Protein AF-A0A0J7Z7N5-F1 (afdb_monomer_lite)

Sequence (450 aa):
MAIKPRTSDELVQRWNPHEKDQFFWLDDAFGTVRHERLLTHAWARDLPHVMSAVKNGARVVLTSRNYIYNEARPLLKPYAYPLLNEQQVTVDVADLARAERQQILYNHLAAGDQSAGVLSQMKPHLEAAADAEPFRPEAARRLGLRAFTTGLSLTRGSITSFMARPRQLLIDVYDQLDVDAHAALALVYATGQDKGLPSPLALDQVQRDIIERAGAAPGTTSRAMATLTGTFLTEATALDGQAYWSFHHPTLWEGFAAWLTTQSHLLPIVLTGMTDEALLSRTDCLPDGSEQRQGTLLRIPSPLYQATAQRIFPLLRHRRDPHAVFWDEYEREQSILSYLSRNSSDGFLRACLVEDPELHALLVDFEVPVKDDLRPRVLARLHRAGLLPEDIRQEAISHMTDLAVTAPDASWIEDDDWQKEARHVLLTDEEPRACSNTYAVSSFGASNGA

InterPro domains:
  IPR049050 Novel STAND NTPase 3 [PF20720] (7-110)

Foldseek 3Di:
DEDEDAALVSVLVPQDLVDQEYEYEYEAQQHAFAGDVVRLLRLLVSVVSVVVSVVSRYHYHYDHDPRNCVVSVVSSPCVVPVVVVPDDDDDDLQPDDLVRLLVLLVVLLVPADDDPVLCVLLVVQSSLLSVQPPADSVLSNLVSYPLLCVVQDSDNVSSSCSRNPVLVSLLVSVVPDDLLLLLLLLLQLQEDVPPTQWPVHDDDPLSQQLQVQSPHHPVSNSVSQVVCDPPQWDWDQDPVRIIHIHGPGVVSQLSSLSSLQVVPRNVVSSCSSHDLCSNLQAEFQADPPDPCPRSNRHYDDLVCLLVSLLVLVCLLVVPPPVPDDPVVSVVSNVSSLCRLLPRHDLSSVVSNCVNPVCVLVVLLPDDPPPVVDSSLSNLLVCVLSVNHDPVSLVSSVVSVVVCCVPVVHPVLVDCDVVPPPSNVSSVDPDDRDDPPPDPPPDDDDDDDDD

Structure (mmCIF, N/CA/C/O backbone):
data_AF-A0A0J7Z7N5-F1
#
_entry.id   AF-A0A0J7Z7N5-F1
#
loop_
_atom_site.group_PDB
_atom_site.id
_atom_site.type_symbol
_atom_site.label_atom_id
_atom_site.label_alt_id
_atom_site.label_comp_id
_atom_site.label_asym_id
_atom_site.label_entity_id
_atom_site.label_seq_id
_atom_site.pdbx_PDB_ins_code
_atom_site.Cartn_x
_atom_site.Cartn_y
_atom_site.Cartn_z
_atom_site.occupancy
_atom_site.B_iso_or_equiv
_atom_site.auth_seq_id
_atom_site.auth_comp_id
_atom_site.auth_asym_id
_atom_site.auth_atom_id
_atom_site.pdbx_PDB_model_num
ATOM 1 N N . MET A 1 1 ? 23.454 22.787 -7.406 1.00 59.28 1 MET A N 1
ATOM 2 C CA . MET A 1 1 ? 23.532 21.319 -7.233 1.00 59.28 1 MET A CA 1
ATOM 3 C C . MET A 1 1 ? 22.169 20.841 -6.752 1.00 59.28 1 MET A C 1
ATOM 5 O O . MET A 1 1 ? 21.606 21.514 -5.897 1.00 59.28 1 MET A O 1
ATOM 9 N N . ALA A 1 2 ? 21.608 19.781 -7.338 1.00 76.88 2 ALA A N 1
ATOM 10 C CA . ALA A 1 2 ? 20.320 19.233 -6.909 1.00 76.88 2 ALA A CA 1
ATOM 11 C C . ALA A 1 2 ? 20.543 18.232 -5.769 1.00 76.88 2 ALA A C 1
ATOM 13 O O . ALA A 1 2 ? 21.324 17.295 -5.920 1.00 76.88 2 ALA A O 1
ATOM 14 N N . ILE A 1 3 ? 19.883 18.448 -4.637 1.00 84.62 3 ILE A N 1
ATOM 15 C CA . ILE A 1 3 ? 19.914 17.570 -3.470 1.00 84.62 3 ILE A CA 1
ATOM 16 C C . ILE A 1 3 ? 18.607 16.773 -3.492 1.00 84.62 3 ILE A C 1
ATOM 18 O O . ILE A 1 3 ? 17.530 17.361 -3.583 1.00 84.62 3 ILE A O 1
ATOM 22 N N . LYS A 1 4 ? 18.690 15.439 -3.423 1.00 82.81 4 LYS A N 1
ATOM 23 C CA . LYS A 1 4 ? 17.520 14.547 -3.367 1.00 82.81 4 LYS A CA 1
ATOM 24 C C . LYS A 1 4 ? 17.382 13.955 -1.954 1.00 82.81 4 LYS A C 1
ATOM 26 O O . LYS A 1 4 ? 17.901 12.860 -1.726 1.00 82.81 4 LYS A O 1
ATOM 31 N N . PRO A 1 5 ? 16.823 14.693 -0.974 1.00 80.62 5 PRO A N 1
ATOM 32 C CA . PRO A 1 5 ? 16.528 14.129 0.339 1.00 80.62 5 PRO A CA 1
ATOM 33 C C . PRO A 1 5 ? 15.319 13.190 0.252 1.00 80.62 5 PRO A C 1
ATOM 35 O O . PRO A 1 5 ? 14.462 13.348 -0.618 1.00 80.62 5 PRO A O 1
ATOM 38 N N . ARG A 1 6 ? 15.264 12.200 1.145 1.00 70.81 6 ARG A N 1
ATOM 39 C CA . ARG A 1 6 ? 14.149 11.245 1.243 1.00 70.81 6 ARG A CA 1
ATOM 40 C C . ARG A 1 6 ? 13.048 11.714 2.193 1.00 70.81 6 ARG A C 1
ATOM 42 O O . ARG A 1 6 ? 11.901 11.327 2.020 1.00 70.81 6 ARG A O 1
ATOM 49 N N . THR A 1 7 ? 13.387 12.547 3.175 1.00 77.81 7 THR A N 1
ATOM 50 C CA . THR A 1 7 ? 12.468 13.010 4.227 1.00 77.81 7 THR A CA 1
ATOM 51 C C . THR A 1 7 ? 12.597 14.516 4.464 1.00 77.81 7 THR A C 1
ATOM 53 O O . THR A 1 7 ? 13.552 15.158 4.012 1.00 77.81 7 THR A O 1
ATOM 56 N N . SER A 1 8 ? 11.634 15.092 5.191 1.00 84.31 8 SER A N 1
ATOM 57 C CA . SER A 1 8 ? 11.689 16.489 5.635 1.00 84.31 8 SER A CA 1
ATOM 58 C C . SER A 1 8 ? 12.882 16.759 6.557 1.00 84.31 8 SER A C 1
ATOM 60 O O . SER A 1 8 ? 13.548 17.781 6.408 1.00 84.31 8 SER A O 1
ATOM 62 N N . ASP A 1 9 ? 13.205 15.818 7.443 1.00 83.38 9 ASP A N 1
ATOM 63 C CA . ASP A 1 9 ? 14.349 15.901 8.354 1.00 83.38 9 ASP A CA 1
ATOM 64 C C . ASP A 1 9 ? 15.683 15.947 7.588 1.00 83.38 9 ASP A C 1
ATOM 66 O O . ASP A 1 9 ? 16.506 16.831 7.822 1.00 83.38 9 ASP A O 1
ATOM 70 N N . GLU A 1 10 ? 15.862 15.087 6.578 1.00 83.06 10 GLU A N 1
ATOM 71 C CA . GLU A 1 10 ? 17.054 15.129 5.721 1.00 83.06 10 GLU A CA 1
ATOM 72 C C . GLU A 1 10 ? 17.189 16.460 4.968 1.00 83.06 10 GLU A C 1
ATOM 74 O O . GLU A 1 10 ? 18.303 16.947 4.771 1.00 83.06 10 GLU A O 1
ATOM 79 N N . LEU A 1 11 ? 16.074 17.052 4.525 1.00 89.38 11 LEU A N 1
ATOM 80 C CA . LEU A 1 11 ? 16.086 18.374 3.899 1.00 89.38 11 LEU A CA 1
ATOM 81 C C . LEU A 1 11 ? 16.592 19.419 4.896 1.00 89.38 11 LEU A C 1
ATOM 83 O O . LEU A 1 11 ? 17.517 20.164 4.572 1.00 89.38 11 LEU A O 1
ATOM 87 N N . VAL A 1 12 ? 16.027 19.444 6.105 1.00 87.69 12 VAL A N 1
ATOM 88 C CA . VAL A 1 12 ? 16.404 20.400 7.155 1.00 87.69 12 VAL A CA 1
ATOM 89 C C . VAL A 1 12 ? 17.878 20.253 7.533 1.00 87.69 12 VAL A C 1
ATOM 91 O O . VAL A 1 12 ? 18.580 21.257 7.617 1.00 87.69 12 VAL A O 1
ATOM 94 N N . GLN A 1 13 ? 18.378 19.025 7.681 1.00 88.06 13 GLN A N 1
ATOM 95 C CA . GLN A 1 13 ? 19.785 18.764 8.001 1.00 88.06 13 GLN A CA 1
ATOM 96 C C . GLN A 1 13 ? 20.750 19.182 6.884 1.00 88.06 13 GLN A C 1
ATOM 98 O O . GLN A 1 13 ? 21.892 19.551 7.156 1.00 88.06 13 GLN A O 1
ATOM 103 N N . ARG A 1 14 ? 20.318 19.103 5.620 1.00 87.00 14 ARG A N 1
ATOM 104 C CA . ARG A 1 14 ? 21.157 19.416 4.450 1.00 87.00 14 ARG A CA 1
ATOM 105 C C . ARG A 1 14 ? 21.042 20.862 3.984 1.00 87.00 14 ARG A C 1
ATOM 107 O O . ARG A 1 14 ? 21.809 21.278 3.112 1.00 87.00 14 ARG A O 1
ATOM 114 N N . TRP A 1 15 ? 20.095 21.621 4.522 1.00 89.75 15 TRP A N 1
ATOM 115 C CA . TRP A 1 15 ? 19.956 23.028 4.193 1.00 89.75 15 TRP A CA 1
ATOM 116 C C . TRP A 1 15 ? 21.112 23.845 4.777 1.00 89.75 15 TRP A C 1
ATOM 118 O O . TRP A 1 15 ? 21.391 23.808 5.973 1.00 89.75 15 TRP A O 1
ATOM 128 N N . ASN A 1 16 ? 21.778 24.610 3.910 1.00 87.25 16 ASN A N 1
ATOM 129 C CA . ASN A 1 16 ? 22.823 25.551 4.279 1.00 87.25 16 ASN A CA 1
ATOM 130 C C . ASN A 1 16 ? 22.309 26.990 4.080 1.00 87.25 16 ASN A C 1
ATOM 132 O O . ASN A 1 16 ? 22.177 27.433 2.936 1.00 87.25 16 ASN A O 1
ATOM 136 N N . PRO A 1 17 ? 22.081 27.765 5.157 1.00 85.06 17 PRO A N 1
ATOM 137 C CA . PRO A 1 17 ? 21.607 29.150 5.069 1.00 85.06 17 PRO A CA 1
ATOM 138 C C . PRO A 1 17 ? 22.534 30.097 4.290 1.00 85.06 17 PRO A C 1
ATOM 140 O O . PRO A 1 17 ? 22.106 31.169 3.863 1.00 85.06 17 PRO A O 1
ATOM 143 N N . HIS A 1 18 ? 23.806 29.729 4.112 1.00 84.88 18 HIS A N 1
ATOM 144 C CA . HIS A 1 18 ? 24.782 30.520 3.362 1.00 84.88 18 HIS A CA 1
ATOM 145 C C . HIS A 1 18 ? 24.752 30.249 1.848 1.00 84.88 18 HIS A C 1
ATOM 147 O O . HIS A 1 18 ? 25.335 31.019 1.083 1.00 84.88 18 HIS A O 1
ATOM 153 N N . GLU A 1 19 ? 24.048 29.206 1.398 1.00 85.19 19 GLU A N 1
ATOM 154 C CA . GLU A 1 19 ? 23.873 28.867 -0.016 1.00 85.19 19 GLU A CA 1
ATOM 155 C C . GLU A 1 19 ? 22.463 29.234 -0.495 1.00 85.19 19 GLU A C 1
ATOM 157 O O . GLU A 1 19 ? 21.490 28.527 -0.245 1.00 85.19 19 GLU A O 1
ATOM 162 N N . LYS A 1 20 ? 22.350 30.340 -1.235 1.00 75.56 20 LYS A N 1
ATOM 163 C CA . LYS A 1 20 ? 21.055 30.941 -1.594 1.00 75.56 20 LYS A CA 1
ATOM 164 C C . LYS A 1 20 ? 20.291 30.254 -2.732 1.00 75.56 20 LYS A C 1
ATOM 166 O O . LYS A 1 20 ? 19.168 30.648 -2.987 1.00 75.56 20 LYS A O 1
ATOM 171 N N . ASP A 1 21 ? 20.856 29.240 -3.392 1.00 85.88 21 ASP A N 1
ATOM 172 C CA . ASP A 1 21 ? 20.271 28.627 -4.604 1.00 85.88 21 ASP A CA 1
ATOM 173 C C . ASP A 1 21 ? 20.170 27.093 -4.543 1.00 85.88 21 ASP A C 1
ATOM 175 O O . ASP A 1 21 ? 20.117 26.412 -5.580 1.00 85.88 21 ASP A O 1
ATOM 179 N N . GLN A 1 22 ? 20.152 26.528 -3.332 1.00 90.81 22 GLN A N 1
ATOM 180 C CA . GLN A 1 22 ? 19.990 25.087 -3.149 1.00 90.81 22 GLN A CA 1
ATOM 181 C C . GLN A 1 22 ? 18.654 24.617 -3.739 1.00 90.81 22 GLN A C 1
ATOM 183 O O . GLN A 1 22 ? 17.608 25.231 -3.532 1.00 90.81 22 GLN A O 1
ATOM 188 N N . PHE A 1 23 ? 18.702 23.531 -4.509 1.00 91.69 23 PHE A N 1
ATOM 189 C CA . PHE A 1 23 ? 17.523 22.916 -5.110 1.00 91.69 23 PHE A CA 1
ATOM 190 C C . PHE A 1 23 ? 17.296 21.549 -4.472 1.00 91.69 23 PHE A C 1
ATOM 192 O O . PHE A 1 23 ? 18.147 20.667 -4.597 1.00 91.69 23 PHE A O 1
ATOM 199 N N . PHE A 1 24 ? 16.158 21.387 -3.810 1.00 90.94 24 PHE A N 1
ATOM 200 C CA . PHE A 1 24 ? 15.718 20.154 -3.177 1.00 90.94 24 PHE A CA 1
ATOM 201 C C . PHE A 1 24 ? 14.594 19.532 -3.999 1.00 90.94 24 PHE A C 1
ATOM 203 O O . PHE A 1 24 ? 13.601 20.194 -4.292 1.00 90.94 24 PHE A O 1
ATOM 210 N N . TRP A 1 25 ? 14.734 18.258 -4.349 1.00 89.56 25 TRP A N 1
ATOM 211 C CA . TRP A 1 25 ? 13.681 17.484 -5.003 1.00 89.56 25 TRP A CA 1
ATOM 212 C C . TRP A 1 25 ? 13.377 16.259 -4.155 1.00 89.56 25 TRP A C 1
ATOM 214 O O . TRP A 1 25 ? 14.253 15.424 -3.945 1.00 89.56 25 TRP A O 1
ATOM 224 N N . LEU A 1 26 ? 12.137 16.156 -3.685 1.00 88.12 26 LEU A N 1
ATOM 225 C CA . LEU A 1 26 ? 11.631 14.995 -2.970 1.00 88.12 26 LEU A CA 1
ATOM 226 C C . LEU A 1 26 ? 10.614 14.249 -3.830 1.00 88.12 26 LEU A C 1
ATOM 228 O O . LEU A 1 26 ? 9.631 14.821 -4.317 1.00 88.12 26 LEU A O 1
ATOM 232 N N . ASP A 1 27 ? 10.903 12.969 -4.035 1.00 80.06 27 ASP A N 1
ATOM 233 C CA . ASP A 1 27 ? 9.963 12.019 -4.621 1.00 80.06 27 ASP A CA 1
ATOM 234 C C . ASP A 1 27 ? 8.979 11.563 -3.551 1.00 80.06 27 ASP A C 1
ATOM 236 O O . ASP A 1 27 ? 9.401 11.340 -2.418 1.00 80.06 27 ASP A O 1
ATOM 240 N N . ASP A 1 28 ? 7.705 11.410 -3.911 1.00 78.25 28 ASP A N 1
ATOM 241 C CA . ASP A 1 28 ? 6.697 10.773 -3.056 1.00 78.25 28 ASP A CA 1
ATOM 242 C C . ASP A 1 28 ? 6.652 11.316 -1.610 1.00 78.25 28 ASP A C 1
ATOM 244 O O . ASP A 1 28 ? 6.604 10.576 -0.628 1.00 78.25 28 ASP A O 1
ATOM 248 N N . ALA A 1 29 ? 6.644 12.646 -1.470 1.00 82.44 29 ALA A N 1
ATOM 249 C CA . ALA A 1 29 ? 6.908 13.343 -0.206 1.00 82.44 29 ALA A CA 1
ATOM 250 C C . ALA A 1 29 ? 5.986 12.954 0.970 1.00 82.44 29 ALA A C 1
ATOM 252 O O . ALA A 1 29 ? 6.348 13.165 2.126 1.00 82.44 29 ALA A O 1
ATOM 253 N N . PHE A 1 30 ? 4.803 12.406 0.686 1.00 77.81 30 PHE A N 1
ATOM 254 C CA . PHE A 1 30 ? 3.778 12.044 1.675 1.00 77.81 30 PHE A CA 1
ATOM 255 C C . PHE A 1 30 ? 3.451 10.542 1.684 1.00 77.81 30 PHE A C 1
ATOM 257 O O . PHE A 1 30 ? 2.434 10.131 2.249 1.00 77.81 30 PHE A O 1
ATOM 264 N N . GLY A 1 31 ? 4.302 9.747 1.037 1.00 68.38 31 GLY A N 1
ATOM 265 C CA . GLY A 1 31 ? 4.163 8.308 0.869 1.00 68.38 31 GLY A CA 1
ATOM 266 C C . GLY A 1 31 ? 4.216 7.904 -0.601 1.00 68.38 31 GLY A C 1
ATOM 267 O O . GLY A 1 31 ? 3.777 8.637 -1.491 1.00 68.38 31 GLY A O 1
ATOM 268 N N . THR A 1 32 ? 4.775 6.721 -0.848 1.00 64.62 32 THR A N 1
ATOM 269 C CA . THR A 1 32 ? 5.099 6.217 -2.200 1.00 64.62 32 THR A CA 1
ATOM 270 C C . THR A 1 32 ? 3.906 5.613 -2.918 1.00 64.62 32 THR A C 1
ATOM 272 O O . THR A 1 32 ? 3.763 5.690 -4.143 1.00 64.62 32 THR A O 1
ATOM 275 N N . VAL A 1 33 ? 3.025 4.990 -2.142 1.00 58.22 33 VAL A N 1
ATOM 276 C CA . VAL A 1 33 ? 1.880 4.267 -2.687 1.00 58.22 33 VAL A CA 1
ATOM 277 C C . VAL A 1 33 ? 0.579 4.657 -2.022 1.00 58.22 33 VAL A C 1
ATOM 279 O O . VAL A 1 33 ? -0.462 4.670 -2.670 1.00 58.22 33 VAL A O 1
ATOM 282 N N . ARG A 1 34 ? 0.628 5.053 -0.761 1.00 64.12 34 ARG A N 1
ATOM 283 C CA . ARG A 1 34 ? -0.515 5.510 0.017 1.00 64.12 34 ARG A CA 1
ATOM 284 C C . ARG A 1 34 ? -0.078 6.657 0.907 1.00 64.12 34 ARG A C 1
ATOM 286 O O . ARG A 1 34 ? 1.116 6.879 1.076 1.00 64.12 34 ARG A O 1
ATOM 293 N N . HIS A 1 35 ? -1.044 7.344 1.498 1.00 69.00 35 HIS A N 1
ATOM 294 C CA . HIS A 1 35 ? -0.749 8.344 2.510 1.00 69.00 35 HIS A CA 1
ATOM 295 C C . HIS A 1 35 ? -0.086 7.721 3.740 1.00 69.00 35 HIS A C 1
ATOM 297 O O . HIS A 1 35 ? -0.643 6.846 4.403 1.00 69.00 35 HIS A O 1
ATOM 303 N N . GLU A 1 36 ? 1.115 8.199 4.043 1.00 67.88 36 GLU A N 1
ATOM 304 C CA . GLU A 1 36 ? 1.860 7.854 5.245 1.00 67.88 36 GLU A CA 1
ATOM 305 C C . GLU A 1 36 ? 1.755 9.019 6.231 1.00 67.88 36 GLU A C 1
ATOM 307 O O . GLU A 1 36 ? 2.359 10.089 6.075 1.00 67.88 36 GLU A O 1
ATOM 312 N N . ARG A 1 37 ? 0.930 8.821 7.265 1.00 67.06 37 ARG A N 1
ATOM 313 C CA . ARG A 1 37 ? 0.651 9.861 8.263 1.00 67.06 37 ARG A CA 1
ATOM 314 C C . ARG A 1 37 ? 1.914 10.317 8.982 1.00 67.06 37 ARG A C 1
ATOM 316 O O . ARG A 1 37 ? 2.050 11.513 9.207 1.00 67.06 37 ARG A O 1
ATOM 323 N N . LEU A 1 38 ? 2.842 9.405 9.275 1.00 68.94 38 LEU A N 1
ATOM 324 C CA . LEU A 1 38 ? 4.110 9.719 9.941 1.00 68.94 38 LEU A CA 1
ATOM 325 C C . LEU A 1 38 ? 4.954 10.700 9.124 1.00 68.94 38 LEU A C 1
ATOM 327 O O . LEU A 1 38 ? 5.354 11.739 9.649 1.00 68.94 38 LEU A O 1
ATOM 331 N N . LEU A 1 39 ? 5.126 10.447 7.822 1.00 74.62 39 LEU A N 1
ATOM 332 C CA . LEU A 1 39 ? 5.804 11.384 6.922 1.00 74.62 39 LEU A CA 1
ATOM 333 C C . LEU A 1 39 ? 5.112 12.746 6.922 1.00 74.62 39 LEU A C 1
ATOM 335 O O . LEU A 1 39 ? 5.763 13.782 6.999 1.00 74.62 39 LEU A O 1
ATOM 339 N N . THR A 1 40 ? 3.782 12.757 6.896 1.00 80.81 40 THR A N 1
ATOM 340 C CA . THR A 1 40 ? 3.006 14.004 6.896 1.00 80.81 40 THR A CA 1
ATOM 341 C C . THR A 1 40 ? 3.117 14.768 8.216 1.00 80.81 40 THR A C 1
ATOM 343 O O . THR A 1 40 ? 3.199 15.994 8.207 1.00 80.81 40 THR A O 1
ATOM 346 N N . HIS A 1 41 ? 3.159 14.072 9.353 1.00 78.44 41 HIS A N 1
ATOM 347 C CA . HIS A 1 41 ? 3.383 14.682 10.662 1.00 78.44 41 HIS A CA 1
ATOM 348 C C . HIS A 1 41 ? 4.805 15.238 10.787 1.00 78.44 41 HIS A C 1
ATOM 350 O O . HIS A 1 41 ? 4.967 16.371 11.247 1.00 78.44 41 HIS A O 1
ATOM 356 N N . ALA A 1 42 ? 5.816 14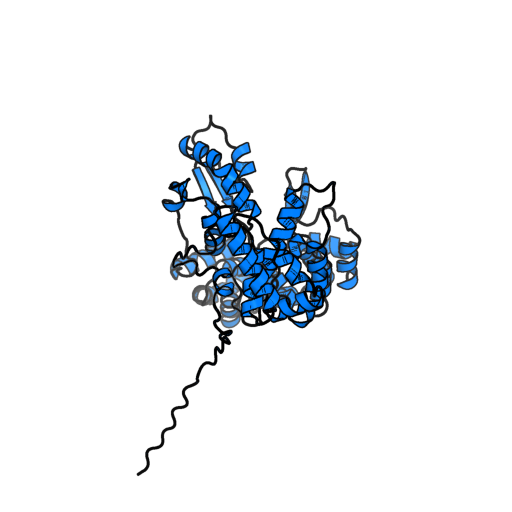.503 10.312 1.00 79.25 42 ALA A N 1
ATOM 357 C CA . ALA A 1 42 ? 7.189 14.997 10.220 1.00 79.25 42 ALA A CA 1
ATOM 358 C C . ALA A 1 42 ? 7.261 16.255 9.343 1.00 79.25 42 ALA A C 1
ATOM 360 O O . ALA A 1 42 ? 7.793 17.279 9.768 1.00 79.25 42 ALA A O 1
ATOM 361 N N . TRP A 1 43 ? 6.601 16.243 8.183 1.00 86.56 43 TRP A N 1
ATOM 362 C CA . TRP A 1 43 ? 6.455 17.426 7.342 1.00 86.56 43 TRP A CA 1
ATOM 363 C C . TRP A 1 43 ? 5.799 18.586 8.079 1.00 86.56 43 TRP A C 1
ATOM 365 O O . TRP A 1 43 ? 6.346 19.682 8.072 1.00 86.56 43 TRP A O 1
ATOM 375 N N . ALA A 1 44 ? 4.657 18.373 8.734 1.00 83.62 44 ALA A N 1
ATOM 376 C CA . ALA A 1 44 ? 3.949 19.423 9.463 1.00 83.62 44 ALA A CA 1
ATOM 377 C C . ALA A 1 44 ? 4.811 20.051 10.576 1.00 83.62 44 ALA A C 1
ATOM 379 O O . ALA A 1 44 ? 4.695 21.251 10.840 1.00 83.62 44 ALA A O 1
ATOM 380 N N . ARG A 1 45 ? 5.686 19.255 11.205 1.00 85.50 45 ARG A N 1
ATOM 381 C CA . ARG A 1 45 ? 6.673 19.702 12.199 1.00 85.50 45 ARG A CA 1
ATOM 382 C C . ARG A 1 45 ? 7.821 20.494 11.566 1.00 85.50 45 ARG A C 1
ATOM 384 O O . ARG A 1 45 ? 8.222 21.517 12.118 1.00 85.50 45 ARG A O 1
ATOM 391 N N . ASP A 1 46 ? 8.334 20.044 10.425 1.00 87.81 46 ASP A N 1
ATOM 392 C CA . ASP A 1 46 ? 9.558 20.566 9.801 1.00 87.81 46 ASP A CA 1
ATOM 393 C C . ASP A 1 46 ? 9.287 21.713 8.805 1.00 87.81 46 ASP A C 1
ATOM 395 O O . ASP A 1 46 ? 10.174 22.511 8.494 1.00 87.81 46 ASP A O 1
ATOM 399 N N . LEU A 1 47 ? 8.035 21.873 8.369 1.00 87.25 47 LEU A N 1
ATOM 400 C CA . LEU A 1 47 ? 7.545 22.921 7.470 1.00 87.25 47 LEU A CA 1
ATOM 401 C C . LEU A 1 47 ? 7.970 24.360 7.837 1.00 87.25 47 LEU A C 1
ATOM 403 O O . LEU A 1 47 ? 8.346 25.089 6.916 1.00 87.25 47 LEU A O 1
ATOM 407 N N . PRO A 1 48 ? 8.008 24.798 9.117 1.00 86.88 48 PRO A N 1
ATOM 408 C CA . PRO A 1 48 ? 8.555 26.111 9.463 1.00 86.88 48 PRO A CA 1
ATOM 409 C C . PRO A 1 48 ? 10.002 26.304 8.984 1.00 86.88 48 PRO A C 1
ATOM 411 O O . PRO A 1 48 ? 10.353 27.368 8.467 1.00 86.88 48 PRO A O 1
ATOM 414 N N . HIS A 1 49 ? 10.839 25.271 9.122 1.00 87.25 49 HIS A N 1
ATOM 415 C CA . HIS A 1 49 ? 12.245 25.303 8.718 1.00 87.25 49 HIS A CA 1
ATOM 416 C C . HIS A 1 49 ? 12.374 25.297 7.196 1.00 87.25 49 HIS A C 1
ATOM 418 O O . HIS A 1 49 ? 13.114 26.106 6.639 1.00 87.25 49 HIS A O 1
ATOM 424 N N . VAL A 1 50 ? 11.588 24.461 6.515 1.00 88.56 50 VAL A N 1
ATOM 425 C CA . VAL A 1 50 ? 11.547 24.412 5.045 1.00 88.56 50 VAL A CA 1
ATOM 426 C C . VAL A 1 50 ? 11.120 25.765 4.469 1.00 88.56 50 VAL A C 1
ATOM 428 O O . VAL A 1 50 ? 11.739 26.266 3.534 1.00 88.56 50 VAL A O 1
ATOM 431 N N . MET A 1 51 ? 10.122 26.420 5.064 1.00 87.94 51 MET A N 1
ATOM 432 C CA . MET A 1 51 ? 9.696 27.754 4.634 1.00 87.94 51 MET A CA 1
ATOM 433 C C . MET A 1 51 ? 10.756 28.828 4.892 1.00 87.94 51 MET A C 1
ATOM 435 O O . MET A 1 51 ? 10.876 29.769 4.106 1.00 87.94 51 MET A O 1
ATOM 439 N N . SER A 1 52 ? 11.555 28.694 5.954 1.00 88.75 52 SER A N 1
ATOM 440 C CA . SER A 1 52 ? 12.729 29.547 6.170 1.00 88.75 52 SER A CA 1
ATOM 441 C C . SER A 1 52 ? 13.780 29.341 5.075 1.00 88.75 52 SER A C 1
ATOM 443 O O . SER A 1 52 ? 14.314 30.317 4.546 1.00 88.75 52 SER A O 1
ATOM 445 N N . ALA A 1 53 ? 14.024 28.093 4.668 1.00 88.69 53 ALA A N 1
ATOM 446 C CA . ALA A 1 53 ? 14.928 27.777 3.565 1.00 88.69 53 ALA A CA 1
ATOM 447 C C . ALA A 1 53 ? 14.462 28.411 2.249 1.00 88.69 53 ALA A C 1
ATOM 449 O O . ALA A 1 53 ? 15.246 29.082 1.576 1.00 88.69 53 ALA A O 1
ATOM 450 N N . VAL A 1 54 ? 13.172 28.282 1.925 1.00 88.62 54 VAL A N 1
ATOM 451 C CA . VAL A 1 54 ? 12.575 28.878 0.720 1.00 88.62 54 VAL A CA 1
ATOM 452 C C . VAL A 1 54 ? 12.672 30.405 0.741 1.00 88.62 54 VAL A C 1
ATOM 454 O O . VAL A 1 54 ? 13.091 31.011 -0.243 1.00 88.62 54 VAL A O 1
ATOM 457 N N . LYS A 1 55 ? 12.381 31.047 1.882 1.00 87.38 55 LYS A N 1
ATOM 458 C CA . LYS A 1 55 ? 12.556 32.503 2.047 1.00 87.38 55 LYS A CA 1
ATOM 459 C C . LYS A 1 55 ? 14.006 32.959 1.848 1.00 87.38 55 LYS A C 1
ATOM 461 O O . LYS A 1 55 ? 14.224 34.090 1.422 1.00 87.38 55 LYS A O 1
ATOM 466 N N . ASN A 1 56 ? 14.981 32.096 2.132 1.00 87.25 56 ASN A N 1
ATOM 467 C CA . ASN A 1 56 ? 16.408 32.357 1.926 1.00 87.25 56 ASN A CA 1
ATOM 468 C C . ASN A 1 56 ? 16.917 31.978 0.519 1.00 87.25 56 ASN A C 1
ATOM 470 O O . ASN A 1 56 ? 18.121 32.045 0.275 1.00 87.25 56 ASN A O 1
ATOM 474 N N . GLY A 1 57 ? 16.015 31.636 -0.408 1.00 87.00 57 GLY A N 1
ATOM 475 C CA . GLY A 1 57 ? 16.312 31.397 -1.825 1.00 87.00 57 GLY A CA 1
ATOM 476 C C . GLY A 1 57 ? 16.366 29.921 -2.236 1.00 87.00 57 GLY A C 1
ATOM 477 O O . GLY A 1 57 ? 16.487 29.618 -3.425 1.00 87.00 57 GLY A O 1
ATOM 478 N N . ALA A 1 58 ? 16.206 28.981 -1.296 1.00 90.62 58 ALA A N 1
ATOM 479 C CA . ALA A 1 58 ? 16.117 27.570 -1.653 1.00 90.62 58 ALA A CA 1
ATOM 480 C C . ALA A 1 58 ? 14.864 27.288 -2.501 1.00 90.62 58 ALA A C 1
ATOM 482 O O . ALA A 1 58 ? 13.794 27.862 -2.305 1.00 90.62 58 ALA A O 1
ATOM 483 N N . ARG A 1 59 ? 14.985 26.346 -3.431 1.00 90.38 59 ARG A N 1
ATOM 484 C CA . ARG A 1 59 ? 13.878 25.848 -4.252 1.00 90.38 59 ARG A CA 1
ATOM 485 C C . ARG A 1 59 ? 13.570 24.428 -3.822 1.00 90.38 59 ARG A C 1
ATOM 487 O O . ARG A 1 59 ? 14.476 23.602 -3.786 1.00 90.38 59 ARG A O 1
ATOM 494 N N . VAL A 1 60 ? 12.311 24.145 -3.514 1.00 88.81 60 VAL A N 1
ATOM 495 C CA . VAL A 1 60 ? 11.872 22.823 -3.062 1.00 88.81 60 VAL A CA 1
ATOM 496 C C . VAL A 1 60 ? 10.775 22.334 -3.996 1.00 88.81 60 VAL A C 1
ATOM 498 O O . VAL A 1 60 ? 9.770 23.014 -4.178 1.00 88.81 60 VAL A O 1
ATOM 501 N N . VAL A 1 61 ? 10.974 21.161 -4.589 1.00 89.06 61 VAL A N 1
ATOM 502 C CA . VAL A 1 61 ? 9.971 20.457 -5.388 1.00 89.06 61 VAL A CA 1
ATOM 503 C C . VAL A 1 61 ? 9.571 19.202 -4.635 1.00 89.06 61 VAL A C 1
ATOM 505 O O . VAL A 1 61 ? 10.404 18.331 -4.379 1.00 89.06 61 VAL A O 1
ATOM 508 N N . LEU A 1 62 ? 8.289 19.120 -4.292 1.00 87.62 62 LEU A N 1
ATOM 509 C CA . LEU A 1 62 ? 7.669 17.927 -3.735 1.00 87.62 62 LEU A CA 1
ATOM 510 C C . LEU A 1 62 ? 6.819 17.300 -4.824 1.00 87.62 62 LEU A C 1
ATOM 512 O O . LEU A 1 62 ? 5.974 17.969 -5.417 1.00 87.62 62 LEU A O 1
ATOM 516 N N . THR A 1 63 ? 7.029 16.020 -5.072 1.00 82.88 63 THR A N 1
ATOM 517 C CA . THR A 1 63 ? 6.124 15.242 -5.913 1.00 82.88 63 THR A CA 1
ATOM 518 C C . THR A 1 63 ? 5.322 14.303 -5.025 1.00 82.88 63 THR A C 1
ATOM 520 O O . THR A 1 63 ? 5.800 13.827 -3.996 1.00 82.88 63 THR A O 1
ATOM 523 N N . SER A 1 64 ? 4.058 14.105 -5.373 1.00 77.25 64 SER A N 1
ATOM 524 C CA . SER A 1 64 ? 3.170 13.173 -4.693 1.00 77.25 64 SER A CA 1
ATOM 525 C C . SER A 1 64 ? 2.024 12.835 -5.632 1.00 77.25 64 SER A C 1
ATOM 527 O O . SER A 1 64 ? 1.629 13.647 -6.473 1.00 77.25 64 SER A O 1
ATOM 529 N N . ARG A 1 65 ? 1.473 11.633 -5.493 1.00 74.38 65 ARG A N 1
ATOM 530 C CA . ARG A 1 65 ? 0.254 11.263 -6.207 1.00 74.38 65 ARG A CA 1
ATOM 531 C C . ARG A 1 65 ? -0.916 12.093 -5.665 1.00 74.38 65 ARG A C 1
ATOM 533 O O . ARG A 1 65 ? -1.008 12.324 -4.462 1.00 74.38 65 ARG A O 1
ATOM 540 N N . ASN A 1 66 ? -1.837 12.500 -6.542 1.00 69.94 66 ASN A N 1
ATOM 541 C CA . ASN A 1 66 ? -2.904 13.449 -6.193 1.00 69.94 66 ASN A CA 1
ATOM 542 C C . ASN A 1 66 ? -3.734 13.010 -4.967 1.00 69.94 66 ASN A C 1
ATOM 544 O O . ASN A 1 66 ? -3.979 13.801 -4.065 1.00 69.94 66 ASN A O 1
ATOM 548 N N . TYR A 1 67 ? -4.114 11.732 -4.885 1.00 64.50 67 TYR A N 1
ATOM 549 C CA . TYR A 1 67 ? -4.870 11.196 -3.746 1.00 64.50 67 TYR A CA 1
ATOM 550 C C . TYR A 1 67 ? -4.075 11.213 -2.428 1.00 64.50 67 TYR A C 1
ATOM 552 O O . TYR A 1 67 ? -4.619 11.611 -1.403 1.00 64.50 67 TYR A O 1
ATOM 560 N N . ILE A 1 68 ? -2.784 10.861 -2.462 1.00 71.56 68 ILE A N 1
ATOM 561 C CA . ILE A 1 68 ? -1.887 10.889 -1.293 1.00 71.56 68 ILE A CA 1
ATOM 562 C C . ILE A 1 68 ? -1.769 12.324 -0.783 1.00 71.56 68 ILE A C 1
ATOM 564 O O . ILE A 1 68 ? -1.913 12.576 0.412 1.00 71.56 68 ILE A O 1
ATOM 568 N N . TYR A 1 69 ? -1.560 13.275 -1.696 1.00 78.88 69 TYR A N 1
ATOM 569 C CA . TYR A 1 69 ? -1.502 14.686 -1.345 1.00 78.88 69 TYR A CA 1
ATOM 570 C C . TYR A 1 69 ? -2.827 15.191 -0.763 1.00 78.88 69 TYR A C 1
ATOM 572 O O . TYR A 1 69 ? -2.808 15.897 0.241 1.00 78.88 69 TYR A O 1
ATOM 580 N N . ASN A 1 70 ? -3.973 14.805 -1.330 1.00 72.12 70 ASN A N 1
ATOM 581 C CA . ASN A 1 70 ? -5.286 15.211 -0.821 1.00 72.12 70 ASN A CA 1
ATOM 582 C C . ASN A 1 70 ? -5.553 14.694 0.601 1.00 72.12 70 ASN A C 1
ATOM 584 O O . ASN A 1 70 ? -6.136 15.418 1.406 1.00 72.12 70 ASN A O 1
ATOM 588 N N . GLU A 1 71 ? -5.089 13.486 0.934 1.00 66.88 71 GLU A N 1
ATOM 589 C CA . GLU A 1 71 ? -5.150 12.949 2.301 1.00 66.88 71 GLU A CA 1
ATOM 590 C C . GLU A 1 71 ? -4.160 13.638 3.256 1.00 66.88 71 GLU A C 1
ATOM 592 O O . GLU A 1 71 ? -4.486 13.882 4.420 1.00 66.88 71 GLU A O 1
ATOM 597 N N . ALA A 1 72 ? -2.968 14.000 2.773 1.00 78.62 72 ALA A N 1
ATOM 598 C CA . ALA A 1 72 ? -1.937 14.667 3.566 1.00 78.62 72 ALA A CA 1
ATOM 599 C C . ALA A 1 72 ? -2.248 16.144 3.848 1.00 78.62 72 ALA A C 1
ATOM 601 O O . ALA A 1 72 ? -2.020 16.636 4.953 1.00 78.62 72 ALA A O 1
ATOM 602 N N . ARG A 1 73 ? -2.786 16.859 2.856 1.00 80.06 73 ARG A N 1
ATOM 603 C CA . ARG A 1 73 ? -3.025 18.308 2.864 1.00 80.06 73 ARG A CA 1
ATOM 604 C C . ARG A 1 73 ? -3.702 18.843 4.133 1.00 80.06 73 ARG A C 1
ATOM 606 O O . ARG A 1 73 ? -3.175 19.820 4.667 1.00 80.06 73 ARG A O 1
ATOM 613 N N . PRO A 1 74 ? -4.805 18.269 4.658 1.00 71.75 74 PRO A N 1
ATOM 614 C CA . PRO A 1 74 ? -5.432 18.793 5.876 1.00 71.75 74 PRO A CA 1
ATOM 615 C C . PRO A 1 74 ? -4.511 18.720 7.104 1.00 71.75 74 PRO A C 1
ATOM 617 O O . PRO A 1 74 ? -4.595 19.569 7.988 1.00 71.75 74 PRO A O 1
ATOM 620 N N . LEU A 1 75 ? -3.585 17.758 7.143 1.00 77.94 75 LEU A N 1
ATOM 621 C CA . LEU A 1 75 ? -2.651 17.570 8.257 1.00 77.94 75 LEU A CA 1
ATOM 622 C C . LEU A 1 75 ? -1.427 18.499 8.179 1.00 77.94 75 LEU A C 1
ATOM 624 O O . LEU A 1 75 ? -0.780 18.743 9.195 1.00 77.94 75 LEU A O 1
ATOM 628 N N . LEU A 1 76 ? -1.123 19.059 7.001 1.00 78.88 76 LEU A N 1
ATOM 629 C CA . LEU A 1 76 ? 0.023 19.954 6.775 1.00 78.88 76 LEU A CA 1
ATOM 630 C C . LEU A 1 76 ? -0.201 21.392 7.271 1.00 78.88 76 LEU A C 1
ATOM 632 O O . LEU A 1 76 ? 0.661 22.247 7.074 1.00 78.88 76 LEU A O 1
ATOM 636 N N . LYS A 1 77 ? -1.343 21.672 7.918 1.00 75.88 77 LYS A N 1
ATOM 637 C CA . LYS A 1 77 ? -1.720 23.004 8.428 1.00 75.88 77 LYS A CA 1
ATOM 638 C C . LYS A 1 77 ? -1.576 24.099 7.352 1.00 75.88 77 LYS A C 1
ATOM 640 O O . LYS A 1 77 ? -0.860 25.077 7.563 1.00 75.88 77 LYS A O 1
ATOM 645 N N . PRO A 1 78 ? -2.251 23.979 6.193 1.00 67.19 78 PRO A N 1
ATOM 646 C CA . PRO A 1 78 ? -2.061 24.880 5.049 1.00 67.19 78 PRO A CA 1
ATOM 647 C C . PRO A 1 78 ? -2.359 26.354 5.374 1.00 67.19 78 PRO A C 1
ATOM 649 O O . PRO A 1 78 ? -1.791 27.247 4.753 1.00 67.19 78 PRO A O 1
ATOM 652 N N . TYR A 1 79 ? -3.185 26.620 6.391 1.00 68.06 79 TYR A N 1
ATOM 653 C CA . TYR A 1 79 ? -3.440 27.965 6.919 1.00 68.06 79 TYR A CA 1
ATOM 654 C C . TYR A 1 79 ? -2.177 28.661 7.457 1.00 68.06 79 TYR A C 1
ATOM 656 O O . TYR A 1 79 ? -2.069 29.881 7.390 1.00 68.06 79 TYR A O 1
ATOM 664 N N . ALA A 1 80 ? -1.206 27.901 7.971 1.00 66.06 80 ALA A N 1
ATOM 665 C CA . ALA A 1 80 ? 0.068 28.427 8.455 1.00 66.06 80 ALA A CA 1
ATOM 666 C C . ALA A 1 80 ? 1.083 28.649 7.317 1.00 66.06 80 ALA A C 1
ATOM 668 O O . ALA A 1 80 ? 2.089 29.332 7.514 1.00 66.06 80 ALA A O 1
ATOM 669 N N . TYR A 1 81 ? 0.816 28.099 6.125 1.00 76.12 81 TYR A N 1
ATOM 670 C CA . TYR A 1 81 ? 1.768 28.011 5.018 1.00 76.12 81 TYR A CA 1
ATOM 671 C C . TYR A 1 81 ? 1.107 28.266 3.649 1.00 76.12 81 TYR A C 1
ATOM 673 O O . TYR A 1 81 ? 0.990 27.343 2.839 1.00 76.12 81 TYR A O 1
ATOM 681 N N . PRO A 1 82 ? 0.722 29.521 3.342 1.00 71.69 82 PRO A N 1
ATOM 682 C CA . PRO A 1 82 ? -0.038 29.860 2.131 1.00 71.69 82 PRO A CA 1
ATOM 683 C C . PRO A 1 82 ? 0.617 29.427 0.810 1.00 71.69 82 PRO A C 1
ATOM 685 O O . PRO A 1 82 ? -0.085 29.038 -0.121 1.00 71.69 82 PRO A O 1
ATOM 688 N N . LEU A 1 83 ? 1.956 29.400 0.749 1.00 73.38 83 LEU A N 1
ATOM 689 C CA . LEU A 1 83 ? 2.722 28.975 -0.434 1.00 73.38 83 LEU A CA 1
ATOM 690 C C . LEU A 1 83 ? 2.397 27.545 -0.896 1.00 73.38 83 LEU A C 1
ATOM 692 O O . LEU A 1 83 ? 2.535 27.250 -2.081 1.00 73.38 83 LEU A O 1
ATOM 696 N N . LEU A 1 84 ? 1.932 26.670 0.006 1.00 73.94 84 LEU A N 1
ATOM 697 C CA . LEU A 1 84 ? 1.496 25.319 -0.362 1.00 73.94 84 LEU A CA 1
ATOM 698 C C . LEU A 1 84 ? 0.250 25.326 -1.259 1.00 73.94 84 LEU A C 1
ATOM 700 O O . LEU A 1 84 ? 0.075 24.403 -2.046 1.00 73.94 84 LEU A O 1
ATOM 704 N N . ASN A 1 85 ? -0.610 26.343 -1.144 1.00 68.31 85 ASN A N 1
ATOM 705 C CA . ASN A 1 85 ? -1.831 26.455 -1.945 1.00 68.31 85 ASN A CA 1
ATOM 706 C C . ASN A 1 85 ? -1.590 27.148 -3.294 1.00 68.31 85 ASN A C 1
ATOM 708 O O . ASN A 1 85 ? -2.296 26.867 -4.255 1.00 68.31 85 ASN A O 1
ATOM 712 N N . GLU A 1 86 ? -0.626 28.066 -3.368 1.00 61.66 86 GLU A N 1
ATOM 713 C CA . GLU A 1 86 ? -0.431 28.934 -4.538 1.00 61.66 86 GLU A CA 1
ATOM 714 C C . GLU A 1 86 ? 0.441 28.308 -5.638 1.00 61.66 86 GLU A C 1
ATOM 716 O O . GLU A 1 86 ? 0.351 28.718 -6.793 1.00 61.66 86 GLU A O 1
ATOM 721 N N . GLN A 1 87 ? 1.291 27.329 -5.304 1.00 66.94 87 GLN A N 1
ATOM 722 C CA . GLN A 1 87 ? 2.315 26.795 -6.218 1.00 66.94 87 GLN A CA 1
ATOM 723 C C . GLN A 1 87 ? 2.120 25.315 -6.590 1.00 66.94 87 GLN A C 1
ATOM 725 O O . GLN A 1 87 ? 3.063 24.643 -7.008 1.00 66.94 87 GLN A O 1
ATOM 730 N N . GLN A 1 88 ? 0.899 24.792 -6.456 1.00 70.00 88 GLN A N 1
ATOM 731 C CA . GLN A 1 88 ? 0.581 23.423 -6.856 1.00 70.00 88 GLN A CA 1
ATOM 732 C C . GLN A 1 88 ? 0.481 23.303 -8.385 1.00 70.00 88 GLN A C 1
ATOM 734 O O . GLN A 1 88 ? -0.329 23.975 -9.021 1.00 70.00 88 GLN A O 1
ATOM 739 N N . VAL A 1 89 ? 1.255 22.384 -8.967 1.00 73.38 89 VAL A N 1
ATOM 740 C CA . VAL A 1 89 ? 1.108 21.952 -10.364 1.00 73.38 89 VAL A CA 1
ATOM 741 C C . VAL A 1 89 ? 0.616 20.510 -10.368 1.00 73.38 89 VAL A C 1
ATOM 743 O O . VAL A 1 89 ? 1.339 19.605 -9.953 1.00 73.38 89 VAL A O 1
ATOM 746 N N . THR A 1 90 ? -0.611 20.290 -10.836 1.00 65.50 90 THR A N 1
ATOM 747 C CA . THR A 1 90 ? -1.174 18.944 -11.003 1.00 65.50 90 THR A CA 1
ATOM 748 C C . THR A 1 90 ? -0.964 18.495 -12.443 1.00 65.50 90 THR A C 1
ATOM 750 O O . THR A 1 90 ? -1.492 19.110 -13.365 1.00 65.50 90 THR A O 1
ATOM 753 N N . VAL A 1 91 ? -0.193 17.425 -12.635 1.00 67.81 91 VAL A N 1
ATOM 754 C CA . VAL A 1 91 ? -0.044 16.770 -13.940 1.00 67.81 91 VAL A CA 1
ATOM 755 C C . VAL A 1 91 ? -1.079 15.654 -14.025 1.00 67.81 91 VAL A C 1
ATOM 757 O O . VAL A 1 91 ? -0.963 14.656 -13.311 1.00 67.81 91 VAL A O 1
ATOM 760 N N . ASP A 1 92 ? -2.092 15.824 -14.875 1.00 65.50 92 ASP A N 1
ATOM 761 C CA . ASP A 1 92 ? -3.076 14.775 -15.134 1.00 65.50 92 ASP A CA 1
ATOM 762 C C . ASP A 1 92 ? -2.582 13.847 -16.249 1.00 65.50 92 ASP A C 1
ATOM 764 O O . ASP A 1 92 ? -2.515 14.206 -17.421 1.00 65.50 92 ASP A O 1
ATOM 768 N N . VAL A 1 93 ? -2.211 12.627 -15.868 1.00 65.44 93 VAL A N 1
ATOM 769 C CA . VAL A 1 93 ? -1.717 11.603 -16.796 1.00 65.44 93 VAL A CA 1
ATOM 770 C C . VAL A 1 93 ? -2.851 11.034 -17.665 1.00 65.44 93 VAL A C 1
ATOM 772 O O . VAL A 1 93 ? -2.574 10.404 -18.685 1.00 65.44 93 VAL A O 1
ATOM 775 N N . ALA A 1 94 ? -4.117 11.239 -17.286 1.00 64.81 94 ALA A N 1
ATOM 776 C CA . ALA A 1 94 ? -5.269 10.812 -18.076 1.00 64.81 94 ALA A CA 1
ATOM 777 C C . ALA A 1 94 ? -5.580 11.766 -19.244 1.00 64.81 94 ALA A C 1
ATOM 779 O O . ALA A 1 94 ? -6.203 11.337 -20.212 1.00 64.81 94 ALA A O 1
ATOM 780 N N . ASP A 1 95 ? -5.103 13.015 -19.201 1.00 76.69 95 ASP A N 1
ATOM 781 C CA . ASP A 1 95 ? -5.338 14.036 -20.235 1.00 76.69 95 ASP A CA 1
ATOM 782 C C . ASP A 1 95 ? -4.103 14.253 -21.131 1.00 76.69 95 ASP A C 1
ATOM 784 O O . ASP A 1 95 ? -3.679 15.371 -21.411 1.00 76.69 95 ASP A O 1
ATOM 788 N N . LEU A 1 96 ? -3.469 13.154 -21.559 1.00 84.56 96 LEU A N 1
ATOM 789 C CA . LEU A 1 96 ? -2.311 13.211 -22.455 1.00 84.56 96 LEU A CA 1
ATOM 790 C C . LEU A 1 96 ? -2.744 13.274 -23.923 1.00 84.56 96 LEU A C 1
ATOM 792 O O . LEU A 1 96 ? -3.379 12.352 -24.462 1.00 84.56 96 LEU A O 1
ATOM 796 N N . ALA A 1 97 ? -2.284 14.306 -24.630 1.00 89.62 97 ALA A N 1
ATOM 797 C CA . ALA A 1 97 ? -2.471 14.412 -26.066 1.00 89.62 97 ALA A CA 1
ATOM 798 C C . ALA A 1 97 ? -1.800 13.232 -26.788 1.00 89.62 97 ALA A C 1
ATOM 800 O O . ALA A 1 97 ? -0.790 12.673 -26.352 1.00 89.62 97 ALA A O 1
ATOM 801 N N . ARG A 1 98 ? -2.330 12.850 -27.956 1.00 91.50 98 ARG A N 1
ATOM 802 C CA . ARG A 1 98 ? -1.787 11.733 -28.756 1.00 91.50 98 ARG A CA 1
ATOM 803 C C . ARG A 1 98 ? -0.278 11.873 -29.013 1.00 91.50 98 ARG A C 1
ATOM 805 O O . ARG A 1 98 ? 0.452 10.894 -28.890 1.00 91.50 98 ARG A O 1
ATOM 812 N N . ALA A 1 99 ? 0.184 13.081 -29.339 1.00 91.69 99 ALA A N 1
ATOM 813 C CA . ALA A 1 99 ? 1.600 13.353 -29.593 1.00 91.69 99 ALA A CA 1
ATOM 814 C C . ALA A 1 99 ? 2.473 13.130 -28.343 1.00 91.69 99 ALA A C 1
ATOM 816 O O . ALA A 1 99 ? 3.561 12.566 -28.442 1.00 91.69 99 ALA A O 1
ATOM 817 N N . GLU A 1 100 ? 1.979 13.502 -27.159 1.00 90.50 100 GLU A N 1
ATOM 818 C CA . GLU A 1 100 ? 2.677 13.283 -25.888 1.00 90.50 100 GLU A CA 1
ATOM 819 C C . GLU A 1 100 ? 2.768 11.791 -25.569 1.00 90.50 100 GLU A C 1
ATOM 821 O O . GLU A 1 100 ? 3.846 11.294 -25.245 1.00 90.50 100 GLU A O 1
ATOM 826 N N . ARG A 1 101 ? 1.675 11.041 -25.759 1.00 93.25 101 ARG A N 1
ATOM 827 C CA . ARG A 1 101 ? 1.658 9.577 -25.589 1.00 93.25 101 ARG A CA 1
ATOM 828 C C . ARG A 1 101 ? 2.667 8.879 -26.499 1.00 93.25 101 ARG A C 1
ATOM 830 O O . ARG A 1 101 ? 3.410 8.006 -26.047 1.00 93.25 101 ARG A O 1
ATOM 837 N N . GLN A 1 102 ? 2.740 9.289 -27.765 1.00 94.31 102 GLN A N 1
ATOM 838 C CA . GLN A 1 102 ? 3.727 8.778 -28.721 1.00 94.31 102 GLN A CA 1
ATOM 839 C C . GLN A 1 102 ? 5.162 9.087 -28.281 1.00 94.31 102 GLN A C 1
ATOM 841 O O . GLN A 1 102 ? 6.018 8.200 -28.321 1.00 94.31 102 GLN A O 1
ATOM 846 N N . GLN A 1 103 ? 5.423 10.314 -27.824 1.00 92.62 103 GLN A N 1
ATOM 847 C CA . GLN A 1 103 ? 6.748 10.719 -27.359 1.00 92.62 103 GLN A CA 1
ATOM 848 C C . GLN A 1 103 ? 7.171 9.956 -26.098 1.00 92.62 103 GLN A C 1
ATOM 850 O O . GLN A 1 103 ? 8.306 9.489 -26.013 1.00 92.62 103 GLN A O 1
ATOM 855 N N . ILE A 1 104 ? 6.256 9.779 -25.141 1.00 91.19 104 ILE A N 1
ATOM 856 C CA . ILE A 1 104 ? 6.469 8.983 -23.926 1.00 91.19 104 ILE A CA 1
ATOM 857 C C . ILE A 1 104 ? 6.818 7.539 -24.296 1.00 91.19 104 ILE A C 1
ATOM 859 O O . ILE A 1 104 ? 7.814 7.001 -23.811 1.00 91.19 104 ILE A O 1
ATOM 863 N N . LEU A 1 105 ? 6.036 6.925 -25.190 1.00 93.81 105 LEU A N 1
ATOM 864 C CA . LEU A 1 105 ? 6.268 5.556 -25.647 1.00 93.81 105 LEU A CA 1
ATOM 865 C C . LEU A 1 105 ? 7.633 5.400 -26.323 1.00 93.81 105 LEU A C 1
ATOM 867 O O . LEU A 1 105 ? 8.380 4.480 -25.996 1.00 93.81 105 LEU A O 1
ATOM 871 N N . TYR A 1 106 ? 7.982 6.324 -27.217 1.00 93.81 106 TYR A N 1
ATOM 872 C CA . TYR A 1 106 ? 9.284 6.339 -27.877 1.00 93.81 106 TYR A CA 1
ATOM 873 C C . TYR A 1 106 ? 10.437 6.451 -26.872 1.00 93.81 106 TYR A C 1
ATOM 875 O O . TYR A 1 106 ? 11.360 5.638 -26.911 1.00 93.81 106 TYR A O 1
ATOM 883 N N . ASN A 1 107 ? 10.371 7.418 -25.951 1.00 92.38 107 ASN A N 1
ATOM 884 C CA . ASN A 1 107 ? 11.425 7.663 -24.965 1.00 92.38 107 ASN A CA 1
ATOM 885 C C . ASN A 1 107 ? 11.678 6.429 -24.096 1.00 92.38 107 ASN A C 1
ATOM 887 O O . ASN A 1 107 ? 12.824 6.053 -23.859 1.00 92.38 107 ASN A O 1
ATOM 891 N N . HIS A 1 108 ? 10.608 5.778 -23.647 1.00 92.50 108 HIS A N 1
ATOM 892 C CA . HIS A 1 108 ? 10.702 4.591 -22.812 1.00 92.50 108 HIS A CA 1
ATOM 893 C C . HIS A 1 108 ? 11.239 3.363 -23.550 1.00 92.50 108 HIS A C 1
ATOM 895 O O . HIS A 1 108 ? 12.062 2.642 -22.993 1.00 92.50 108 HIS A O 1
ATOM 901 N N . LEU A 1 109 ? 10.831 3.142 -24.802 1.00 92.31 109 LEU A N 1
ATOM 902 C CA . LEU A 1 109 ? 11.389 2.069 -25.629 1.00 92.31 109 LEU A CA 1
ATOM 903 C C . LEU A 1 109 ? 12.872 2.301 -25.936 1.00 92.31 109 LEU A C 1
ATOM 905 O O . LEU A 1 109 ? 13.649 1.351 -25.939 1.00 92.31 109 LEU A O 1
ATOM 909 N N . ALA A 1 110 ? 13.265 3.555 -26.176 1.00 89.56 110 ALA A N 1
ATOM 910 C CA . ALA A 1 110 ? 14.647 3.925 -26.462 1.00 89.56 110 ALA A CA 1
ATOM 911 C C . ALA A 1 110 ? 15.564 3.813 -25.233 1.00 89.56 110 ALA A C 1
ATOM 913 O O . ALA A 1 110 ? 16.721 3.429 -25.372 1.00 89.56 110 ALA A O 1
ATOM 914 N N . ALA A 1 111 ? 15.056 4.142 -24.042 1.00 86.50 111 ALA A N 1
ATOM 915 C CA . ALA A 1 111 ? 15.789 4.030 -22.780 1.00 86.50 111 ALA A CA 1
ATOM 916 C C . ALA A 1 111 ? 15.788 2.607 -22.185 1.00 86.50 111 ALA A C 1
ATOM 918 O O . ALA A 1 111 ? 16.475 2.357 -21.196 1.00 86.50 111 ALA A O 1
ATOM 919 N N . GLY A 1 112 ? 14.980 1.704 -22.742 1.00 86.31 112 GLY A N 1
ATOM 920 C CA . GLY A 1 112 ? 14.831 0.328 -22.289 1.00 86.31 112 GLY A CA 1
ATOM 921 C C . GLY A 1 112 ? 15.986 -0.598 -22.688 1.00 86.31 112 GLY A C 1
ATOM 922 O O . GLY A 1 112 ? 16.982 -0.175 -23.271 1.00 86.31 112 GLY A O 1
ATOM 923 N N . ASP A 1 113 ? 15.846 -1.891 -22.394 1.00 86.25 113 ASP A N 1
ATOM 924 C CA . ASP A 1 113 ? 16.870 -2.914 -22.657 1.00 86.25 113 ASP A CA 1
ATOM 925 C C . ASP A 1 113 ? 16.520 -3.841 -23.841 1.00 86.25 113 ASP A C 1
ATOM 927 O O . ASP A 1 113 ? 17.267 -4.778 -24.140 1.00 86.25 113 ASP A O 1
ATOM 931 N N . GLN A 1 114 ? 15.413 -3.597 -24.557 1.00 90.50 114 GLN A N 1
ATOM 932 C CA . GLN A 1 114 ? 14.993 -4.402 -25.712 1.00 90.50 114 GLN A CA 1
ATOM 933 C C . GLN A 1 114 ? 16.071 -4.517 -26.792 1.00 90.50 114 GLN A C 1
ATOM 935 O O . GLN A 1 114 ? 16.828 -3.591 -27.074 1.00 90.50 114 GLN A O 1
ATOM 940 N N . SER A 1 115 ? 16.123 -5.674 -27.456 1.00 91.94 115 SER A N 1
ATOM 941 C CA . SER A 1 115 ? 17.009 -5.828 -28.613 1.00 91.94 115 SER A CA 1
ATOM 942 C C . SER A 1 115 ? 16.493 -5.028 -29.816 1.00 91.94 115 SER A C 1
ATOM 944 O O . SER A 1 115 ? 15.285 -4.891 -30.021 1.00 91.94 115 SER A O 1
ATOM 946 N N . ALA A 1 116 ? 17.403 -4.567 -30.678 1.00 91.88 116 ALA A N 1
ATOM 947 C CA . ALA A 1 116 ? 17.038 -3.836 -31.895 1.00 91.88 116 ALA A CA 1
ATOM 948 C C . ALA A 1 116 ? 16.091 -4.633 -32.820 1.00 91.88 116 ALA A C 1
ATOM 950 O O . ALA A 1 116 ? 15.220 -4.052 -33.473 1.00 91.88 116 ALA A O 1
ATOM 951 N N . GLY A 1 117 ? 16.225 -5.966 -32.852 1.00 93.00 117 GLY A N 1
ATOM 952 C CA . GLY A 1 117 ? 15.334 -6.848 -33.610 1.00 93.00 117 GLY A CA 1
ATOM 953 C C . GLY A 1 117 ? 13.899 -6.833 -33.077 1.00 93.00 117 GLY A C 1
ATOM 954 O O . GLY A 1 117 ? 12.959 -6.700 -33.858 1.00 93.00 117 GLY A O 1
ATOM 955 N N . VAL A 1 118 ? 13.733 -6.884 -31.753 1.00 91.56 118 VAL A N 1
ATOM 956 C CA . VAL A 1 118 ? 12.418 -6.798 -31.095 1.00 91.56 118 VAL A CA 1
ATOM 957 C C . VAL A 1 118 ? 11.787 -5.424 -31.316 1.00 91.56 118 VAL A C 1
ATOM 959 O O . VAL A 1 118 ? 10.635 -5.345 -31.738 1.00 91.56 118 VAL A O 1
ATOM 962 N N . LEU A 1 119 ? 12.550 -4.340 -31.137 1.00 93.75 119 LEU A N 1
ATOM 963 C CA . LEU A 1 119 ? 12.060 -2.977 -31.388 1.00 93.75 119 LEU A CA 1
ATOM 964 C C . LEU A 1 119 ? 11.588 -2.791 -32.837 1.00 93.75 119 LEU A C 1
ATOM 966 O O . LEU A 1 119 ? 10.556 -2.165 -33.084 1.00 93.75 119 LEU A O 1
ATOM 970 N N . SER A 1 120 ? 12.302 -3.382 -33.799 1.00 93.31 120 SER A N 1
ATOM 971 C CA . SER A 1 120 ? 11.918 -3.346 -35.216 1.00 93.31 120 SER A CA 1
ATOM 972 C C . SER A 1 120 ? 10.591 -4.065 -35.478 1.00 93.31 120 SER A C 1
ATOM 974 O O . SER A 1 120 ? 9.791 -3.582 -36.277 1.00 93.31 120 SER A O 1
ATOM 976 N N . GLN A 1 121 ? 10.329 -5.176 -34.783 1.00 94.12 121 GLN A N 1
ATOM 977 C CA . GLN A 1 121 ? 9.064 -5.915 -34.874 1.00 94.12 121 GLN A CA 1
ATOM 978 C C . GLN A 1 121 ? 7.910 -5.211 -34.144 1.00 94.12 121 GLN A C 1
ATOM 980 O O . GLN A 1 121 ? 6.772 -5.289 -34.591 1.00 94.12 121 GLN A O 1
ATOM 985 N N . MET A 1 122 ? 8.186 -4.487 -33.054 1.00 94.44 122 MET A N 1
ATOM 986 C CA . MET A 1 122 ? 7.177 -3.695 -32.338 1.00 94.44 122 MET A CA 1
ATOM 987 C C . MET A 1 122 ? 6.753 -2.440 -33.111 1.00 94.44 122 MET A C 1
ATOM 989 O O . MET A 1 122 ? 5.592 -2.038 -33.031 1.00 94.44 122 MET A O 1
ATOM 993 N N . LYS A 1 123 ? 7.673 -1.822 -33.867 1.00 94.31 123 LYS A N 1
ATOM 994 C CA . LYS A 1 123 ? 7.486 -0.527 -34.549 1.00 94.31 123 LYS A CA 1
ATOM 995 C C . LYS A 1 123 ? 6.157 -0.379 -35.316 1.00 94.31 123 LYS A C 1
ATOM 997 O O . LYS A 1 123 ? 5.506 0.647 -35.118 1.00 94.31 123 LYS A O 1
ATOM 1002 N N . PRO A 1 124 ? 5.692 -1.356 -36.123 1.00 95.88 124 PRO A N 1
ATOM 1003 C CA . PRO A 1 124 ? 4.424 -1.254 -36.858 1.00 95.88 124 PRO A CA 1
ATOM 1004 C C . PRO A 1 124 ? 3.177 -1.176 -35.964 1.00 95.88 124 PRO A C 1
ATOM 1006 O O . PRO A 1 124 ? 2.081 -0.899 -36.445 1.00 95.88 124 PRO A O 1
ATOM 1009 N N . HIS A 1 125 ? 3.315 -1.467 -34.672 1.00 94.75 125 HIS A N 1
ATOM 1010 C CA . HIS A 1 125 ? 2.212 -1.556 -33.720 1.00 94.75 125 HIS A CA 1
ATOM 1011 C C . HIS A 1 125 ? 2.189 -0.394 -32.715 1.00 94.75 125 HIS A C 1
ATOM 1013 O O . HIS A 1 125 ? 1.197 -0.236 -32.006 1.00 94.75 125 HIS A O 1
ATOM 1019 N N . LEU A 1 126 ? 3.230 0.448 -32.676 1.00 93.62 126 LEU A N 1
ATOM 1020 C CA . LEU A 1 126 ? 3.393 1.488 -31.652 1.00 93.62 126 LEU A CA 1
ATOM 1021 C C . LEU A 1 126 ? 2.369 2.624 -31.744 1.00 93.62 126 LEU A C 1
ATOM 1023 O O . LEU A 1 126 ? 1.996 3.179 -30.716 1.00 93.62 126 LEU A O 1
ATOM 1027 N N . GLU A 1 127 ? 1.858 2.948 -32.934 1.00 93.75 127 GLU A N 1
ATOM 1028 C CA . GLU A 1 127 ? 0.772 3.932 -33.050 1.00 93.75 127 GLU A CA 1
ATOM 1029 C C . GLU A 1 127 ? -0.497 3.447 -32.344 1.00 93.75 127 GLU A C 1
ATOM 1031 O O . GLU A 1 127 ? -1.090 4.178 -31.558 1.00 93.75 127 GLU A O 1
ATOM 1036 N N . ALA A 1 128 ? -0.864 2.180 -32.553 1.00 92.38 128 ALA A N 1
ATOM 1037 C CA . ALA A 1 128 ? -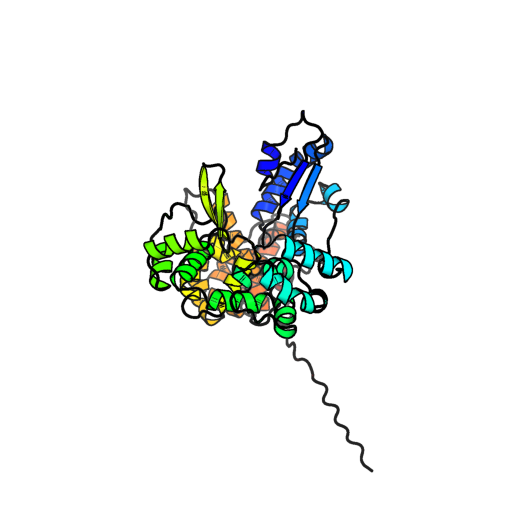2.010 1.570 -31.882 1.00 92.38 128 ALA A CA 1
ATOM 1038 C C . ALA A 1 128 ? -1.763 1.345 -30.379 1.00 92.38 128 ALA A C 1
ATOM 1040 O O . ALA A 1 128 ? -2.710 1.238 -29.608 1.00 92.38 128 ALA A O 1
ATOM 1041 N N . ALA A 1 129 ? -0.499 1.245 -29.967 1.00 92.12 129 ALA A N 1
ATOM 1042 C CA . ALA A 1 129 ? -0.096 1.163 -28.569 1.00 92.12 129 ALA A CA 1
ATOM 1043 C C . ALA A 1 129 ? -0.241 2.522 -27.859 1.00 92.12 129 ALA A C 1
ATOM 1045 O O . ALA A 1 129 ? -0.717 2.574 -26.729 1.00 92.12 129 ALA A O 1
ATOM 1046 N N . ALA A 1 130 ? 0.122 3.621 -28.531 1.00 93.44 130 ALA A N 1
ATOM 1047 C CA . ALA A 1 130 ? -0.067 4.982 -28.025 1.00 93.44 130 ALA A CA 1
ATOM 1048 C C . ALA A 1 130 ? -1.553 5.372 -27.929 1.00 93.44 130 ALA A C 1
ATOM 1050 O O . ALA A 1 130 ? -1.941 6.111 -27.026 1.00 93.44 130 ALA A O 1
ATOM 1051 N N . ASP A 1 131 ? -2.380 4.830 -28.824 1.00 91.81 131 ASP A N 1
ATOM 1052 C CA . ASP A 1 131 ? -3.833 5.029 -28.842 1.00 91.81 131 ASP A CA 1
ATOM 1053 C C . ASP A 1 131 ? -4.599 4.137 -27.854 1.00 91.81 131 ASP A C 1
ATOM 1055 O O . ASP A 1 131 ? -5.817 4.269 -27.737 1.00 91.81 131 ASP A O 1
ATOM 1059 N N . ALA A 1 132 ? -3.923 3.212 -27.167 1.00 88.00 132 ALA A N 1
ATOM 1060 C CA . ALA A 1 132 ? -4.570 2.325 -26.211 1.00 88.00 132 ALA A CA 1
ATOM 1061 C C . ALA A 1 132 ? -5.184 3.129 -25.056 1.00 88.00 132 ALA A C 1
ATOM 1063 O O . ALA A 1 132 ? -4.533 4.014 -24.505 1.00 88.00 132 ALA A O 1
ATOM 1064 N N . GLU A 1 133 ? -6.414 2.782 -24.677 1.00 81.69 133 GLU A N 1
ATOM 1065 C CA . GLU A 1 133 ? -7.141 3.420 -23.581 1.00 81.69 133 GLU A CA 1
ATOM 1066 C C . GLU A 1 133 ? -7.398 2.394 -22.457 1.00 81.69 133 GLU A C 1
ATOM 1068 O O . GLU A 1 133 ? -7.965 1.329 -22.734 1.00 81.69 133 GLU A O 1
ATOM 1073 N N . PRO A 1 134 ? -6.991 2.671 -21.203 1.00 79.19 134 PRO A N 1
ATOM 1074 C CA . PRO A 1 134 ? -6.221 3.841 -20.776 1.00 79.19 134 PRO A CA 1
ATOM 1075 C C . PRO A 1 134 ? -4.740 3.765 -21.162 1.00 79.19 134 PRO A C 1
ATOM 1077 O O . PRO A 1 134 ? -4.099 2.728 -20.981 1.00 79.19 134 PRO A O 1
ATOM 1080 N N . PHE A 1 135 ? -4.168 4.884 -21.621 1.00 84.12 135 PHE A N 1
ATOM 1081 C CA . PHE A 1 135 ? -2.722 4.987 -21.832 1.00 84.12 135 PHE A CA 1
ATOM 1082 C C . PHE A 1 135 ? -2.026 5.260 -20.500 1.00 84.12 135 PHE A C 1
ATOM 1084 O O . PHE A 1 135 ? -2.334 6.225 -19.805 1.00 84.12 135 PHE A O 1
ATOM 1091 N N . ARG A 1 136 ? -1.044 4.427 -20.141 1.00 78.94 136 ARG A N 1
ATOM 1092 C CA . ARG A 1 136 ? -0.243 4.616 -18.925 1.00 78.94 136 ARG A CA 1
ATOM 1093 C C . ARG A 1 136 ? 1.244 4.702 -19.284 1.00 78.94 136 ARG A C 1
ATOM 1095 O O . ARG A 1 136 ? 1.765 3.725 -19.825 1.00 78.94 136 ARG A O 1
ATOM 1102 N N . PRO A 1 137 ? 1.960 5.790 -18.932 1.00 82.81 137 PRO A N 1
ATOM 1103 C CA . PRO A 1 137 ? 3.405 5.912 -19.160 1.00 82.81 137 PRO A CA 1
ATOM 1104 C C . PRO A 1 137 ? 4.215 4.728 -18.616 1.00 82.81 137 PRO A C 1
ATOM 1106 O O . PRO A 1 137 ? 5.165 4.268 -19.239 1.00 82.81 137 PRO A O 1
ATOM 1109 N N . GLU A 1 138 ? 3.784 4.152 -17.497 1.00 76.25 138 GLU A N 1
ATOM 1110 C CA . GLU A 1 138 ? 4.413 2.954 -16.943 1.00 76.25 138 GLU A CA 1
ATOM 1111 C C . GLU A 1 138 ? 4.271 1.718 -17.853 1.00 76.25 138 GLU A C 1
ATOM 1113 O O . GLU A 1 138 ? 5.192 0.908 -17.944 1.00 76.25 138 GLU A O 1
ATOM 1118 N N . ALA A 1 139 ? 3.143 1.556 -18.553 1.00 81.06 139 ALA A N 1
ATOM 1119 C CA . ALA A 1 139 ? 2.998 0.479 -19.531 1.00 81.06 139 ALA A CA 1
ATOM 1120 C C . ALA A 1 139 ? 3.985 0.680 -20.693 1.00 81.06 139 ALA A C 1
ATOM 1122 O O . ALA A 1 139 ? 4.666 -0.262 -21.090 1.00 81.06 139 ALA A O 1
ATOM 1123 N N . ALA A 1 140 ? 4.157 1.922 -21.156 1.00 88.75 140 ALA A N 1
ATOM 1124 C CA . ALA A 1 140 ? 5.181 2.264 -22.141 1.00 88.75 140 ALA A CA 1
ATOM 1125 C C . ALA A 1 140 ? 6.601 1.924 -21.651 1.00 88.75 140 ALA A C 1
ATOM 1127 O O . ALA A 1 140 ? 7.370 1.299 -22.383 1.00 88.75 140 ALA A O 1
ATOM 1128 N N . ARG A 1 141 ? 6.933 2.268 -20.399 1.00 85.25 141 ARG A N 1
ATOM 1129 C CA . ARG A 1 141 ? 8.201 1.886 -19.757 1.00 85.25 141 ARG A CA 1
ATOM 1130 C C . ARG A 1 141 ? 8.425 0.381 -19.774 1.00 85.25 141 ARG A C 1
ATOM 1132 O O . ARG A 1 141 ? 9.483 -0.070 -20.199 1.00 85.25 141 ARG A O 1
ATOM 1139 N N . ARG A 1 142 ? 7.436 -0.395 -19.335 1.00 82.50 142 ARG A N 1
ATOM 1140 C CA . ARG A 1 142 ? 7.537 -1.860 -19.253 1.00 82.50 142 ARG A CA 1
ATOM 1141 C C . ARG A 1 142 ? 7.651 -2.519 -20.613 1.00 82.50 142 ARG A C 1
ATOM 1143 O O . ARG A 1 142 ? 8.382 -3.492 -20.738 1.00 82.50 142 ARG A O 1
ATOM 1150 N N . LEU A 1 143 ? 6.986 -1.988 -21.635 1.00 87.69 143 LEU A N 1
ATOM 1151 C CA . LEU A 1 143 ? 7.142 -2.493 -22.997 1.00 87.69 143 LEU A CA 1
ATOM 1152 C C . LEU A 1 143 ? 8.606 -2.381 -23.471 1.00 87.69 143 LEU A C 1
ATOM 1154 O O . LEU A 1 143 ? 9.095 -3.242 -24.201 1.00 87.69 143 LEU A O 1
ATOM 1158 N N . GLY A 1 144 ? 9.331 -1.364 -22.991 1.00 87.56 144 GLY A N 1
ATOM 1159 C CA . GLY A 1 144 ? 10.769 -1.182 -23.211 1.00 87.56 144 GLY A CA 1
ATOM 1160 C C . GLY A 1 144 ? 11.680 -2.134 -22.436 1.00 87.56 144 GLY A C 1
ATOM 1161 O O . GLY A 1 144 ? 12.886 -2.103 -22.657 1.00 87.56 144 GLY A O 1
ATOM 1162 N N . LEU A 1 145 ? 11.148 -2.990 -21.565 1.00 82.38 145 LEU A N 1
ATOM 1163 C CA . LEU A 1 145 ? 11.940 -3.855 -20.694 1.00 82.38 145 LEU A CA 1
ATOM 1164 C C . LEU A 1 145 ? 11.710 -5.345 -21.017 1.00 82.38 145 LEU A C 1
ATOM 1166 O O . LEU A 1 145 ? 10.580 -5.839 -20.983 1.00 82.38 145 LEU A O 1
ATOM 1170 N N . ARG A 1 146 ? 12.787 -6.096 -21.283 1.00 82.56 146 ARG A N 1
ATOM 1171 C CA . ARG A 1 146 ? 12.759 -7.526 -21.643 1.00 82.56 146 ARG A CA 1
ATOM 1172 C C . ARG A 1 146 ? 12.035 -8.358 -20.597 1.00 82.56 146 ARG A C 1
ATOM 1174 O O . ARG A 1 146 ? 11.193 -9.168 -20.964 1.00 82.56 146 ARG A O 1
ATOM 1181 N N . ALA A 1 147 ? 12.283 -8.084 -19.316 1.00 69.94 147 ALA A N 1
ATOM 1182 C CA . ALA A 1 147 ? 11.665 -8.785 -18.189 1.00 69.94 147 ALA A CA 1
ATOM 1183 C C . ALA A 1 147 ? 10.122 -8.822 -18.244 1.00 69.94 147 ALA A C 1
ATOM 1185 O O . ALA A 1 147 ? 9.526 -9.776 -17.757 1.00 69.94 147 ALA A O 1
ATOM 1186 N N . PHE A 1 148 ? 9.477 -7.830 -18.870 1.00 72.25 148 PHE A N 1
ATOM 1187 C CA . PHE A 1 148 ? 8.011 -7.739 -18.975 1.00 72.25 148 PHE A CA 1
ATOM 1188 C C . PHE A 1 148 ? 7.461 -8.183 -20.325 1.00 72.25 148 PHE A C 1
ATOM 1190 O O . PHE A 1 148 ? 6.253 -8.188 -20.528 1.00 72.25 148 PHE A O 1
ATOM 1197 N N . THR A 1 149 ? 8.330 -8.524 -21.270 1.00 77.38 149 THR A N 1
ATOM 1198 C CA . THR A 1 149 ? 7.938 -8.907 -22.635 1.00 77.38 149 THR A CA 1
ATOM 1199 C C . THR A 1 149 ? 8.329 -10.341 -22.972 1.00 77.38 149 THR A C 1
ATOM 1201 O O . THR A 1 149 ? 8.099 -10.797 -24.091 1.00 77.38 149 THR A O 1
ATOM 1204 N N . THR A 1 150 ? 8.876 -11.079 -22.005 1.00 68.94 150 THR A N 1
ATOM 1205 C CA . THR A 1 150 ? 9.098 -12.520 -22.109 1.00 68.94 150 THR A CA 1
ATOM 1206 C C . THR A 1 150 ? 7.774 -13.218 -22.430 1.00 68.94 150 THR A C 1
ATOM 1208 O O . THR A 1 150 ? 6.792 -13.064 -21.710 1.00 68.94 150 THR A O 1
ATOM 1211 N N . GLY A 1 151 ? 7.717 -13.930 -23.559 1.00 68.38 151 GLY A N 1
ATOM 1212 C CA . GLY A 1 151 ? 6.498 -14.607 -24.024 1.00 68.38 151 GLY A CA 1
ATOM 1213 C C . GLY A 1 151 ? 5.450 -13.698 -24.682 1.00 68.38 151 GLY A C 1
ATOM 1214 O O . GLY A 1 151 ? 4.433 -14.196 -25.168 1.00 68.38 151 GLY A O 1
ATOM 1215 N N . LEU A 1 152 ? 5.687 -12.383 -24.768 1.00 81.56 152 LEU A N 1
ATOM 1216 C CA . LEU A 1 152 ? 4.776 -11.467 -25.449 1.00 81.56 152 LEU A CA 1
ATOM 1217 C C . LEU A 1 152 ? 4.814 -11.708 -26.962 1.00 81.56 152 LEU A C 1
ATOM 1219 O O . LEU A 1 152 ? 5.830 -11.501 -27.626 1.00 81.56 152 LEU A O 1
ATOM 1223 N N . SER A 1 153 ? 3.668 -12.079 -27.530 1.00 86.31 153 SER A N 1
ATOM 1224 C CA . SER A 1 153 ? 3.510 -12.127 -28.984 1.00 86.31 153 SER A CA 1
ATOM 1225 C C . SER A 1 153 ? 3.613 -10.715 -29.565 1.00 86.31 153 SER A C 1
ATOM 1227 O O . SER A 1 153 ? 2.855 -9.825 -29.185 1.00 86.31 153 SER A O 1
ATOM 1229 N N . LEU A 1 154 ? 4.526 -10.493 -30.512 1.00 90.75 154 LEU A N 1
ATOM 1230 C CA . LEU A 1 154 ? 4.766 -9.177 -31.120 1.00 90.75 154 LEU A CA 1
ATOM 1231 C C . LEU A 1 154 ? 3.754 -8.892 -32.237 1.00 90.75 154 LEU A C 1
ATOM 1233 O O . LEU A 1 154 ? 4.099 -8.768 -33.407 1.00 90.75 154 LEU A O 1
ATOM 1237 N N . THR A 1 155 ? 2.477 -8.833 -31.860 1.00 91.62 155 THR A N 1
ATOM 1238 C CA . THR A 1 155 ? 1.353 -8.522 -32.751 1.00 91.62 155 THR A CA 1
ATOM 1239 C C . THR A 1 155 ? 0.632 -7.261 -32.286 1.00 91.62 155 THR A C 1
ATOM 1241 O O . THR A 1 155 ? 0.703 -6.885 -31.113 1.00 91.62 155 THR A O 1
ATOM 1244 N N . ARG A 1 156 ? -0.136 -6.630 -33.186 1.00 89.94 156 ARG A N 1
ATOM 1245 C CA . ARG A 1 156 ? -0.953 -5.449 -32.857 1.00 89.94 156 ARG A CA 1
ATOM 1246 C C . ARG A 1 156 ? -1.862 -5.690 -31.648 1.00 89.94 156 ARG A C 1
ATOM 1248 O O . ARG A 1 156 ? -1.882 -4.873 -30.738 1.00 89.94 156 ARG A O 1
ATOM 1255 N N . GLY A 1 157 ? -2.589 -6.810 -31.635 1.00 87.06 157 GLY A N 1
ATOM 1256 C CA . GLY A 1 157 ? -3.545 -7.126 -30.571 1.00 87.06 157 GLY A CA 1
ATOM 1257 C C . GLY A 1 157 ? -2.870 -7.303 -29.212 1.00 87.06 157 GLY A C 1
ATOM 1258 O O . GLY A 1 157 ? -3.309 -6.718 -28.226 1.00 87.06 157 GLY A O 1
ATOM 1259 N N . SER A 1 158 ? -1.764 -8.046 -29.170 1.00 85.00 158 SER A N 1
ATOM 1260 C CA . SER A 1 158 ? -1.011 -8.289 -27.938 1.00 85.00 158 SER A CA 1
ATOM 1261 C C . SER A 1 158 ? -0.361 -7.017 -27.389 1.00 85.00 158 SER A C 1
ATOM 1263 O O . SER A 1 158 ? -0.458 -6.769 -26.193 1.00 85.00 158 SER A O 1
ATOM 1265 N N . ILE A 1 159 ? 0.237 -6.174 -28.239 1.00 89.75 159 ILE A N 1
ATOM 1266 C CA . ILE A 1 159 ? 0.872 -4.917 -27.809 1.00 89.75 159 ILE A CA 1
ATOM 1267 C C . ILE A 1 159 ? -0.180 -3.893 -27.353 1.00 89.75 159 ILE A C 1
ATOM 1269 O O . ILE A 1 159 ? -0.011 -3.262 -26.314 1.00 89.75 159 ILE A O 1
ATOM 1273 N N . THR A 1 160 ? -1.301 -3.744 -28.064 1.00 89.38 160 THR A N 1
ATOM 1274 C CA . THR A 1 160 ? -2.387 -2.861 -27.605 1.00 89.38 160 THR A CA 1
ATOM 1275 C C . THR A 1 160 ? -3.001 -3.373 -26.298 1.00 89.38 160 THR A C 1
ATOM 1277 O O . THR A 1 160 ? -3.251 -2.585 -25.389 1.00 89.38 160 THR A O 1
ATOM 1280 N N . SER A 1 161 ? -3.183 -4.691 -26.151 1.00 82.94 161 SER A N 1
ATOM 1281 C CA . SER A 1 161 ? -3.661 -5.284 -24.896 1.00 82.94 161 SER A CA 1
ATOM 1282 C C . SER A 1 161 ? -2.660 -5.111 -23.752 1.00 82.94 161 SER A C 1
ATOM 1284 O O . SER A 1 161 ? -3.084 -4.868 -22.627 1.00 82.94 161 SER A O 1
ATOM 1286 N N . PHE A 1 162 ? -1.353 -5.194 -24.018 1.00 83.06 162 PHE A N 1
ATOM 1287 C CA . PHE A 1 162 ? -0.298 -4.903 -23.040 1.00 83.06 162 PHE A CA 1
ATOM 1288 C C . PHE A 1 162 ? -0.457 -3.485 -22.489 1.00 83.06 162 PHE A C 1
ATOM 1290 O O . PHE A 1 162 ? -0.430 -3.275 -21.277 1.00 83.06 162 PHE A O 1
ATOM 1297 N N . MET A 1 163 ? -0.664 -2.517 -23.385 1.00 85.00 163 MET A N 1
ATOM 1298 C CA . MET A 1 163 ? -0.835 -1.115 -23.009 1.00 85.00 163 MET A CA 1
ATOM 1299 C C . MET A 1 163 ? -2.128 -0.876 -22.226 1.00 85.00 163 MET A C 1
ATOM 1301 O O . MET A 1 163 ? -2.104 -0.166 -21.225 1.00 85.00 163 MET A O 1
ATOM 1305 N N . ALA A 1 164 ? -3.233 -1.504 -22.640 1.00 78.50 164 ALA A N 1
ATOM 1306 C CA . ALA A 1 164 ? -4.546 -1.321 -22.020 1.00 78.50 164 ALA A CA 1
ATOM 1307 C C . ALA A 1 164 ? -4.736 -2.117 -20.712 1.00 78.50 164 ALA A C 1
ATOM 1309 O O . ALA A 1 164 ? -5.532 -1.729 -19.857 1.00 78.50 164 ALA A O 1
ATOM 1310 N N . ARG A 1 165 ? -4.031 -3.246 -20.534 1.00 72.31 165 ARG A N 1
ATOM 1311 C CA . ARG A 1 165 ? -4.179 -4.167 -19.386 1.00 72.31 165 ARG A CA 1
ATOM 1312 C C . ARG A 1 165 ? -2.839 -4.483 -18.700 1.00 72.31 165 ARG A C 1
ATOM 1314 O O . ARG A 1 165 ? -2.515 -5.655 -18.496 1.00 72.31 165 ARG A O 1
ATOM 1321 N N . PRO A 1 166 ? -2.072 -3.471 -18.257 1.00 65.56 166 PRO A N 1
ATOM 1322 C CA . PRO A 1 166 ? -0.717 -3.665 -17.730 1.00 65.56 166 PRO A CA 1
ATOM 1323 C C . PRO A 1 166 ? -0.663 -4.495 -16.440 1.00 65.56 166 PRO A C 1
ATOM 1325 O O . PRO A 1 166 ? 0.389 -5.029 -16.099 1.00 65.56 166 PRO A O 1
ATOM 1328 N N . ARG A 1 167 ? -1.778 -4.602 -15.704 1.00 68.81 167 ARG A N 1
ATOM 1329 C CA . ARG A 1 167 ? -1.881 -5.420 -14.488 1.00 68.81 167 ARG A CA 1
ATOM 1330 C C . ARG A 1 167 ? -1.985 -6.914 -14.796 1.00 68.81 167 ARG A C 1
ATOM 1332 O O . ARG A 1 167 ? -1.310 -7.691 -14.139 1.00 68.81 167 ARG A O 1
ATOM 1339 N N . GLN A 1 168 ? -2.793 -7.305 -15.786 1.00 68.25 168 GLN A N 1
ATOM 1340 C CA . GLN A 1 168 ? -2.957 -8.721 -16.139 1.00 68.25 168 GLN A CA 1
ATOM 1341 C C . GLN A 1 168 ? -1.641 -9.304 -16.642 1.00 68.25 168 GLN A C 1
ATOM 1343 O O . GLN A 1 168 ? -1.232 -10.368 -16.212 1.00 68.25 168 GLN A O 1
ATOM 1348 N N . LEU A 1 169 ? -0.923 -8.550 -17.467 1.00 67.75 169 LEU A N 1
ATOM 1349 C CA . LEU A 1 169 ? 0.373 -8.995 -17.947 1.00 67.75 169 LEU A CA 1
ATOM 1350 C C . LEU A 1 169 ? 1.398 -9.164 -16.813 1.00 67.75 169 LEU A C 1
ATOM 1352 O O . LEU A 1 169 ? 2.174 -10.108 -16.829 1.00 67.75 169 LEU A O 1
ATOM 1356 N N . LEU A 1 170 ? 1.420 -8.266 -15.823 1.00 73.69 170 LEU A N 1
ATOM 1357 C CA . LEU A 1 170 ? 2.285 -8.468 -14.658 1.00 73.69 170 LEU A CA 1
ATOM 1358 C C . LEU A 1 170 ? 1.956 -9.767 -13.927 1.00 73.69 170 LEU A C 1
ATOM 1360 O O . LEU A 1 170 ? 2.877 -10.463 -13.525 1.00 73.69 170 LEU A O 1
ATOM 1364 N N . ILE A 1 171 ? 0.668 -10.077 -13.757 1.00 78.62 171 ILE A N 1
ATOM 1365 C CA . ILE A 1 171 ? 0.222 -11.345 -13.168 1.00 78.62 171 ILE A CA 1
ATOM 1366 C C . ILE A 1 171 ? 0.770 -12.510 -14.001 1.00 78.62 171 ILE A C 1
ATOM 1368 O O . ILE A 1 171 ? 1.383 -13.402 -13.429 1.00 78.62 171 ILE A O 1
ATOM 1372 N N . ASP A 1 172 ? 0.663 -12.447 -15.331 1.00 74.25 172 ASP A N 1
ATOM 1373 C CA . ASP A 1 172 ? 1.189 -13.481 -16.233 1.00 74.25 172 ASP A CA 1
ATOM 1374 C C . ASP A 1 172 ? 2.725 -13.617 -16.146 1.00 74.25 172 ASP A C 1
ATOM 1376 O O . ASP A 1 172 ? 3.265 -14.711 -16.307 1.00 74.25 172 ASP A O 1
ATOM 1380 N N . VAL A 1 173 ? 3.445 -12.514 -15.906 1.00 77.06 173 VAL A N 1
ATOM 1381 C CA . VAL A 1 173 ? 4.899 -12.514 -15.678 1.00 77.06 173 VAL A CA 1
ATOM 1382 C C . VAL A 1 173 ? 5.231 -13.157 -14.334 1.00 77.06 173 VAL A C 1
ATOM 1384 O O . VAL A 1 173 ? 6.146 -13.974 -14.274 1.00 77.06 173 VAL A O 1
ATOM 1387 N N . TYR A 1 174 ? 4.493 -12.829 -13.269 1.00 85.44 174 TYR A N 1
ATOM 1388 C CA . TYR A 1 174 ? 4.675 -13.462 -11.964 1.00 85.44 174 TYR A CA 1
ATOM 1389 C C . TYR A 1 174 ? 4.368 -14.959 -12.019 1.00 85.44 174 TYR A C 1
ATOM 1391 O O . TYR A 1 174 ? 5.158 -15.729 -11.491 1.00 85.44 174 TYR A O 1
ATOM 1399 N N . ASP A 1 175 ? 3.323 -15.391 -12.726 1.00 82.75 175 ASP A N 1
ATOM 1400 C CA . ASP A 1 175 ? 2.995 -16.814 -12.916 1.00 82.75 175 ASP A CA 1
ATOM 1401 C C . ASP A 1 175 ? 4.117 -17.617 -13.599 1.00 82.75 175 ASP A C 1
ATOM 1403 O O . ASP A 1 175 ? 4.215 -18.826 -13.406 1.00 82.75 175 ASP A O 1
ATOM 1407 N N . GLN A 1 176 ? 4.974 -16.962 -14.389 1.00 78.50 176 GLN A N 1
ATOM 1408 C CA . GLN A 1 176 ? 6.103 -17.602 -15.075 1.00 78.50 176 GLN A CA 1
ATOM 1409 C C . GLN A 1 176 ? 7.382 -17.679 -14.231 1.00 78.50 176 GLN A C 1
ATOM 1411 O O . GLN A 1 176 ? 8.333 -18.347 -14.644 1.00 78.50 176 GLN A O 1
ATOM 1416 N N . LEU A 1 177 ? 7.445 -16.986 -13.090 1.00 83.75 177 LEU A N 1
ATOM 1417 C CA . LEU A 1 177 ? 8.601 -17.057 -12.198 1.00 83.75 177 LEU A CA 1
ATOM 1418 C C . LEU A 1 177 ? 8.645 -18.406 -11.470 1.00 83.75 177 LEU A C 1
ATOM 1420 O O . LEU A 1 177 ? 7.618 -19.036 -11.224 1.00 83.75 177 LEU A O 1
ATOM 1424 N N . ASP A 1 178 ? 9.853 -18.849 -11.125 1.00 83.38 178 ASP A N 1
ATOM 1425 C CA . ASP A 1 178 ? 10.037 -20.058 -10.328 1.00 83.38 178 ASP A CA 1
ATOM 1426 C C . ASP A 1 178 ? 9.712 -19.829 -8.839 1.00 83.38 178 ASP A C 1
ATOM 1428 O O . ASP A 1 178 ? 9.561 -18.701 -8.359 1.00 83.38 178 ASP A O 1
ATOM 1432 N N . VAL A 1 179 ? 9.618 -20.933 -8.095 1.00 90.75 179 VAL A N 1
ATOM 1433 C CA . VAL A 1 179 ? 9.276 -20.927 -6.665 1.00 90.75 179 VAL A CA 1
ATOM 1434 C C . VAL A 1 179 ? 10.285 -20.144 -5.816 1.00 90.75 179 VAL A C 1
ATOM 1436 O O . VAL A 1 179 ? 9.906 -19.516 -4.827 1.00 90.75 179 VAL A O 1
ATOM 1439 N N . ASP A 1 180 ? 11.560 -20.129 -6.212 1.00 89.56 180 ASP A N 1
ATOM 1440 C CA . ASP A 1 180 ? 12.615 -19.412 -5.495 1.00 89.56 180 ASP A CA 1
ATOM 1441 C C . ASP A 1 180 ? 12.458 -17.893 -5.674 1.00 89.56 180 ASP A C 1
ATOM 1443 O O . ASP A 1 180 ? 12.620 -17.123 -4.722 1.00 89.56 180 ASP A O 1
ATOM 1447 N N . ALA A 1 181 ? 12.088 -17.451 -6.878 1.00 87.38 181 ALA A N 1
ATOM 1448 C CA . ALA A 1 181 ? 11.757 -16.068 -7.185 1.00 87.38 181 ALA A CA 1
ATOM 1449 C C . ALA A 1 181 ? 10.453 -15.628 -6.503 1.00 87.38 181 ALA A C 1
ATOM 1451 O O . ALA A 1 181 ? 10.396 -14.517 -5.969 1.00 87.38 181 ALA A O 1
ATOM 1452 N N . HIS A 1 182 ? 9.429 -16.487 -6.445 1.00 93.00 182 HIS A N 1
ATOM 1453 C CA . HIS A 1 182 ? 8.216 -16.211 -5.665 1.00 93.00 182 HIS A CA 1
ATOM 1454 C C . HIS A 1 182 ? 8.523 -16.033 -4.184 1.00 93.00 182 HIS A C 1
ATOM 1456 O O . HIS A 1 182 ? 8.084 -15.044 -3.601 1.00 93.00 182 HIS A O 1
ATOM 1462 N N . ALA A 1 183 ? 9.308 -16.933 -3.588 1.00 93.31 183 ALA A N 1
ATOM 1463 C CA . ALA A 1 183 ? 9.713 -16.838 -2.188 1.00 93.31 183 ALA A CA 1
ATOM 1464 C C . ALA A 1 183 ? 10.526 -15.563 -1.913 1.00 93.31 183 ALA A C 1
ATOM 1466 O O . ALA A 1 183 ? 10.283 -14.876 -0.921 1.00 93.31 183 ALA A O 1
ATOM 1467 N N . ALA A 1 184 ? 11.439 -15.195 -2.818 1.00 91.81 184 ALA A N 1
ATOM 1468 C CA . ALA A 1 184 ? 12.220 -13.966 -2.715 1.00 91.81 184 ALA A CA 1
ATOM 1469 C C . ALA A 1 184 ? 11.328 -12.715 -2.725 1.00 91.81 184 ALA A C 1
ATOM 1471 O O . ALA A 1 184 ? 11.451 -11.855 -1.853 1.00 91.81 184 ALA A O 1
ATOM 1472 N N . LEU A 1 185 ? 10.404 -12.616 -3.685 1.00 91.38 185 LEU A N 1
ATOM 1473 C CA . LEU A 1 185 ? 9.484 -11.482 -3.787 1.00 91.38 185 LEU A CA 1
ATOM 1474 C C . LEU A 1 185 ? 8.497 -11.436 -2.614 1.00 91.38 185 LEU A C 1
ATOM 1476 O O . LEU A 1 185 ? 8.249 -10.357 -2.079 1.00 91.38 185 LEU A O 1
ATOM 1480 N N . ALA A 1 186 ? 7.987 -12.591 -2.178 1.00 91.44 186 ALA A N 1
ATOM 1481 C CA . ALA A 1 186 ? 7.120 -12.733 -1.011 1.00 91.44 186 ALA A CA 1
ATOM 1482 C C . ALA A 1 186 ? 7.805 -12.232 0.264 1.00 91.44 186 ALA A C 1
ATOM 1484 O O . ALA A 1 186 ? 7.203 -11.489 1.039 1.00 91.44 186 ALA A O 1
ATOM 1485 N N . LEU A 1 187 ? 9.079 -12.581 0.445 1.00 90.88 187 LEU A N 1
ATOM 1486 C CA . LEU A 1 187 ? 9.868 -12.146 1.586 1.00 90.88 187 LEU A CA 1
ATOM 1487 C C . LEU A 1 187 ? 10.059 -10.622 1.599 1.00 90.88 187 LEU A C 1
ATOM 1489 O O . LEU A 1 187 ? 9.756 -9.989 2.606 1.00 90.88 187 LEU A O 1
ATOM 1493 N N . VAL A 1 188 ? 10.468 -10.016 0.473 1.00 88.69 188 VAL A N 1
ATOM 1494 C CA . VAL A 1 188 ? 10.587 -8.543 0.358 1.00 88.69 188 VAL A CA 1
ATOM 1495 C C . VAL A 1 188 ? 9.239 -7.858 0.576 1.00 88.69 188 VAL A C 1
ATOM 1497 O O . VAL A 1 188 ? 9.166 -6.784 1.175 1.00 88.69 188 VAL A O 1
ATOM 1500 N N . TYR A 1 189 ? 8.158 -8.463 0.081 1.00 87.56 189 TYR A N 1
ATOM 1501 C CA . TYR A 1 189 ? 6.811 -7.930 0.238 1.00 87.56 189 TYR A CA 1
ATOM 1502 C C . TYR A 1 189 ? 6.382 -7.899 1.713 1.00 87.56 189 TYR A C 1
ATOM 1504 O O . TYR A 1 189 ? 5.808 -6.901 2.168 1.00 87.56 189 TYR A O 1
ATOM 1512 N N . ALA A 1 190 ? 6.687 -8.968 2.453 1.00 86.00 190 ALA A N 1
ATOM 1513 C CA . ALA A 1 190 ? 6.289 -9.155 3.842 1.00 86.00 190 ALA A CA 1
ATOM 1514 C C . ALA A 1 190 ? 6.981 -8.184 4.818 1.00 86.00 190 ALA A C 1
ATOM 1516 O O . ALA A 1 190 ? 6.354 -7.712 5.766 1.00 86.00 190 ALA A O 1
ATOM 1517 N N . THR A 1 191 ? 8.245 -7.825 4.585 1.00 76.12 191 THR A N 1
ATOM 1518 C CA . THR A 1 191 ? 9.088 -7.171 5.604 1.00 76.12 191 THR A CA 1
ATOM 1519 C C . THR A 1 191 ? 8.914 -5.660 5.808 1.00 76.12 191 THR A C 1
ATOM 1521 O O . THR A 1 191 ? 9.589 -5.107 6.668 1.00 76.12 191 THR A O 1
ATOM 1524 N N . GLY A 1 192 ? 8.008 -4.964 5.110 1.00 59.69 192 GLY A N 1
ATOM 1525 C CA . GLY A 1 192 ? 7.846 -3.507 5.324 1.00 59.69 192 GLY A CA 1
ATOM 1526 C C . GLY A 1 192 ? 8.965 -2.670 4.672 1.00 59.69 192 GLY A C 1
ATOM 1527 O O . GLY A 1 192 ? 9.994 -3.216 4.290 1.00 59.69 192 GLY A O 1
ATOM 1528 N N . GLN A 1 193 ? 8.761 -1.367 4.427 1.00 54.97 193 GLN A N 1
ATOM 1529 C CA . GLN A 1 193 ? 9.658 -0.540 3.589 1.00 54.97 193 GLN A CA 1
ATOM 1530 C C . GLN A 1 193 ? 10.559 0.419 4.352 1.00 54.97 193 GLN A C 1
ATOM 1532 O O . GLN A 1 193 ? 11.347 1.089 3.691 1.00 54.97 193 GLN A O 1
ATOM 1537 N N . ASP A 1 194 ? 10.555 0.447 5.681 1.00 52.53 194 ASP A N 1
ATOM 1538 C CA . ASP A 1 194 ? 11.364 1.467 6.357 1.00 52.53 194 ASP A CA 1
ATOM 1539 C C . ASP A 1 194 ? 12.860 1.318 6.092 1.00 52.53 194 ASP A C 1
ATOM 1541 O O . ASP A 1 194 ? 13.584 2.313 6.047 1.00 52.53 194 ASP A O 1
ATOM 1545 N N . LYS A 1 195 ? 13.310 0.099 5.767 1.00 54.75 195 LYS A N 1
ATOM 1546 C CA . LYS A 1 195 ? 14.617 -0.099 5.133 1.00 54.75 195 LYS A CA 1
ATOM 1547 C C . LYS A 1 195 ? 14.616 -1.065 3.946 1.00 54.75 195 LYS A C 1
ATOM 1549 O O . LYS A 1 195 ? 15.491 -0.942 3.104 1.00 54.75 195 LYS A O 1
ATOM 1554 N N . GLY A 1 196 ? 13.618 -1.942 3.800 1.00 69.06 196 GLY A N 1
ATOM 1555 C CA . GLY A 1 196 ? 13.667 -3.084 2.877 1.00 69.06 196 GLY A CA 1
ATOM 1556 C C . GLY A 1 196 ? 14.252 -4.320 3.566 1.00 69.06 196 GLY A C 1
ATOM 1557 O O . GLY A 1 196 ? 14.509 -4.302 4.768 1.00 69.06 196 GLY A O 1
ATOM 1558 N N . LEU A 1 197 ? 14.457 -5.412 2.831 1.00 83.19 197 LEU A N 1
ATOM 1559 C CA . LEU A 1 197 ? 15.047 -6.621 3.408 1.00 83.19 197 LEU A CA 1
ATOM 1560 C C . LEU A 1 197 ? 16.578 -6.484 3.484 1.00 83.19 197 LEU A C 1
ATOM 1562 O O . LEU A 1 197 ? 17.182 -6.210 2.447 1.00 83.19 197 LEU A O 1
ATOM 1566 N N . PRO A 1 198 ? 17.225 -6.690 4.646 1.00 84.38 198 PRO A N 1
ATOM 1567 C CA . PRO A 1 198 ? 18.672 -6.541 4.777 1.00 84.38 198 PRO A CA 1
ATOM 1568 C C . PRO A 1 198 ? 19.468 -7.425 3.805 1.00 84.38 198 PRO A C 1
ATOM 1570 O O . PRO A 1 198 ? 19.166 -8.607 3.629 1.00 84.38 198 PRO A O 1
ATOM 1573 N N . SER A 1 199 ? 20.517 -6.842 3.224 1.00 82.31 199 SER A N 1
ATOM 1574 C CA . SER A 1 199 ? 21.545 -7.506 2.420 1.00 82.31 199 SER A CA 1
ATOM 1575 C C . SER A 1 199 ? 22.913 -7.372 3.117 1.00 82.31 199 SER A C 1
ATOM 1577 O O . SER A 1 199 ? 23.336 -6.249 3.404 1.00 82.31 199 SER A O 1
ATOM 1579 N N . PRO A 1 200 ? 23.630 -8.469 3.425 1.00 80.75 200 PRO A N 1
ATOM 1580 C CA . PRO A 1 200 ? 23.298 -9.857 3.112 1.00 80.75 200 PRO A CA 1
ATOM 1581 C C . PRO A 1 200 ? 22.094 -10.375 3.908 1.00 80.75 200 PRO A C 1
ATOM 1583 O O . PRO A 1 200 ? 21.783 -9.886 4.992 1.00 80.75 200 PRO A O 1
ATOM 1586 N N . LEU A 1 201 ? 21.441 -11.397 3.351 1.00 82.19 201 LEU A N 1
ATOM 1587 C CA . LEU A 1 201 ? 20.201 -11.959 3.873 1.00 82.19 201 LEU A CA 1
ATOM 1588 C C . LEU A 1 201 ? 20.378 -12.504 5.302 1.00 82.19 201 LEU A C 1
ATOM 1590 O O . LEU A 1 201 ? 21.019 -13.537 5.506 1.00 82.19 201 LEU A O 1
ATOM 1594 N N . ALA A 1 202 ? 19.763 -11.836 6.276 1.00 81.88 202 ALA A N 1
ATOM 1595 C CA . ALA A 1 202 ? 19.709 -12.265 7.670 1.00 81.88 202 ALA A CA 1
ATOM 1596 C C . ALA A 1 202 ? 18.273 -12.675 8.023 1.00 81.88 202 ALA A C 1
ATOM 1598 O O . ALA A 1 202 ? 17.427 -11.817 8.250 1.00 81.88 202 ALA A O 1
ATOM 1599 N N . LEU A 1 203 ? 18.007 -13.987 8.033 1.00 85.25 203 LEU A N 1
ATOM 1600 C CA . LEU A 1 203 ? 16.659 -14.523 8.237 1.00 85.25 203 LEU A CA 1
ATOM 1601 C C . LEU A 1 203 ? 16.342 -14.761 9.713 1.00 85.25 203 LEU A C 1
ATOM 1603 O O . LEU A 1 203 ? 17.051 -15.529 10.376 1.00 85.25 203 LEU A O 1
ATOM 1607 N N . ASP A 1 204 ? 15.229 -14.206 10.184 1.00 86.81 204 ASP A N 1
ATOM 1608 C CA . ASP A 1 204 ? 14.572 -14.640 11.419 1.00 86.81 204 ASP A CA 1
ATOM 1609 C C . ASP A 1 204 ? 13.729 -15.921 11.206 1.00 86.81 204 ASP A C 1
ATOM 1611 O O . ASP A 1 204 ? 13.702 -16.509 10.121 1.00 86.81 204 ASP A O 1
ATOM 1615 N N . GLN A 1 205 ? 13.071 -16.406 12.264 1.00 86.19 205 GLN A N 1
ATOM 1616 C CA . GLN A 1 205 ? 12.272 -17.633 12.193 1.00 86.19 205 GLN A CA 1
ATOM 1617 C C . GLN A 1 205 ? 11.017 -17.483 11.319 1.00 86.19 205 GLN A C 1
ATOM 1619 O O . GLN A 1 205 ? 10.648 -18.430 10.630 1.00 86.19 205 GLN A O 1
ATOM 1624 N N . VAL A 1 206 ? 10.384 -16.309 11.324 1.00 85.00 206 VAL A N 1
ATOM 1625 C CA . VAL A 1 206 ? 9.181 -16.016 10.533 1.00 85.00 206 VAL A CA 1
ATOM 1626 C C . VAL A 1 206 ? 9.542 -15.954 9.051 1.00 85.00 206 VAL A C 1
ATOM 1628 O O . VAL A 1 206 ? 8.883 -16.554 8.211 1.00 85.00 206 VAL A O 1
ATOM 1631 N N . GLN A 1 207 ? 10.646 -15.295 8.724 1.00 89.12 207 GLN A N 1
ATOM 1632 C CA . GLN A 1 207 ? 11.161 -15.170 7.368 1.00 89.12 207 GLN A CA 1
ATOM 1633 C C . GLN A 1 207 ? 11.593 -16.523 6.786 1.00 89.12 207 GLN A C 1
ATOM 1635 O O . GLN A 1 207 ? 11.370 -16.780 5.602 1.00 89.12 207 GLN A O 1
ATOM 1640 N N . ARG A 1 208 ? 12.166 -17.418 7.607 1.00 90.56 208 ARG A N 1
ATOM 1641 C CA . ARG A 1 208 ? 12.423 -18.811 7.193 1.00 90.56 208 ARG A CA 1
ATOM 1642 C C . ARG A 1 208 ? 11.130 -19.574 6.931 1.00 90.56 208 ARG A C 1
ATOM 1644 O O . ARG A 1 208 ? 11.052 -20.247 5.910 1.00 90.56 208 ARG A O 1
ATOM 1651 N N . ASP A 1 209 ? 10.124 -19.421 7.793 1.00 88.88 209 ASP A N 1
ATOM 1652 C CA . ASP A 1 209 ? 8.812 -20.057 7.614 1.00 88.88 209 ASP A CA 1
ATOM 1653 C C . ASP A 1 209 ? 8.156 -19.636 6.289 1.00 88.88 209 ASP A C 1
ATOM 1655 O O . ASP A 1 209 ? 7.639 -20.487 5.566 1.00 88.88 209 ASP A O 1
ATOM 1659 N N . ILE A 1 210 ? 8.255 -18.351 5.912 1.00 89.25 210 ILE A N 1
ATOM 1660 C CA . ILE A 1 210 ? 7.774 -17.861 4.609 1.00 89.25 210 ILE A CA 1
ATOM 1661 C C . ILE A 1 210 ? 8.445 -18.623 3.463 1.00 89.25 210 ILE A C 1
ATOM 1663 O O . ILE A 1 210 ? 7.755 -19.112 2.570 1.00 89.25 210 ILE A O 1
ATOM 1667 N N . ILE A 1 211 ? 9.777 -18.728 3.484 1.00 92.56 211 ILE A N 1
ATOM 1668 C CA . ILE A 1 211 ? 10.554 -19.386 2.425 1.00 92.56 211 ILE A CA 1
ATOM 1669 C C . ILE A 1 211 ? 10.199 -20.874 2.329 1.00 92.56 211 ILE A C 1
ATOM 1671 O O . ILE A 1 211 ? 9.888 -21.370 1.245 1.00 92.56 211 ILE A O 1
ATOM 1675 N N . GLU A 1 212 ? 10.221 -21.577 3.461 1.00 92.56 212 GLU A N 1
ATOM 1676 C CA . GLU A 1 212 ? 9.994 -23.021 3.515 1.00 92.56 212 GLU A CA 1
ATOM 1677 C C . GLU A 1 212 ? 8.567 -23.373 3.091 1.00 92.56 212 GLU A C 1
ATOM 1679 O O . GLU A 1 212 ? 8.360 -24.273 2.275 1.00 92.56 212 GLU A O 1
ATOM 1684 N N . ARG A 1 213 ? 7.568 -22.624 3.573 1.00 90.81 213 ARG A N 1
ATOM 1685 C CA . ARG A 1 213 ? 6.165 -22.863 3.212 1.00 90.81 213 ARG A CA 1
ATOM 1686 C C . ARG A 1 213 ? 5.837 -22.404 1.798 1.00 90.81 213 ARG A C 1
ATOM 1688 O O . ARG A 1 213 ? 4.933 -22.979 1.194 1.00 90.81 213 ARG A O 1
ATOM 1695 N N . ALA A 1 214 ? 6.561 -21.428 1.247 1.00 90.06 214 ALA A N 1
ATOM 1696 C CA . ALA A 1 214 ? 6.493 -21.104 -0.177 1.00 90.06 214 ALA A CA 1
ATOM 1697 C C . ALA A 1 214 ? 7.062 -22.229 -1.062 1.00 90.06 214 ALA A C 1
ATOM 1699 O O . ALA A 1 214 ? 6.766 -22.257 -2.252 1.00 90.06 214 ALA A O 1
ATOM 1700 N N . GLY A 1 215 ? 7.815 -23.180 -0.492 1.00 91.38 215 GLY A N 1
ATOM 1701 C CA . GLY A 1 215 ? 8.399 -24.321 -1.201 1.00 91.38 215 GLY A CA 1
ATOM 1702 C C . GLY A 1 215 ? 9.841 -24.101 -1.666 1.00 91.38 215 GLY A C 1
ATOM 1703 O O . GLY A 1 215 ? 10.331 -24.868 -2.493 1.00 91.38 215 GLY A O 1
ATOM 1704 N N . ALA A 1 216 ? 10.518 -23.074 -1.148 1.00 94.12 216 ALA A N 1
ATOM 1705 C CA . ALA A 1 216 ? 11.895 -22.728 -1.486 1.00 94.12 216 ALA A CA 1
ATOM 1706 C C . ALA A 1 216 ? 12.855 -23.002 -0.313 1.00 94.12 216 ALA A C 1
ATOM 1708 O O . ALA A 1 216 ? 12.449 -23.368 0.791 1.00 94.12 216 ALA A O 1
ATOM 1709 N N . ALA A 1 217 ? 14.157 -22.816 -0.545 1.00 93.50 217 ALA A N 1
ATOM 1710 C CA . ALA A 1 217 ? 15.184 -22.897 0.490 1.00 93.50 217 ALA A CA 1
ATOM 1711 C C . ALA A 1 217 ? 15.888 -21.540 0.673 1.00 93.50 217 ALA A C 1
ATOM 1713 O O . ALA A 1 217 ? 16.037 -20.785 -0.293 1.00 93.50 217 ALA A O 1
ATOM 1714 N N . PRO A 1 218 ? 16.414 -21.217 1.871 1.00 91.62 218 PRO A N 1
ATOM 1715 C CA . PRO A 1 218 ? 17.122 -19.955 2.104 1.00 91.62 218 PRO A CA 1
ATOM 1716 C C . PRO A 1 218 ? 18.247 -19.669 1.099 1.00 91.62 218 PRO A C 1
ATOM 1718 O O . PRO A 1 218 ? 18.371 -18.563 0.574 1.00 91.62 218 PRO A O 1
ATOM 1721 N N . GLY A 1 219 ? 19.050 -20.690 0.783 1.00 88.94 219 GLY A N 1
ATOM 1722 C CA . GLY A 1 219 ? 20.180 -20.550 -0.134 1.00 88.94 219 GLY A CA 1
ATOM 1723 C C . GLY A 1 219 ? 19.774 -20.336 -1.595 1.00 88.94 219 GLY A C 1
ATOM 1724 O O . GLY A 1 219 ? 20.483 -19.642 -2.320 1.00 88.94 219 GLY A O 1
ATOM 1725 N N . THR A 1 220 ? 18.661 -20.923 -2.047 1.00 89.75 220 THR A N 1
ATOM 1726 C CA . THR A 1 220 ? 18.138 -20.723 -3.410 1.00 89.75 220 THR A CA 1
ATOM 1727 C C . THR A 1 220 ? 17.435 -19.372 -3.522 1.00 89.75 220 THR A C 1
ATOM 1729 O O . THR A 1 220 ? 17.726 -18.617 -4.448 1.00 89.75 220 THR A O 1
ATOM 1732 N N . THR A 1 221 ? 16.652 -19.003 -2.506 1.00 92.56 221 THR A N 1
ATOM 1733 C CA . THR A 1 221 ? 15.997 -17.691 -2.376 1.00 92.56 221 THR A CA 1
ATOM 1734 C C . THR A 1 221 ? 17.011 -16.548 -2.431 1.00 92.56 221 THR A C 1
ATOM 1736 O O . THR A 1 221 ? 16.831 -15.594 -3.182 1.00 92.56 221 THR A O 1
ATOM 1739 N N . SER A 1 222 ? 18.135 -16.655 -1.711 1.00 89.69 222 SER A N 1
ATOM 1740 C CA . SER A 1 222 ? 19.183 -15.625 -1.742 1.00 89.69 222 SER A CA 1
ATOM 1741 C C . SER A 1 222 ? 19.791 -15.437 -3.143 1.00 89.69 222 SER A C 1
ATOM 1743 O O . SER A 1 222 ? 20.043 -14.307 -3.562 1.00 89.69 222 SER A O 1
ATOM 1745 N N . ARG A 1 223 ? 19.972 -16.520 -3.916 1.00 87.25 223 ARG A N 1
ATOM 1746 C CA . ARG A 1 223 ? 20.435 -16.421 -5.314 1.00 87.25 223 ARG A CA 1
ATOM 1747 C C . ARG A 1 223 ? 19.370 -15.829 -6.236 1.00 87.25 223 ARG A C 1
ATOM 1749 O O . ARG A 1 223 ? 19.705 -15.051 -7.132 1.00 87.25 223 ARG A O 1
ATOM 1756 N N . ALA A 1 224 ? 18.102 -16.173 -6.014 1.00 86.62 224 ALA A N 1
ATOM 1757 C CA . ALA A 1 224 ? 16.986 -15.592 -6.750 1.00 86.62 224 ALA A CA 1
ATOM 1758 C C . ALA A 1 224 ? 16.902 -14.075 -6.515 1.00 86.62 224 ALA A C 1
ATOM 1760 O O . ALA A 1 224 ? 16.758 -13.327 -7.477 1.00 86.62 224 ALA A O 1
ATOM 1761 N N . MET A 1 225 ? 17.122 -13.592 -5.286 1.00 88.06 225 MET A N 1
ATOM 1762 C CA . MET A 1 225 ? 17.197 -12.151 -4.990 1.00 88.06 225 MET A CA 1
ATOM 1763 C C . MET A 1 225 ? 18.260 -11.428 -5.813 1.00 88.06 225 MET A C 1
ATOM 1765 O O . MET A 1 225 ? 17.969 -10.403 -6.431 1.00 88.06 225 MET A O 1
ATOM 1769 N N . ALA A 1 226 ? 19.473 -11.984 -5.878 1.00 85.00 226 ALA A N 1
ATOM 1770 C CA . ALA A 1 226 ? 20.545 -11.421 -6.696 1.00 85.00 226 ALA A CA 1
ATOM 1771 C C . ALA A 1 226 ? 20.169 -11.383 -8.189 1.00 85.00 226 ALA A C 1
ATOM 1773 O O . ALA A 1 226 ? 20.465 -10.409 -8.873 1.00 85.00 226 ALA A O 1
ATOM 1774 N N . THR A 1 227 ? 19.463 -12.405 -8.681 1.00 81.12 227 THR A N 1
ATOM 1775 C CA . THR A 1 227 ? 19.006 -12.493 -10.081 1.00 81.12 227 THR A CA 1
ATOM 1776 C C . THR A 1 227 ? 17.885 -11.496 -10.397 1.00 81.12 227 THR A C 1
ATOM 1778 O O . THR A 1 227 ? 17.846 -10.917 -11.480 1.00 81.12 227 THR A O 1
ATOM 1781 N N . LEU A 1 228 ? 16.979 -11.270 -9.444 1.00 83.81 228 LEU A N 1
ATOM 1782 C CA . LEU A 1 228 ? 15.874 -10.314 -9.556 1.00 83.81 228 LEU A CA 1
ATOM 1783 C C . LEU A 1 228 ? 16.331 -8.856 -9.390 1.00 83.81 228 LEU A C 1
ATOM 1785 O O . LEU A 1 228 ? 15.585 -7.933 -9.732 1.00 83.81 228 LEU A O 1
ATOM 1789 N N . THR A 1 229 ? 17.535 -8.628 -8.861 1.00 84.25 229 THR A N 1
ATOM 1790 C CA . THR A 1 229 ? 18.087 -7.285 -8.661 1.00 84.25 229 THR A CA 1
ATOM 1791 C C . THR A 1 229 ? 18.405 -6.629 -10.007 1.00 84.25 229 THR A C 1
ATOM 1793 O O . THR A 1 229 ? 19.024 -7.224 -10.883 1.00 84.25 229 THR A O 1
ATOM 1796 N N . GLY A 1 230 ? 17.947 -5.391 -10.189 1.00 69.62 230 GLY A N 1
ATOM 1797 C CA . GLY A 1 230 ? 18.019 -4.647 -11.449 1.00 69.62 230 GLY A CA 1
ATOM 1798 C C . GLY A 1 230 ? 16.815 -4.857 -12.375 1.00 69.62 230 GLY A C 1
ATOM 1799 O O . GLY A 1 230 ? 16.686 -4.136 -13.361 1.00 69.62 230 GLY A O 1
ATOM 1800 N N . THR A 1 231 ? 15.915 -5.798 -12.060 1.00 72.81 231 THR A N 1
ATOM 1801 C CA . THR A 1 231 ? 14.671 -6.026 -12.818 1.00 72.81 231 THR A CA 1
ATOM 1802 C C . THR A 1 231 ? 13.435 -5.833 -11.940 1.00 72.81 231 THR A C 1
ATOM 1804 O O . THR A 1 231 ? 12.709 -4.852 -12.103 1.00 72.81 231 THR A O 1
ATOM 1807 N N . PHE A 1 232 ? 13.207 -6.737 -10.984 1.00 77.50 232 PHE A N 1
ATOM 1808 C CA . PHE A 1 232 ? 12.082 -6.678 -10.046 1.00 77.50 232 PHE A CA 1
ATOM 1809 C C . PHE A 1 232 ? 12.454 -6.004 -8.732 1.00 77.50 232 PHE A C 1
ATOM 1811 O O . PHE A 1 232 ? 11.638 -5.296 -8.138 1.00 77.50 232 PHE A O 1
ATOM 1818 N N . LEU A 1 233 ? 13.689 -6.228 -8.289 1.00 85.00 233 LEU A N 1
ATOM 1819 C CA . LEU A 1 233 ? 14.233 -5.707 -7.048 1.00 85.00 233 LEU A CA 1
ATOM 1820 C C . LEU A 1 233 ? 15.311 -4.663 -7.334 1.00 85.00 233 LEU A C 1
ATOM 1822 O O . LEU A 1 233 ? 15.954 -4.666 -8.382 1.00 85.00 233 LEU A O 1
ATOM 1826 N N . THR A 1 234 ? 15.518 -3.766 -6.386 1.00 83.75 234 THR A N 1
ATOM 1827 C CA . THR A 1 234 ? 16.668 -2.872 -6.327 1.00 83.75 234 THR A CA 1
ATOM 1828 C C . THR A 1 234 ? 17.330 -3.024 -4.972 1.00 83.75 234 THR A C 1
ATOM 1830 O O . THR A 1 234 ? 16.655 -3.235 -3.964 1.00 83.75 234 THR A O 1
ATOM 1833 N N . GLU A 1 235 ? 18.648 -2.895 -4.952 1.00 86.50 235 GLU A N 1
ATOM 1834 C CA . GLU A 1 235 ? 19.424 -2.807 -3.724 1.00 86.50 235 GLU A CA 1
ATOM 1835 C C . GLU A 1 235 ? 19.810 -1.345 -3.492 1.00 86.50 235 GLU A C 1
ATOM 1837 O O . GLU A 1 235 ? 20.255 -0.659 -4.414 1.00 86.50 235 GLU A O 1
ATOM 1842 N N . ALA A 1 236 ? 19.597 -0.847 -2.278 1.00 78.44 236 ALA A N 1
ATOM 1843 C CA . ALA A 1 236 ? 19.993 0.498 -1.889 1.00 78.44 236 ALA A CA 1
ATOM 1844 C C . ALA A 1 236 ? 20.714 0.466 -0.542 1.00 78.44 236 ALA A C 1
ATOM 1846 O O . ALA A 1 236 ? 20.265 -0.180 0.403 1.00 78.44 236 ALA A O 1
ATOM 1847 N N . THR A 1 237 ? 21.821 1.199 -0.447 1.00 78.50 237 THR A N 1
ATOM 1848 C CA . THR A 1 237 ? 22.553 1.390 0.808 1.00 78.50 237 THR A CA 1
ATOM 1849 C C . THR A 1 237 ? 21.915 2.527 1.598 1.00 78.50 237 THR A C 1
ATOM 1851 O O . THR A 1 237 ? 21.736 3.631 1.075 1.00 78.50 237 THR A O 1
ATOM 1854 N N . ALA A 1 238 ? 21.532 2.254 2.842 1.00 70.38 238 ALA A N 1
ATOM 1855 C CA . ALA A 1 238 ? 21.048 3.266 3.767 1.00 70.38 238 ALA A CA 1
ATOM 1856 C C . ALA A 1 238 ? 22.215 4.066 4.373 1.00 70.38 238 ALA A C 1
ATOM 1858 O O . ALA A 1 238 ? 23.391 3.749 4.188 1.00 70.38 238 ALA A O 1
ATOM 1859 N N . LEU A 1 239 ? 21.884 5.134 5.102 1.00 64.62 239 LEU A N 1
ATOM 1860 C CA . LEU A 1 239 ? 22.866 6.037 5.714 1.00 64.62 239 LEU A CA 1
ATOM 1861 C C . LEU A 1 239 ? 23.749 5.350 6.769 1.00 64.62 239 LEU A C 1
ATOM 1863 O O . LEU A 1 239 ? 24.865 5.797 7.011 1.00 64.62 239 LEU A O 1
ATOM 1867 N N . ASP A 1 240 ? 23.265 4.259 7.366 1.00 73.75 240 ASP A N 1
ATOM 1868 C CA . ASP A 1 240 ? 24.003 3.419 8.318 1.00 73.75 240 ASP A CA 1
ATOM 1869 C C . ASP A 1 240 ? 25.027 2.483 7.637 1.00 73.75 240 ASP A C 1
ATOM 1871 O O . ASP A 1 240 ? 25.726 1.735 8.315 1.00 73.75 240 ASP A O 1
ATOM 1875 N N . GLY A 1 241 ? 25.142 2.531 6.303 1.00 75.62 241 GLY A N 1
ATOM 1876 C CA . GLY A 1 241 ? 26.023 1.672 5.511 1.00 75.62 241 GLY A CA 1
ATOM 1877 C C . GLY A 1 241 ? 25.450 0.280 5.234 1.00 75.62 241 GLY A C 1
ATOM 1878 O O . GLY A 1 241 ? 26.057 -0.479 4.477 1.00 75.62 241 GLY A O 1
ATOM 1879 N N . GLN A 1 242 ? 24.281 -0.054 5.789 1.00 82.25 242 GLN A N 1
ATOM 1880 C CA . GLN A 1 242 ? 23.602 -1.322 5.552 1.00 82.25 242 GLN A CA 1
ATOM 1881 C C . GLN A 1 242 ? 22.865 -1.278 4.207 1.00 82.25 242 GLN A C 1
ATOM 1883 O O . GLN A 1 242 ? 22.187 -0.302 3.878 1.00 82.25 242 GLN A O 1
ATOM 1888 N N . ALA A 1 243 ? 23.003 -2.337 3.410 1.00 84.88 243 ALA A N 1
ATOM 1889 C CA . ALA A 1 243 ? 22.279 -2.491 2.155 1.00 84.88 243 ALA A CA 1
ATOM 1890 C C . ALA A 1 243 ? 20.941 -3.198 2.378 1.00 84.88 243 ALA A C 1
ATOM 1892 O O . ALA A 1 243 ? 20.815 -4.045 3.269 1.00 84.88 243 ALA A O 1
ATOM 1893 N N . TYR A 1 244 ? 19.954 -2.853 1.553 1.00 86.19 244 TYR A N 1
ATOM 1894 C CA . TYR A 1 244 ? 18.622 -3.431 1.619 1.00 86.19 244 TYR A CA 1
ATOM 1895 C C . TYR A 1 244 ? 18.011 -3.641 0.235 1.00 86.19 244 TYR A C 1
ATOM 1897 O O . TYR A 1 244 ? 18.144 -2.792 -0.652 1.00 86.19 244 TYR A O 1
ATOM 1905 N N . TRP A 1 245 ? 17.279 -4.742 0.078 1.00 88.06 245 TRP A N 1
ATOM 1906 C CA . TRP A 1 245 ? 16.453 -5.024 -1.088 1.00 88.06 245 TRP A CA 1
ATOM 1907 C C . TRP A 1 245 ? 15.046 -4.457 -0.940 1.00 88.06 245 TRP A C 1
ATOM 1909 O O . TRP A 1 245 ? 14.378 -4.615 0.082 1.00 88.06 245 TRP A O 1
ATOM 1919 N N . SER A 1 246 ? 14.559 -3.853 -2.014 1.00 85.31 246 SER A N 1
ATOM 1920 C CA . SER A 1 246 ? 13.181 -3.391 -2.153 1.00 85.31 246 SER A CA 1
ATOM 1921 C C . SER A 1 246 ? 12.700 -3.612 -3.582 1.00 85.31 246 SER A C 1
ATOM 1923 O O . SER A 1 246 ? 13.498 -3.902 -4.473 1.00 85.31 246 SER A O 1
ATOM 1925 N N . PHE A 1 247 ? 11.397 -3.496 -3.826 1.00 83.12 247 PHE A N 1
ATOM 1926 C CA . PHE A 1 247 ? 10.892 -3.526 -5.195 1.00 83.12 247 PHE A CA 1
ATOM 1927 C C . PHE A 1 247 ? 11.456 -2.346 -5.986 1.00 83.12 247 PHE A C 1
ATOM 1929 O O . PHE A 1 247 ? 11.419 -1.206 -5.532 1.00 83.12 247 PHE A O 1
ATOM 1936 N N . HIS A 1 248 ? 11.937 -2.622 -7.196 1.00 79.31 248 HIS A N 1
ATOM 1937 C CA . HIS A 1 248 ? 12.568 -1.627 -8.063 1.00 79.31 248 HIS A CA 1
ATOM 1938 C C . HIS A 1 248 ? 11.612 -0.482 -8.438 1.00 79.31 248 HIS A C 1
ATOM 1940 O O . HIS A 1 248 ? 12.038 0.627 -8.759 1.00 79.31 248 HIS A O 1
ATOM 1946 N N . HIS A 1 249 ? 10.303 -0.744 -8.429 1.00 73.00 249 HIS A N 1
ATOM 1947 C CA . HIS A 1 249 ? 9.293 0.267 -8.697 1.00 73.00 249 HIS A CA 1
ATOM 1948 C C . HIS A 1 249 ? 7.972 -0.045 -7.977 1.00 73.00 249 HIS A C 1
ATOM 1950 O O . HIS A 1 249 ? 7.587 -1.220 -7.934 1.00 73.00 249 HIS A O 1
ATOM 1956 N N . PRO A 1 250 ? 7.221 0.968 -7.493 1.00 72.56 250 PRO A N 1
ATOM 1957 C CA . PRO A 1 250 ? 5.934 0.765 -6.822 1.00 72.56 250 PRO A CA 1
ATOM 1958 C C . PRO A 1 250 ? 4.940 -0.094 -7.603 1.00 72.56 250 PRO A C 1
ATOM 1960 O O . PRO A 1 250 ? 4.192 -0.880 -7.038 1.00 72.56 250 PRO A O 1
ATOM 1963 N N . THR A 1 251 ? 4.964 0.000 -8.927 1.00 71.31 251 THR A N 1
ATOM 1964 C CA . THR A 1 251 ? 4.012 -0.692 -9.802 1.00 71.31 251 THR A CA 1
ATOM 1965 C C . THR A 1 251 ? 4.288 -2.199 -9.898 1.00 71.31 251 THR A C 1
ATOM 1967 O O . THR A 1 251 ? 3.393 -2.964 -10.259 1.00 71.31 251 THR A O 1
ATOM 1970 N N . LEU A 1 252 ? 5.522 -2.638 -9.615 1.00 77.38 252 LEU A N 1
ATOM 1971 C CA . LEU A 1 252 ? 5.878 -4.055 -9.485 1.00 77.38 252 LEU A CA 1
ATOM 1972 C C . LEU A 1 252 ? 5.368 -4.603 -8.174 1.00 77.38 252 LEU A C 1
ATOM 1974 O O . LEU A 1 252 ? 4.782 -5.671 -8.116 1.00 77.38 252 LEU A O 1
ATOM 1978 N N . TRP A 1 253 ? 5.543 -3.823 -7.124 1.00 79.31 253 TRP A N 1
ATOM 1979 C CA . TRP A 1 253 ? 5.029 -4.170 -5.822 1.00 79.31 253 TRP A CA 1
ATOM 1980 C C . TRP A 1 253 ? 3.489 -4.275 -5.820 1.00 79.31 253 TRP A C 1
ATOM 1982 O O . TRP A 1 253 ? 2.943 -5.284 -5.381 1.00 79.31 253 TRP A O 1
ATOM 1992 N N . GLU A 1 254 ? 2.792 -3.311 -6.436 1.00 76.00 254 GLU A N 1
ATOM 1993 C CA . GLU A 1 254 ? 1.342 -3.355 -6.704 1.00 76.00 254 GLU A CA 1
ATOM 1994 C C . GLU A 1 254 ? 0.945 -4.574 -7.563 1.00 76.00 254 GLU A C 1
ATOM 1996 O O . GLU A 1 254 ? -0.069 -5.232 -7.320 1.00 76.00 254 GLU A O 1
ATOM 2001 N N . GLY A 1 255 ? 1.754 -4.887 -8.578 1.00 78.56 255 GLY A N 1
ATOM 2002 C CA . GLY A 1 255 ? 1.581 -6.057 -9.434 1.00 78.56 255 GLY A CA 1
ATOM 2003 C C . GLY A 1 255 ? 1.680 -7.375 -8.681 1.00 78.56 255 GLY A C 1
ATOM 2004 O O . GLY A 1 255 ? 0.846 -8.258 -8.864 1.00 78.56 255 GLY A O 1
ATOM 2005 N N . PHE A 1 256 ? 2.687 -7.485 -7.821 1.00 86.62 256 PHE A N 1
ATOM 2006 C CA . PHE A 1 256 ? 2.917 -8.659 -7.000 1.00 86.62 256 PHE A CA 1
ATOM 2007 C C . PHE A 1 256 ? 1.785 -8.843 -5.999 1.00 86.62 256 PHE A C 1
ATOM 2009 O O . PHE A 1 256 ? 1.293 -9.951 -5.848 1.00 86.62 256 PHE A O 1
ATOM 2016 N N . ALA A 1 257 ? 1.306 -7.766 -5.374 1.00 85.12 257 ALA A N 1
ATOM 2017 C CA . ALA A 1 257 ? 0.156 -7.835 -4.482 1.00 85.12 257 ALA A CA 1
ATOM 2018 C C . ALA A 1 257 ? -1.105 -8.333 -5.208 1.00 85.12 257 ALA A C 1
ATOM 2020 O O . ALA A 1 257 ? -1.816 -9.201 -4.710 1.00 85.12 257 ALA A O 1
ATOM 2021 N N . ALA A 1 258 ? -1.350 -7.839 -6.426 1.00 80.56 258 ALA A N 1
ATOM 2022 C CA . ALA A 1 258 ? -2.442 -8.311 -7.268 1.00 80.56 258 ALA A CA 1
ATOM 2023 C C . ALA A 1 258 ? -2.329 -9.801 -7.607 1.00 80.56 258 ALA A C 1
ATOM 2025 O O . ALA A 1 258 ? -3.304 -10.533 -7.467 1.00 80.56 258 ALA A O 1
ATOM 2026 N N . TRP A 1 259 ? -1.148 -10.240 -8.033 1.00 87.56 259 TRP A N 1
ATOM 2027 C CA . TRP A 1 259 ? -0.868 -11.648 -8.283 1.00 87.56 259 TRP A CA 1
ATOM 2028 C C . TRP A 1 259 ? -1.030 -12.487 -7.012 1.00 87.56 259 TRP A C 1
ATOM 2030 O O . TRP A 1 259 ? -1.687 -13.514 -7.039 1.00 87.56 259 TRP A O 1
ATOM 2040 N N . LEU A 1 260 ? -0.548 -12.016 -5.864 1.00 90.25 260 LEU A N 1
ATOM 2041 C CA . LEU A 1 260 ? -0.636 -12.737 -4.598 1.00 90.25 260 LEU A CA 1
ATOM 2042 C C . LEU A 1 260 ? -2.090 -13.044 -4.209 1.00 90.25 260 LEU A C 1
ATOM 2044 O O . LEU A 1 260 ? -2.355 -14.115 -3.677 1.00 90.25 260 LEU A O 1
ATOM 2048 N N . THR A 1 261 ? -3.051 -12.170 -4.538 1.00 86.75 261 THR A N 1
ATOM 2049 C CA . THR A 1 261 ? -4.481 -12.459 -4.297 1.00 86.75 261 THR A CA 1
ATOM 2050 C C . THR A 1 261 ? -5.021 -13.658 -5.080 1.00 86.75 261 THR A C 1
ATOM 2052 O O . THR A 1 261 ? -6.020 -14.243 -4.667 1.00 86.75 261 THR A O 1
ATOM 2055 N N . THR A 1 262 ? -4.367 -14.059 -6.176 1.00 85.62 262 THR A N 1
ATOM 2056 C CA . THR A 1 262 ? -4.730 -15.262 -6.941 1.00 85.62 262 THR A CA 1
ATOM 2057 C C . THR A 1 262 ? -4.078 -16.531 -6.382 1.00 85.62 262 THR A C 1
ATOM 2059 O O . THR A 1 262 ? -4.481 -17.636 -6.743 1.00 85.62 262 THR A O 1
ATOM 2062 N N . GLN A 1 263 ? -3.118 -16.400 -5.459 1.00 90.94 263 GLN A N 1
ATOM 2063 C CA . GLN A 1 263 ? -2.333 -17.509 -4.919 1.00 90.94 263 GLN A CA 1
ATOM 2064 C C . GLN A 1 263 ? -2.888 -17.992 -3.575 1.00 90.94 263 GLN A C 1
ATOM 2066 O O . GLN A 1 263 ? -2.485 -17.526 -2.507 1.00 90.94 263 GLN A O 1
ATOM 2071 N N . SER A 1 264 ? -3.782 -18.984 -3.607 1.00 87.44 264 SER A N 1
ATOM 2072 C CA . SER A 1 264 ? -4.458 -19.506 -2.407 1.00 87.44 264 SER A CA 1
ATOM 2073 C C . SER A 1 264 ? -3.513 -20.082 -1.345 1.00 87.44 264 SER A C 1
ATOM 2075 O O . SER A 1 264 ? -3.832 -20.040 -0.160 1.00 87.44 264 SER A O 1
ATOM 2077 N N . HIS A 1 265 ? -2.364 -20.627 -1.757 1.00 88.88 265 HIS A N 1
ATOM 2078 C CA . HIS A 1 265 ? -1.358 -21.194 -0.849 1.00 88.88 265 HIS A CA 1
ATOM 2079 C C . HIS A 1 265 ? -0.394 -20.134 -0.304 1.00 88.88 265 HIS A C 1
ATOM 2081 O O . HIS A 1 265 ? -0.116 -20.108 0.892 1.00 88.88 265 HIS A O 1
ATOM 2087 N N . LEU A 1 266 ? 0.092 -19.235 -1.165 1.00 90.75 266 LEU A N 1
ATOM 2088 C CA . LEU A 1 266 ? 1.136 -18.271 -0.808 1.00 90.75 266 LEU A CA 1
ATOM 2089 C C . LEU A 1 266 ? 0.598 -17.074 -0.015 1.00 90.75 266 LEU A C 1
ATOM 2091 O O . LEU A 1 266 ? 1.269 -16.594 0.898 1.00 90.75 266 LEU A O 1
ATOM 2095 N N . LEU A 1 267 ? -0.613 -16.602 -0.322 1.00 92.06 267 LEU A N 1
ATOM 2096 C CA . LEU A 1 267 ? -1.192 -15.435 0.339 1.00 92.06 267 LEU A CA 1
ATOM 2097 C C . LEU A 1 267 ? -1.293 -15.589 1.867 1.00 92.06 267 LEU A C 1
ATOM 2099 O O . LEU A 1 267 ? -0.800 -14.701 2.562 1.00 92.06 267 LEU A O 1
ATOM 2103 N N . PRO A 1 268 ? -1.855 -16.683 2.425 1.00 90.19 268 PRO A N 1
ATOM 2104 C CA . PRO A 1 268 ? -1.899 -16.864 3.875 1.00 90.19 268 PRO A CA 1
ATOM 2105 C C . PRO A 1 268 ? -0.509 -16.859 4.518 1.00 90.19 268 PRO A C 1
ATOM 2107 O O . PRO A 1 268 ? -0.343 -16.296 5.594 1.00 90.19 268 PRO A O 1
ATOM 2110 N N . ILE A 1 269 ? 0.495 -17.443 3.852 1.00 90.12 269 ILE A N 1
ATOM 2111 C CA . ILE A 1 269 ? 1.882 -17.495 4.341 1.00 90.12 269 ILE A CA 1
ATOM 2112 C C . ILE A 1 269 ? 2.457 -16.081 4.447 1.00 90.12 269 ILE A C 1
ATOM 2114 O O . ILE A 1 269 ? 2.978 -15.698 5.494 1.00 90.12 269 ILE A O 1
ATOM 2118 N N . VAL A 1 270 ? 2.314 -15.286 3.383 1.00 90.06 270 VAL A N 1
ATOM 2119 C CA . VAL A 1 270 ? 2.779 -13.894 3.362 1.00 90.06 270 VAL A CA 1
ATOM 2120 C C . VAL A 1 270 ? 2.043 -13.062 4.406 1.00 90.06 270 VAL A C 1
ATOM 2122 O O . VAL A 1 270 ? 2.684 -12.317 5.138 1.00 90.06 270 VAL A O 1
ATOM 2125 N N . LEU A 1 271 ? 0.722 -13.219 4.537 1.00 89.38 271 LEU A N 1
ATOM 2126 C CA . LEU A 1 271 ? -0.061 -12.503 5.546 1.00 89.38 271 LEU A CA 1
ATOM 2127 C C . LEU A 1 271 ? 0.360 -12.856 6.972 1.00 89.38 271 LEU A C 1
ATOM 2129 O O . LEU A 1 271 ? 0.399 -11.965 7.812 1.00 89.38 271 LEU A O 1
ATOM 2133 N N . THR A 1 272 ? 0.701 -14.112 7.270 1.00 85.06 272 THR A N 1
ATOM 2134 C CA . THR A 1 272 ? 1.261 -14.478 8.581 1.00 85.06 272 THR A CA 1
ATOM 2135 C C . THR A 1 272 ? 2.638 -13.851 8.793 1.00 85.06 272 THR A C 1
ATOM 2137 O O . THR A 1 272 ? 2.934 -13.394 9.891 1.00 85.06 272 THR A O 1
ATOM 2140 N N . GLY A 1 273 ? 3.460 -13.805 7.745 1.00 84.25 273 GLY A N 1
ATOM 2141 C CA . GLY A 1 273 ? 4.843 -13.346 7.817 1.00 84.25 273 GLY A CA 1
ATOM 2142 C C . GLY A 1 273 ? 5.067 -11.837 7.688 1.00 84.25 273 GLY A C 1
ATOM 2143 O O . GLY A 1 273 ? 6.189 -11.373 7.878 1.00 84.25 273 GLY A O 1
ATOM 2144 N N . MET A 1 274 ? 4.036 -11.060 7.345 1.00 87.25 274 MET A N 1
ATOM 2145 C CA . MET A 1 274 ? 4.131 -9.598 7.267 1.00 87.25 274 MET A CA 1
ATOM 2146 C C . MET A 1 274 ? 4.516 -8.998 8.625 1.00 87.25 274 MET A C 1
ATOM 2148 O O . MET A 1 274 ? 4.157 -9.562 9.645 1.00 87.25 274 MET A O 1
ATOM 2152 N N . THR A 1 275 ? 5.159 -7.833 8.690 1.00 81.81 275 THR A N 1
ATOM 2153 C CA . THR A 1 275 ? 5.234 -7.068 9.957 1.00 81.81 275 THR A CA 1
ATOM 2154 C C . THR A 1 275 ? 3.871 -6.453 10.301 1.00 81.81 275 THR A C 1
ATOM 2156 O O . THR A 1 275 ? 2.995 -6.384 9.438 1.00 81.81 275 THR A O 1
ATOM 2159 N N . ASP A 1 276 ? 3.643 -6.041 11.549 1.00 82.75 276 ASP A N 1
ATOM 2160 C CA . ASP A 1 276 ? 2.354 -5.447 11.956 1.00 82.75 276 ASP A CA 1
ATOM 2161 C C . ASP A 1 276 ? 2.084 -4.145 11.209 1.00 82.75 276 ASP A C 1
ATOM 2163 O O . ASP A 1 276 ? 0.997 -3.919 10.678 1.00 82.75 276 ASP A O 1
ATOM 2167 N N . GLU A 1 277 ? 3.128 -3.333 11.080 1.00 77.06 277 GLU A N 1
ATOM 2168 C CA . GLU A 1 277 ? 3.113 -2.146 10.250 1.00 77.06 277 GLU A CA 1
ATOM 2169 C C . GLU A 1 277 ? 2.792 -2.506 8.797 1.00 77.06 277 GLU A C 1
ATOM 2171 O O . GLU A 1 277 ? 1.867 -1.933 8.237 1.00 77.06 277 GLU A O 1
ATOM 2176 N N . ALA A 1 278 ? 3.472 -3.488 8.185 1.00 79.81 278 ALA A N 1
ATOM 2177 C CA . ALA A 1 278 ? 3.194 -3.929 6.817 1.00 79.81 278 ALA A CA 1
ATOM 2178 C C . ALA A 1 278 ? 1.745 -4.413 6.650 1.00 79.81 278 ALA A C 1
ATOM 2180 O O . ALA A 1 278 ? 1.106 -4.084 5.652 1.00 79.81 278 ALA A O 1
ATOM 2181 N N . LEU A 1 279 ? 1.207 -5.155 7.619 1.00 87.00 279 LEU A N 1
ATOM 2182 C CA . LEU A 1 279 ? -0.168 -5.647 7.598 1.00 87.00 279 LEU A CA 1
ATOM 2183 C C . LEU A 1 279 ? -1.166 -4.484 7.605 1.00 87.00 279 LEU A C 1
ATOM 2185 O O . LEU A 1 279 ? -1.981 -4.363 6.691 1.00 87.00 279 LEU A O 1
ATOM 2189 N N . LEU A 1 280 ? -1.067 -3.593 8.591 1.00 83.94 280 LEU A N 1
ATOM 2190 C CA . LEU A 1 280 ? -1.954 -2.433 8.732 1.00 83.94 280 LEU A CA 1
ATOM 2191 C C . LEU A 1 280 ? -1.753 -1.417 7.607 1.00 83.94 280 LEU A C 1
ATOM 2193 O O . LEU A 1 280 ? -2.658 -0.650 7.265 1.00 83.94 280 LEU A O 1
ATOM 2197 N N . SER A 1 281 ? -0.555 -1.397 7.022 1.00 76.25 281 SER A N 1
ATOM 2198 C CA . SER A 1 281 ? -0.216 -0.432 5.998 1.00 76.25 281 SER A CA 1
ATOM 2199 C C . SER A 1 281 ? -0.598 -0.873 4.583 1.00 76.25 281 SER A C 1
ATOM 2201 O O . SER A 1 281 ? -1.057 -0.092 3.752 1.00 76.25 281 SER A O 1
ATOM 2203 N N . ARG A 1 282 ? -0.431 -2.145 4.262 1.00 78.81 282 ARG A N 1
ATOM 2204 C CA . ARG A 1 282 ? -0.448 -2.586 2.859 1.00 78.81 282 ARG A CA 1
ATOM 2205 C C . ARG A 1 282 ? -1.680 -3.383 2.511 1.00 78.81 282 ARG A C 1
ATOM 2207 O O . ARG A 1 282 ? -1.817 -3.801 1.365 1.00 78.81 282 ARG A O 1
ATOM 2214 N N . THR A 1 283 ? -2.556 -3.610 3.478 1.00 86.88 283 THR A N 1
ATOM 2215 C CA . THR A 1 283 ? -3.731 -4.438 3.271 1.00 86.88 283 THR A CA 1
ATOM 2216 C C . THR A 1 283 ? -5.017 -3.660 3.466 1.00 86.88 283 THR A C 1
ATOM 2218 O O . THR A 1 283 ? -5.049 -2.598 4.089 1.00 86.88 283 THR A O 1
ATOM 2221 N N . ASP A 1 284 ? -6.087 -4.203 2.914 1.00 88.06 284 ASP A N 1
ATOM 2222 C CA . ASP A 1 284 ? -7.450 -3.833 3.247 1.00 88.06 284 ASP A CA 1
ATOM 2223 C C . ASP A 1 284 ? -8.311 -5.091 3.302 1.00 88.06 284 ASP A C 1
ATOM 2225 O O . ASP A 1 284 ? -8.023 -6.098 2.656 1.00 88.06 284 ASP A O 1
ATOM 2229 N N . CYS A 1 285 ? -9.400 -5.005 4.048 1.00 89.88 285 CYS A N 1
ATOM 2230 C CA . CYS A 1 285 ? -10.443 -6.015 4.099 1.00 89.88 285 CYS A CA 1
ATOM 2231 C C . CYS A 1 285 ? -11.762 -5.433 3.570 1.00 89.88 285 CYS A C 1
ATOM 2233 O O . CYS A 1 285 ? -12.806 -5.611 4.203 1.00 89.88 285 CYS A O 1
ATOM 2235 N N . LEU A 1 286 ? -11.726 -4.660 2.474 1.00 86.38 286 LEU A N 1
ATOM 2236 C CA . LEU A 1 286 ? -12.922 -4.075 1.853 1.00 86.38 286 LEU A CA 1
ATOM 2237 C C . LEU A 1 286 ? -13.670 -5.107 0.987 1.00 86.38 286 LEU A C 1
ATOM 2239 O O . LEU A 1 286 ? -13.070 -6.080 0.536 1.00 86.38 286 LEU A O 1
ATOM 2243 N N . PRO A 1 287 ? -14.977 -4.907 0.719 1.00 80.25 287 PRO A N 1
ATOM 2244 C CA . PRO A 1 287 ? -15.753 -5.840 -0.097 1.00 80.25 287 PRO A CA 1
ATOM 2245 C C . PRO A 1 287 ? -15.178 -6.037 -1.506 1.00 80.25 287 PRO A C 1
ATOM 2247 O O . PRO A 1 287 ? -14.642 -5.099 -2.112 1.00 80.25 287 PRO A O 1
ATOM 2250 N N . ASP A 1 288 ? -15.377 -7.232 -2.061 1.00 68.88 288 ASP A N 1
ATOM 2251 C CA . ASP A 1 288 ? -15.056 -7.530 -3.457 1.00 68.88 288 ASP A CA 1
ATOM 2252 C C . ASP A 1 288 ? -15.787 -6.565 -4.399 1.00 68.88 288 ASP A C 1
ATOM 2254 O O . ASP A 1 288 ? -16.943 -6.205 -4.184 1.00 68.88 288 ASP A O 1
ATOM 2258 N N . GLY A 1 289 ? -15.091 -6.092 -5.433 1.00 62.38 289 GLY A N 1
ATOM 2259 C CA . GLY A 1 289 ? -15.643 -5.109 -6.370 1.00 62.38 289 GLY A CA 1
ATOM 2260 C C . GLY A 1 289 ? -15.682 -3.664 -5.861 1.00 62.38 289 GLY A C 1
ATOM 2261 O O . GLY A 1 289 ? -15.970 -2.773 -6.657 1.00 62.38 289 GLY A O 1
ATOM 2262 N N . SER A 1 290 ? -15.327 -3.392 -4.595 1.00 66.19 290 SER A N 1
ATOM 2263 C CA . SER A 1 290 ? -15.043 -2.013 -4.169 1.00 66.19 290 SER A CA 1
ATOM 2264 C C . SER A 1 290 ? -13.944 -1.455 -5.057 1.00 66.19 290 SER A C 1
ATOM 2266 O O . SER A 1 290 ? -12.925 -2.142 -5.230 1.00 66.19 290 SER A O 1
ATOM 2268 N N . GLU A 1 291 ? -14.132 -0.238 -5.580 1.00 56.81 291 GLU A N 1
ATOM 2269 C CA . GLU A 1 291 ? -13.085 0.445 -6.335 1.00 56.81 291 GLU A CA 1
ATOM 2270 C C . GLU A 1 291 ? -11.782 0.320 -5.558 1.00 56.81 291 GLU A C 1
ATOM 2272 O O . GLU A 1 291 ? -11.712 0.598 -4.355 1.00 56.81 291 GLU A O 1
ATOM 2277 N N . GLN A 1 292 ? -10.771 -0.226 -6.226 1.00 52.91 292 GLN A N 1
ATOM 2278 C CA . GLN A 1 292 ? -9.457 -0.332 -5.635 1.00 52.91 292 GLN A CA 1
ATOM 2279 C C . GLN A 1 292 ? -8.991 1.107 -5.451 1.00 52.91 292 GLN A C 1
ATOM 2281 O O . GLN A 1 292 ? -8.651 1.777 -6.429 1.00 52.91 292 GLN A O 1
ATOM 2286 N N . ARG A 1 293 ? -9.079 1.616 -4.213 1.00 51.09 293 ARG A N 1
ATOM 2287 C CA . ARG A 1 293 ? -8.606 2.963 -3.911 1.00 51.09 293 ARG A CA 1
ATOM 2288 C C . ARG A 1 293 ? -7.154 3.015 -4.362 1.00 51.09 293 ARG A C 1
ATOM 2290 O O . ARG A 1 293 ? -6.411 2.041 -4.208 1.00 51.09 293 ARG A O 1
ATOM 2297 N N . GLN A 1 294 ? -6.758 4.116 -4.990 1.00 47.91 294 GLN A N 1
ATOM 2298 C CA . GLN A 1 294 ? -5.359 4.279 -5.354 1.00 47.91 294 GLN A CA 1
ATOM 2299 C C . GLN A 1 294 ? -4.537 4.160 -4.059 1.00 47.91 294 GLN A C 1
ATOM 2301 O O . GLN A 1 294 ? -4.861 4.795 -3.061 1.00 47.91 294 GLN A O 1
ATOM 2306 N N . GLY A 1 295 ? -3.556 3.257 -4.037 1.00 53.06 295 GLY A N 1
ATOM 2307 C CA . GLY A 1 295 ? -2.818 2.924 -2.816 1.00 53.06 295 GLY A CA 1
ATOM 2308 C C . GLY A 1 295 ? -3.372 1.783 -1.959 1.00 53.06 295 GLY A C 1
ATOM 2309 O O . GLY A 1 295 ? -2.823 1.514 -0.897 1.00 53.06 295 GLY A O 1
ATOM 2310 N N . THR A 1 296 ? -4.414 1.079 -2.400 1.00 55.69 296 THR A N 1
ATOM 2311 C CA . THR A 1 296 ? -4.860 -0.182 -1.795 1.00 55.69 296 THR A CA 1
ATOM 2312 C C . THR A 1 296 ? -4.150 -1.361 -2.453 1.00 55.69 296 THR A C 1
ATOM 2314 O O . THR A 1 296 ? -4.307 -1.600 -3.655 1.00 55.69 296 THR A O 1
ATOM 2317 N N . LEU A 1 297 ? -3.340 -2.074 -1.667 1.00 68.19 297 LEU A N 1
ATOM 2318 C CA . LEU A 1 297 ? -2.212 -2.820 -2.227 1.00 68.19 297 LEU A CA 1
ATOM 2319 C C . LEU A 1 297 ? -2.498 -4.306 -2.254 1.00 68.19 297 LEU A C 1
ATOM 2321 O O . LEU A 1 297 ? -2.538 -4.887 -3.337 1.00 68.19 297 LEU A O 1
ATOM 2325 N N . LEU A 1 298 ? -2.848 -4.877 -1.108 1.00 84.12 298 LEU A N 1
ATOM 2326 C CA . LEU A 1 298 ? -3.290 -6.257 -1.002 1.00 84.12 298 LEU A CA 1
ATOM 2327 C C . LEU A 1 298 ? -4.674 -6.336 -0.359 1.00 84.12 298 LEU A C 1
ATOM 2329 O O . LEU A 1 298 ? -4.803 -6.232 0.860 1.00 84.12 298 LEU A O 1
ATOM 2333 N N . ARG A 1 299 ? -5.700 -6.581 -1.178 1.00 86.56 299 ARG A N 1
ATOM 2334 C CA . ARG A 1 299 ? -7.032 -6.895 -0.662 1.00 86.56 299 ARG A CA 1
ATOM 2335 C C . ARG A 1 299 ? -7.044 -8.307 -0.110 1.00 86.56 299 ARG A C 1
ATOM 2337 O O . ARG A 1 299 ? -6.808 -9.268 -0.842 1.00 86.56 299 ARG A O 1
ATOM 2344 N N . ILE A 1 300 ? -7.325 -8.420 1.177 1.00 90.25 300 ILE A N 1
ATOM 2345 C CA . ILE A 1 300 ? -7.461 -9.699 1.854 1.00 90.25 300 ILE A CA 1
ATOM 2346 C C . ILE A 1 300 ? -8.825 -10.279 1.464 1.00 90.25 300 ILE A C 1
ATOM 2348 O O . ILE A 1 300 ? -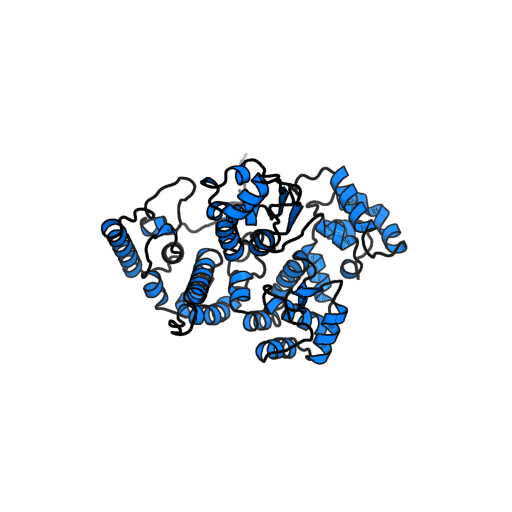9.839 -9.601 1.613 1.00 90.25 300 ILE A O 1
ATOM 2352 N N . PRO A 1 301 ? -8.887 -11.512 0.940 1.00 89.38 301 PRO A N 1
ATOM 2353 C CA . PRO A 1 301 ? -10.151 -12.146 0.606 1.00 89.38 301 PRO A CA 1
ATOM 2354 C C . PRO A 1 301 ? -10.896 -12.554 1.883 1.00 89.38 301 PRO A C 1
ATOM 2356 O O . PRO A 1 301 ? -10.284 -12.926 2.888 1.00 89.38 301 PRO A O 1
ATOM 2359 N N . SER A 1 302 ? -12.229 -12.550 1.827 1.00 91.19 302 SER A N 1
ATOM 2360 C CA . SER A 1 302 ? -13.090 -12.806 2.993 1.00 91.19 302 SER A CA 1
ATOM 2361 C C . SER A 1 302 ? -12.802 -14.095 3.787 1.00 91.19 302 SER A C 1
ATOM 2363 O O . SER A 1 302 ? -12.917 -14.041 5.014 1.00 91.19 302 SER A O 1
ATOM 2365 N N . PRO A 1 303 ? -12.347 -15.225 3.194 1.00 91.38 303 PRO A N 1
ATOM 2366 C CA . PRO A 1 303 ? -11.979 -16.415 3.969 1.00 91.38 303 PRO A CA 1
ATOM 2367 C C . PRO A 1 303 ? -10.799 -16.201 4.928 1.00 91.38 303 PRO A C 1
ATOM 2369 O O . PRO A 1 303 ? -10.622 -16.984 5.857 1.00 91.38 303 PRO A O 1
ATOM 2372 N N . LEU A 1 304 ? -9.988 -15.158 4.720 1.00 91.94 304 LEU A N 1
ATOM 2373 C CA . LEU A 1 304 ? -8.824 -14.838 5.550 1.00 91.94 304 LEU A CA 1
ATOM 2374 C C . LEU A 1 304 ? -9.103 -13.734 6.579 1.00 91.94 304 LEU A C 1
ATOM 2376 O O . LEU A 1 304 ? -8.206 -13.379 7.346 1.00 91.94 304 LEU A O 1
ATOM 2380 N N . TYR A 1 305 ? -10.334 -13.215 6.649 1.00 93.06 305 TYR A N 1
ATOM 2381 C CA . TYR A 1 305 ? -10.709 -12.175 7.612 1.00 93.06 305 TYR A CA 1
ATOM 2382 C C . TYR A 1 305 ? -10.507 -12.616 9.058 1.00 93.06 305 TYR A C 1
ATOM 2384 O O . TYR A 1 305 ? -9.924 -11.860 9.828 1.00 93.06 305 TYR A O 1
ATOM 2392 N N . GLN A 1 306 ? -10.900 -13.842 9.414 1.00 91.44 306 GLN A N 1
ATOM 2393 C CA . GLN A 1 306 ? -10.733 -14.341 10.782 1.00 91.44 306 GLN A CA 1
ATOM 2394 C C . GLN A 1 306 ? -9.255 -14.406 11.184 1.00 91.44 306 GLN A C 1
ATOM 2396 O O . GLN A 1 306 ? -8.863 -13.848 12.201 1.00 91.44 306 GLN A O 1
ATOM 2401 N N . ALA A 1 307 ? -8.414 -15.018 10.344 1.00 90.00 307 ALA A N 1
ATOM 2402 C CA . ALA A 1 307 ? -6.978 -15.126 10.598 1.00 90.00 307 ALA A CA 1
ATOM 2403 C C . ALA A 1 307 ? -6.295 -13.748 10.665 1.00 90.00 307 ALA A C 1
ATOM 2405 O O . ALA A 1 307 ? -5.366 -13.537 11.441 1.00 90.00 307 ALA A O 1
ATOM 2406 N N . THR A 1 308 ? -6.776 -12.788 9.874 1.00 91.06 308 THR A N 1
ATOM 2407 C CA . THR A 1 308 ? -6.277 -11.408 9.899 1.00 91.06 308 THR A CA 1
ATOM 2408 C C . THR A 1 308 ? -6.704 -10.688 11.180 1.00 91.06 308 THR A C 1
ATOM 2410 O O . THR A 1 308 ? -5.885 -10.020 11.807 1.00 91.06 308 THR A O 1
ATOM 2413 N N . ALA A 1 309 ? -7.956 -10.857 11.616 1.00 91.06 309 ALA A N 1
ATOM 2414 C CA . ALA A 1 309 ? -8.449 -10.308 12.876 1.00 91.06 309 ALA A CA 1
ATOM 2415 C C . ALA A 1 309 ? -7.663 -10.870 14.075 1.00 91.06 309 ALA A C 1
ATOM 2417 O O . ALA A 1 309 ? -7.166 -10.091 14.887 1.00 91.06 309 ALA A O 1
ATOM 2418 N N . GLN A 1 310 ? -7.422 -12.186 14.116 1.00 89.75 310 GLN A N 1
ATOM 2419 C CA . GLN A 1 310 ? -6.588 -12.851 15.135 1.00 89.75 310 GLN A CA 1
ATOM 2420 C C . GLN A 1 310 ? -5.196 -12.244 15.266 1.00 89.75 310 GLN A C 1
ATOM 2422 O O . GLN A 1 310 ? -4.596 -12.276 16.337 1.00 89.75 310 GLN A O 1
ATOM 2427 N N . ARG A 1 311 ? -4.676 -11.691 14.171 1.00 86.81 311 ARG A N 1
ATOM 2428 C CA . ARG A 1 311 ? -3.369 -11.057 14.147 1.00 86.81 311 ARG A CA 1
ATOM 2429 C C . ARG A 1 311 ? -3.402 -9.594 14.593 1.00 86.81 311 ARG A C 1
ATOM 2431 O O . ARG A 1 311 ? -2.473 -9.146 15.253 1.00 86.81 311 ARG A O 1
ATOM 2438 N N . ILE A 1 312 ? -4.456 -8.855 14.249 1.00 85.50 312 ILE A N 1
ATOM 2439 C CA . ILE A 1 312 ? -4.568 -7.419 14.546 1.00 85.50 312 ILE A CA 1
ATOM 2440 C C . ILE A 1 312 ? -5.024 -7.162 15.991 1.00 85.50 312 ILE A C 1
ATOM 2442 O O . ILE A 1 312 ? -4.498 -6.261 16.638 1.00 85.50 312 ILE A O 1
ATOM 2446 N N . PHE A 1 313 ? -5.973 -7.932 16.533 1.00 79.06 313 PHE A N 1
ATOM 2447 C CA . PHE A 1 313 ? -6.572 -7.626 17.845 1.00 79.06 313 PHE A CA 1
ATOM 2448 C C . PHE A 1 313 ? -5.642 -7.739 19.053 1.00 79.06 313 PHE A C 1
ATOM 2450 O O . PHE A 1 313 ? -5.707 -6.858 19.917 1.00 79.06 313 PHE A O 1
ATOM 2457 N N . PRO A 1 314 ? -4.731 -8.726 19.134 1.00 77.56 314 PRO A N 1
ATOM 2458 C CA . PRO A 1 314 ? -3.756 -8.766 20.219 1.00 77.56 314 PRO A CA 1
ATOM 2459 C C . PRO A 1 314 ? -2.906 -7.492 20.305 1.00 77.56 314 PRO A C 1
ATOM 2461 O O . PRO A 1 314 ? -2.500 -7.107 21.398 1.00 77.56 314 PRO A O 1
ATOM 2464 N N . LEU A 1 315 ? -2.681 -6.803 19.178 1.00 73.62 315 LEU A N 1
ATOM 2465 C CA . LEU A 1 315 ? -1.913 -5.556 19.122 1.00 73.62 315 LEU A CA 1
ATOM 2466 C C . LEU A 1 315 ? -2.649 -4.379 19.764 1.00 73.62 315 LEU A C 1
ATOM 2468 O O . LEU A 1 315 ? -2.002 -3.493 20.313 1.00 73.62 315 LEU A O 1
ATOM 2472 N N . LEU A 1 316 ? -3.982 -4.383 19.701 1.00 73.94 316 LEU A N 1
ATOM 2473 C CA . LEU A 1 316 ? -4.834 -3.358 20.300 1.00 73.94 316 LEU A CA 1
ATOM 2474 C C . LEU A 1 316 ? -4.940 -3.536 21.822 1.00 73.94 316 LEU A C 1
ATOM 2476 O O . LEU A 1 316 ? -5.018 -2.565 22.565 1.00 73.94 316 LEU A O 1
ATOM 2480 N N . ARG A 1 317 ? -4.922 -4.790 22.291 1.00 68.19 317 ARG A N 1
ATOM 2481 C CA . ARG A 1 317 ? -5.005 -5.148 23.718 1.00 68.19 317 ARG A CA 1
ATOM 2482 C C . ARG A 1 317 ? -3.656 -5.187 24.426 1.00 68.19 317 ARG A C 1
ATOM 2484 O O . ARG A 1 317 ? -3.641 -5.331 25.652 1.00 68.19 317 ARG A O 1
ATOM 2491 N N . HIS A 1 318 ? -2.542 -5.125 23.695 1.00 61.34 318 HIS A N 1
ATOM 2492 C CA . HIS A 1 318 ? -1.221 -5.219 24.299 1.00 61.34 318 HIS A CA 1
ATOM 2493 C C . HIS A 1 318 ? -1.056 -4.078 25.311 1.00 61.34 318 HIS A C 1
ATOM 2495 O O . HIS A 1 318 ? -0.983 -2.908 24.949 1.00 61.34 318 HIS A O 1
ATOM 2501 N N . ARG A 1 319 ? -1.081 -4.442 26.601 1.00 50.53 319 ARG A N 1
ATOM 2502 C CA . ARG A 1 319 ? -0.961 -3.513 27.729 1.00 50.53 319 ARG A CA 1
ATOM 2503 C C . ARG A 1 319 ? 0.315 -2.699 27.585 1.00 50.53 319 ARG A C 1
ATOM 2505 O O . ARG A 1 319 ? 1.344 -3.305 27.287 1.00 50.53 319 ARG A O 1
ATOM 2512 N N . ARG A 1 320 ? 0.205 -1.405 27.931 1.00 52.53 320 ARG A N 1
ATOM 2513 C CA . ARG A 1 320 ? 1.297 -0.472 28.254 1.00 52.53 320 ARG A CA 1
ATOM 2514 C C . ARG A 1 320 ? 2.528 -1.245 28.711 1.00 52.53 320 ARG A C 1
ATOM 2516 O O . ARG A 1 320 ? 2.560 -1.718 29.852 1.00 52.53 320 ARG A O 1
ATOM 2523 N N . ASP A 1 321 ? 3.499 -1.409 27.826 1.00 54.22 321 ASP A N 1
ATOM 2524 C CA . ASP A 1 321 ? 4.828 -1.820 28.226 1.00 54.22 321 ASP A CA 1
ATOM 2525 C C . ASP A 1 321 ? 5.417 -0.630 28.999 1.00 54.22 321 ASP A C 1
ATOM 2527 O O . ASP A 1 321 ? 5.562 0.458 28.440 1.00 54.22 321 ASP A O 1
ATOM 2531 N N . PRO A 1 322 ? 5.756 -0.785 30.293 1.00 52.03 322 PRO A N 1
ATOM 2532 C CA . PRO A 1 322 ? 6.355 0.291 31.080 1.00 52.03 322 PRO A CA 1
ATOM 2533 C C . PRO A 1 322 ? 7.664 0.833 30.483 1.00 52.03 322 PRO A C 1
ATOM 2535 O O . PRO A 1 322 ? 8.129 1.895 30.899 1.00 52.03 322 PRO A O 1
ATOM 2538 N N . HIS A 1 323 ? 8.277 0.087 29.560 1.00 54.09 323 HIS A N 1
ATOM 2539 C CA . HIS A 1 323 ? 9.511 0.427 28.868 1.00 54.09 323 HIS A CA 1
ATOM 2540 C C . HIS A 1 323 ? 9.310 0.885 27.417 1.00 54.09 323 HIS A C 1
ATOM 2542 O O . HIS A 1 323 ? 10.283 1.343 26.813 1.00 54.09 323 HIS A O 1
ATOM 2548 N N . ALA A 1 324 ? 8.099 0.794 26.855 1.00 59.28 324 ALA A N 1
ATOM 2549 C CA . ALA A 1 324 ? 7.839 1.310 25.517 1.00 59.28 324 ALA A CA 1
ATOM 2550 C C . ALA A 1 324 ? 7.779 2.840 25.524 1.00 59.28 324 ALA A C 1
ATOM 2552 O O . ALA A 1 324 ? 7.306 3.483 26.466 1.00 59.28 324 ALA A O 1
ATOM 2553 N N . VAL A 1 325 ? 8.277 3.440 24.445 1.00 63.06 325 VAL A N 1
ATOM 2554 C CA . VAL A 1 325 ? 8.129 4.875 24.228 1.00 63.06 325 VAL A CA 1
ATOM 2555 C C . VAL A 1 325 ? 6.643 5.133 23.992 1.00 63.06 325 VAL A C 1
ATOM 2557 O O . VAL A 1 325 ? 6.064 4.567 23.072 1.00 63.06 325 VAL A O 1
ATOM 2560 N N . PHE A 1 326 ? 6.031 5.997 24.807 1.00 61.84 326 PHE A N 1
ATOM 2561 C CA . PHE A 1 326 ? 4.605 6.361 24.726 1.00 61.84 326 PHE A CA 1
ATOM 2562 C C . PHE A 1 326 ? 4.110 6.609 23.287 1.00 61.84 326 PHE A C 1
ATOM 2564 O O . PHE A 1 326 ? 2.995 6.233 22.934 1.00 61.84 326 PHE A O 1
ATOM 2571 N N . TRP A 1 327 ? 4.957 7.213 22.449 1.00 61.19 327 TRP A N 1
ATOM 2572 C CA . TRP A 1 327 ? 4.661 7.484 21.045 1.00 61.19 327 TRP A CA 1
ATOM 2573 C C . TRP A 1 327 ? 4.485 6.218 20.195 1.00 61.19 327 TRP A C 1
ATOM 2575 O O . TRP A 1 327 ? 3.546 6.175 19.408 1.00 61.19 327 TRP A O 1
ATOM 2585 N N . ASP A 1 328 ? 5.293 5.173 20.389 1.00 65.88 328 ASP A N 1
ATOM 2586 C CA . ASP A 1 328 ? 5.235 3.945 19.578 1.00 65.88 328 ASP A CA 1
ATOM 2587 C C . ASP A 1 328 ? 3.932 3.163 19.827 1.00 65.88 328 ASP A C 1
ATOM 2589 O O . ASP A 1 328 ? 3.337 2.590 18.910 1.00 65.88 328 ASP A O 1
ATOM 2593 N N . GLU A 1 329 ? 3.463 3.141 21.079 1.00 69.88 329 GLU A N 1
ATOM 2594 C CA . GLU A 1 329 ? 2.197 2.497 21.452 1.00 69.88 329 GLU A CA 1
ATOM 2595 C C . GLU A 1 329 ? 0.998 3.269 20.903 1.00 69.88 329 GLU A C 1
ATOM 2597 O O . GLU A 1 329 ? 0.106 2.679 20.286 1.00 69.88 329 GLU A O 1
ATOM 2602 N N . TYR A 1 330 ? 1.015 4.594 21.070 1.00 72.81 330 TYR A N 1
ATOM 2603 C CA . TYR A 1 330 ? -0.008 5.477 20.526 1.00 72.81 330 TYR A CA 1
ATOM 2604 C C . TYR A 1 330 ? -0.100 5.345 18.998 1.00 72.81 330 TYR A C 1
ATOM 2606 O O . TYR A 1 330 ? -1.188 5.192 18.445 1.00 72.81 330 TYR A O 1
ATOM 2614 N N . GLU A 1 331 ? 1.033 5.329 18.294 1.00 72.50 331 GLU A N 1
ATOM 2615 C CA . GLU A 1 331 ? 1.081 5.166 16.837 1.00 72.50 331 GLU A CA 1
ATOM 2616 C C . GLU A 1 331 ? 0.509 3.824 16.369 1.00 72.50 331 GLU A C 1
ATOM 2618 O O . GLU A 1 331 ? -0.223 3.767 15.368 1.00 72.50 331 GLU A O 1
ATOM 2623 N N . ARG A 1 332 ? 0.798 2.742 17.100 1.00 77.69 332 ARG A N 1
ATOM 2624 C CA . ARG A 1 332 ? 0.253 1.413 16.808 1.00 77.69 332 ARG A CA 1
ATOM 2625 C C . ARG A 1 332 ? -1.263 1.395 16.962 1.00 77.69 332 ARG A C 1
ATOM 2627 O O . ARG A 1 332 ? -1.959 0.952 16.047 1.00 77.69 332 ARG A O 1
ATOM 2634 N N . GLU A 1 333 ? -1.775 1.905 18.078 1.00 82.31 333 GLU A N 1
ATOM 2635 C CA . GLU A 1 333 ? -3.214 1.978 18.336 1.00 82.31 333 GLU A CA 1
ATOM 2636 C C . GLU A 1 333 ? -3.927 2.803 17.255 1.00 82.31 333 GLU A C 1
ATOM 2638 O O . GLU A 1 333 ? -4.882 2.331 16.632 1.00 82.31 333 GLU A O 1
ATOM 2643 N N . GLN A 1 334 ? -3.415 3.998 16.946 1.00 81.81 334 GLN A N 1
ATOM 2644 C CA . GLN A 1 334 ? -3.979 4.856 15.902 1.00 81.81 334 GLN A CA 1
ATOM 2645 C C . GLN A 1 334 ? -3.963 4.183 14.523 1.00 81.81 334 GLN A C 1
ATOM 2647 O O . GLN A 1 334 ? -4.908 4.335 13.743 1.00 81.81 334 GLN A O 1
ATOM 2652 N N . SER A 1 335 ? -2.929 3.399 14.210 1.00 82.69 335 SER A N 1
ATOM 2653 C CA . SER A 1 335 ? -2.848 2.647 12.953 1.00 82.69 335 SER A CA 1
ATOM 2654 C C . SER A 1 335 ? -3.932 1.573 12.854 1.00 82.69 335 SER A C 1
ATOM 2656 O O . SER A 1 335 ? -4.562 1.436 11.801 1.00 82.69 335 SER A O 1
ATOM 2658 N N . ILE A 1 336 ? -4.208 0.862 13.950 1.00 88.69 336 ILE A N 1
ATOM 2659 C CA . ILE A 1 336 ? -5.273 -0.147 14.022 1.00 88.69 336 ILE A CA 1
ATOM 2660 C C . ILE A 1 336 ? -6.647 0.516 13.906 1.00 88.69 336 ILE A C 1
ATOM 2662 O O . ILE A 1 336 ? -7.455 0.115 13.068 1.00 88.69 336 ILE A O 1
ATOM 2666 N N . LEU A 1 337 ? -6.910 1.568 14.684 1.00 87.88 337 LEU A N 1
ATOM 2667 C CA . LEU A 1 337 ? -8.186 2.286 14.635 1.00 87.88 337 LEU A CA 1
ATOM 2668 C C . LEU A 1 337 ? -8.433 2.906 13.252 1.00 87.88 337 LEU A C 1
ATOM 2670 O O . LEU A 1 337 ? -9.545 2.843 12.725 1.00 87.88 337 LEU A O 1
ATOM 2674 N N . SER A 1 338 ? -7.388 3.436 12.612 1.00 85.44 338 SER A N 1
ATOM 2675 C CA . SER A 1 338 ? -7.444 3.921 11.229 1.00 85.44 338 SER A CA 1
ATOM 2676 C C . SER A 1 338 ? -7.793 2.798 10.249 1.00 85.44 338 SER A C 1
ATOM 2678 O O . SER A 1 338 ? -8.651 2.983 9.380 1.00 85.44 338 SER A O 1
ATOM 2680 N N . TYR A 1 339 ? -7.194 1.614 10.414 1.00 88.19 339 TYR A N 1
ATOM 2681 C CA . TYR A 1 339 ? -7.499 0.435 9.603 1.00 88.19 339 TYR A CA 1
ATOM 2682 C C . TYR A 1 339 ? -8.965 0.008 9.751 1.00 88.19 339 TYR A C 1
ATOM 2684 O O . TYR A 1 339 ? -9.672 -0.139 8.753 1.00 88.19 339 TYR A O 1
ATOM 2692 N N . LEU A 1 340 ? -9.456 -0.109 10.989 1.00 89.94 340 LEU A N 1
ATOM 2693 C CA . LEU A 1 340 ? -10.850 -0.452 11.284 1.00 89.94 340 LEU A CA 1
ATOM 2694 C C . LEU A 1 340 ? -11.829 0.616 10.790 1.00 89.94 340 LEU A C 1
ATOM 2696 O O . LEU A 1 340 ? -12.937 0.291 10.376 1.00 89.94 340 LEU A O 1
ATOM 2700 N N . SER A 1 341 ? -11.430 1.884 10.786 1.00 86.81 341 SER A N 1
ATOM 2701 C CA . SER A 1 341 ? -12.250 2.990 10.296 1.00 86.81 341 SER A CA 1
ATOM 2702 C C . SER A 1 341 ? -12.367 3.005 8.765 1.00 86.81 341 SER A C 1
ATOM 2704 O O . SER A 1 341 ? -13.462 3.203 8.230 1.00 86.81 341 SER A O 1
ATOM 2706 N N . ARG A 1 342 ? -11.246 2.825 8.052 1.00 82.31 342 ARG A N 1
ATOM 2707 C CA . ARG A 1 342 ? -11.129 3.167 6.620 1.00 82.31 342 ARG A CA 1
ATOM 2708 C C . ARG A 1 342 ? -10.943 1.978 5.684 1.00 82.31 342 ARG A C 1
ATOM 2710 O O . ARG A 1 342 ? -11.342 2.089 4.522 1.00 82.31 342 ARG A O 1
ATOM 2717 N N . ASN A 1 343 ? -10.349 0.891 6.174 1.00 86.31 343 ASN A N 1
ATOM 2718 C CA . ASN A 1 343 ? -9.876 -0.251 5.383 1.00 86.31 343 ASN A CA 1
ATOM 2719 C C . ASN A 1 343 ? -10.601 -1.558 5.745 1.00 86.31 343 ASN A C 1
ATOM 2721 O O . ASN A 1 343 ? -10.134 -2.640 5.401 1.00 86.31 343 ASN A O 1
ATOM 2725 N N . SER A 1 344 ? -11.746 -1.469 6.424 1.00 89.44 344 SER A N 1
ATOM 2726 C CA . SER A 1 344 ? -12.553 -2.614 6.843 1.00 89.44 344 SER A CA 1
ATOM 2727 C C . SER A 1 344 ? -13.917 -2.649 6.144 1.00 89.44 344 SER A C 1
ATOM 2729 O O . SER A 1 344 ? -14.610 -1.636 5.983 1.00 89.44 344 SER A O 1
ATOM 2731 N N . SER A 1 345 ? -14.329 -3.848 5.744 1.00 91.50 345 SER A N 1
ATOM 2732 C CA . SER A 1 345 ? -15.716 -4.162 5.408 1.00 91.50 345 SER A CA 1
ATOM 2733 C C . SER A 1 345 ? -16.511 -4.497 6.665 1.00 91.50 345 SER A C 1
ATOM 2735 O O . SER A 1 345 ? -15.952 -4.875 7.692 1.00 91.50 345 SER A O 1
ATOM 2737 N N . ASP A 1 346 ? -17.836 -4.460 6.555 1.00 93.12 346 ASP A N 1
ATOM 2738 C CA . ASP A 1 346 ? -18.726 -4.904 7.633 1.00 93.12 346 ASP A CA 1
ATOM 2739 C C . ASP A 1 346 ? -18.513 -6.397 7.959 1.00 93.12 346 ASP A C 1
ATOM 2741 O O . ASP A 1 346 ? -18.622 -6.816 9.110 1.00 93.12 346 ASP A O 1
ATOM 2745 N N . GLY A 1 347 ? -18.141 -7.204 6.955 1.00 93.75 347 GLY A N 1
ATOM 2746 C CA . GLY A 1 347 ? -17.753 -8.603 7.148 1.00 93.75 347 GLY A CA 1
ATOM 2747 C C . GLY A 1 347 ? -16.480 -8.752 7.982 1.00 93.75 347 GLY A C 1
ATOM 2748 O O . GLY A 1 347 ? -16.431 -9.605 8.865 1.00 93.75 347 GLY A O 1
ATOM 2749 N N . PHE A 1 348 ? -15.483 -7.895 7.750 1.00 93.88 348 PHE A N 1
ATOM 2750 C CA . PHE A 1 348 ? -14.268 -7.874 8.560 1.00 93.88 348 PHE A CA 1
ATOM 2751 C C . PHE A 1 348 ? -14.543 -7.379 9.981 1.00 93.88 348 PHE A C 1
ATOM 2753 O O . PHE A 1 348 ? -14.133 -8.036 10.927 1.00 93.88 348 PHE A O 1
ATOM 2760 N N . LEU A 1 349 ? -15.319 -6.301 10.151 1.00 93.06 349 LEU A N 1
ATOM 2761 C CA . LEU A 1 349 ? -15.732 -5.812 11.475 1.00 93.06 349 LEU A CA 1
ATOM 2762 C C . LEU A 1 349 ? -16.480 -6.881 12.284 1.00 93.06 349 LEU A C 1
ATOM 2764 O O . LEU A 1 349 ? -16.314 -6.968 13.496 1.00 93.06 349 LEU A O 1
ATOM 2768 N N . ARG A 1 350 ? -17.264 -7.744 11.632 1.00 93.75 350 ARG A N 1
ATOM 2769 C CA . ARG A 1 350 ? -17.873 -8.895 12.308 1.00 93.75 350 ARG A CA 1
ATOM 2770 C C . ARG A 1 350 ? -16.828 -9.914 12.768 1.00 93.75 350 ARG A C 1
ATOM 2772 O O . ARG A 1 350 ? -16.928 -10.386 13.893 1.00 93.75 350 ARG A O 1
ATOM 2779 N N . ALA A 1 351 ? -15.838 -10.235 11.933 1.00 93.25 351 ALA A N 1
ATOM 2780 C CA . ALA A 1 351 ? -14.735 -11.121 12.320 1.00 93.25 351 ALA A CA 1
ATOM 2781 C C . ALA A 1 351 ? -13.956 -10.553 13.521 1.00 93.25 351 ALA A C 1
ATOM 2783 O O . ALA A 1 351 ? -13.657 -11.283 14.460 1.00 93.25 351 ALA A O 1
ATOM 2784 N N . CYS A 1 352 ? -13.731 -9.236 13.537 1.00 91.25 352 CYS A N 1
ATOM 2785 C CA . CYS A 1 352 ? -13.146 -8.515 14.664 1.00 91.25 352 CYS A CA 1
ATOM 2786 C C . CYS A 1 352 ? -13.902 -8.747 15.981 1.00 91.25 352 CYS A C 1
ATOM 2788 O O . CYS A 1 352 ? -13.291 -9.065 16.992 1.00 91.25 352 CYS A O 1
ATOM 2790 N N . LEU A 1 353 ? -15.232 -8.618 15.962 1.00 90.81 353 LEU A N 1
ATOM 2791 C CA . LEU A 1 353 ? -16.075 -8.798 17.150 1.00 90.81 353 LEU A CA 1
ATOM 2792 C C . LEU A 1 353 ? -16.185 -10.253 17.615 1.00 90.81 353 LEU A C 1
ATOM 2794 O O . LEU A 1 353 ? -16.455 -10.503 18.784 1.00 90.81 353 LEU A O 1
ATOM 2798 N N . VAL A 1 354 ? -15.999 -11.215 16.709 1.00 91.62 354 VAL A N 1
ATOM 2799 C CA . VAL A 1 354 ? -15.897 -12.631 17.090 1.00 91.62 354 VAL A CA 1
ATOM 2800 C C . VAL A 1 354 ? -14.591 -12.885 17.843 1.00 91.62 354 VAL A C 1
ATOM 2802 O O . VAL A 1 354 ? -14.593 -13.650 18.803 1.00 91.62 354 VAL A O 1
ATOM 2805 N N . GLU A 1 355 ? -13.497 -12.252 17.416 1.00 89.88 355 GLU A N 1
ATOM 2806 C CA . GLU A 1 355 ? -12.190 -12.372 18.071 1.00 89.88 355 GLU A CA 1
ATOM 2807 C C . GLU A 1 355 ? -12.118 -11.616 19.406 1.00 89.88 355 GLU A C 1
ATOM 2809 O O . GLU A 1 355 ? -11.538 -12.124 20.364 1.00 89.88 355 GLU A O 1
ATOM 2814 N N . ASP A 1 356 ? -12.737 -10.438 19.502 1.00 87.56 356 ASP A N 1
ATOM 2815 C CA . ASP A 1 356 ? -12.836 -9.665 20.744 1.00 87.56 356 ASP A CA 1
ATOM 2816 C C . ASP A 1 356 ? -14.269 -9.142 20.958 1.00 87.56 356 ASP A C 1
ATOM 2818 O O . ASP A 1 356 ? -14.612 -8.042 20.506 1.00 87.56 356 ASP A O 1
ATOM 2822 N N . PRO A 1 357 ? -15.120 -9.903 21.673 1.00 86.62 357 PRO A N 1
ATOM 2823 C CA . PRO A 1 357 ? -16.487 -9.482 21.985 1.00 86.62 357 PRO A CA 1
ATOM 2824 C C . PRO A 1 357 ? -16.565 -8.191 22.816 1.00 86.62 357 PRO A C 1
ATOM 2826 O O . PRO A 1 357 ? -17.573 -7.481 22.769 1.00 86.62 357 PRO A O 1
ATOM 2829 N N . GLU A 1 358 ? -15.505 -7.868 23.561 1.00 84.94 358 GLU A N 1
ATOM 2830 C CA . GLU A 1 358 ? -15.412 -6.690 24.426 1.00 84.94 358 GLU A CA 1
ATOM 2831 C C . GLU A 1 358 ? -14.806 -5.468 23.716 1.00 84.94 358 GLU A C 1
ATOM 2833 O O . GLU A 1 358 ? -14.636 -4.420 24.341 1.00 84.94 358 GLU A O 1
ATOM 2838 N N . LEU A 1 359 ? -14.502 -5.559 22.416 1.00 86.62 359 LEU A N 1
ATOM 2839 C CA . LEU A 1 359 ? -13.947 -4.451 21.632 1.00 86.62 359 LEU A CA 1
ATOM 2840 C C . LEU A 1 359 ? -14.770 -3.163 21.775 1.00 86.62 359 LEU A C 1
ATOM 2842 O O . LEU A 1 359 ? -14.219 -2.069 21.845 1.00 86.62 359 LEU A O 1
ATOM 2846 N N . HIS A 1 360 ? -16.091 -3.298 21.849 1.00 87.62 360 HIS A N 1
ATOM 2847 C CA . HIS A 1 360 ? -17.020 -2.196 22.064 1.00 87.62 360 HIS A CA 1
ATOM 2848 C C . HIS A 1 360 ? -16.660 -1.330 23.276 1.00 87.62 360 HIS A C 1
ATOM 2850 O O . HIS A 1 360 ? -16.629 -0.111 23.149 1.00 87.62 360 HIS A O 1
ATOM 2856 N N . ALA A 1 361 ? -16.332 -1.953 24.411 1.00 83.12 361 ALA A N 1
ATOM 2857 C CA . ALA A 1 361 ? -16.009 -1.246 25.647 1.00 83.12 361 ALA A CA 1
ATOM 2858 C C . ALA A 1 361 ? -14.707 -0.445 25.515 1.00 83.12 361 ALA A C 1
ATOM 2860 O O . ALA A 1 361 ? -14.624 0.690 25.969 1.00 83.12 361 ALA A O 1
ATOM 2861 N N . LEU A 1 362 ? -13.709 -1.002 24.821 1.00 85.75 362 LEU A N 1
ATOM 2862 C CA . LEU A 1 362 ? -12.458 -0.295 24.539 1.00 85.75 362 LEU A CA 1
ATOM 2863 C C . LEU A 1 362 ? -12.685 0.939 23.656 1.00 85.75 362 LEU A C 1
ATOM 2865 O O . LEU A 1 362 ? -12.015 1.953 23.807 1.00 85.75 362 LEU A O 1
ATOM 2869 N N . LEU A 1 363 ? -13.624 0.855 22.715 1.00 89.12 363 LEU A N 1
ATOM 2870 C CA . LEU A 1 363 ? -13.899 1.939 21.778 1.00 89.12 363 LEU A CA 1
ATOM 2871 C C . LEU A 1 363 ? -14.685 3.104 22.399 1.00 89.12 363 LEU A C 1
ATOM 2873 O O . LEU A 1 363 ? -14.720 4.170 21.791 1.00 89.12 363 LEU A O 1
ATOM 2877 N N . VAL A 1 364 ? -15.313 2.922 23.565 1.00 90.62 364 VAL A N 1
ATOM 2878 C CA . VAL A 1 364 ? -16.019 3.992 24.298 1.00 90.62 364 VAL A CA 1
ATOM 2879 C C . VAL A 1 364 ? -15.050 4.880 25.094 1.00 90.62 364 VAL A C 1
ATOM 2881 O O . VAL A 1 364 ? -15.366 6.036 25.376 1.00 90.62 364 VAL A O 1
ATOM 2884 N N . ASP A 1 365 ? -13.851 4.382 25.396 1.00 87.44 365 ASP A N 1
ATOM 2885 C CA . ASP A 1 365 ? -12.805 5.100 26.132 1.00 87.44 365 ASP A CA 1
ATOM 2886 C C . ASP A 1 365 ? -11.989 6.018 25.200 1.00 87.44 365 ASP A C 1
ATOM 2888 O O . ASP A 1 365 ? -10.859 5.706 24.829 1.00 87.44 365 ASP A O 1
ATOM 2892 N N . PHE A 1 366 ? -12.588 7.123 24.738 1.00 86.50 366 PHE A N 1
ATOM 2893 C CA . PHE A 1 366 ? -11.930 8.141 23.901 1.00 86.50 366 PHE A CA 1
ATOM 2894 C C . PHE A 1 366 ? -11.678 9.458 24.637 1.00 86.50 366 PHE A C 1
ATOM 2896 O O . PHE A 1 366 ? -12.415 9.830 25.546 1.00 86.50 366 PHE A O 1
ATOM 2903 N N . GLU A 1 367 ? -10.645 10.186 24.208 1.00 82.44 367 GLU A N 1
ATOM 2904 C CA . GLU A 1 367 ? -10.188 11.422 24.856 1.00 82.44 367 GLU A CA 1
ATOM 2905 C C . GLU A 1 367 ? -10.423 12.669 23.986 1.00 82.44 367 GLU A C 1
ATOM 2907 O O . GLU A 1 367 ? -10.744 12.592 22.797 1.00 82.44 367 GLU A O 1
ATOM 2912 N N . VAL A 1 368 ? -10.244 13.847 24.590 1.00 77.44 368 VAL A N 1
ATOM 2913 C CA . VAL A 1 368 ? -10.294 15.130 23.880 1.00 77.44 368 VAL A CA 1
ATOM 2914 C C . VAL A 1 368 ? -8.966 15.462 23.176 1.00 77.44 368 VAL A C 1
ATOM 2916 O O . VAL A 1 368 ? -7.896 15.205 23.728 1.00 77.44 368 VAL A O 1
ATOM 2919 N N . PRO A 1 369 ? -8.996 16.125 22.006 1.00 77.19 369 PRO A N 1
ATOM 2920 C CA . PRO A 1 369 ? -10.196 16.491 21.266 1.00 77.19 369 PRO A CA 1
ATOM 2921 C C . PRO A 1 369 ? -10.778 15.301 20.478 1.00 77.19 369 PRO A C 1
ATOM 2923 O O . PRO A 1 369 ? -10.080 14.640 19.709 1.00 77.19 369 PRO A O 1
ATOM 2926 N N . VAL A 1 370 ? -12.087 15.085 20.597 1.00 78.81 370 VAL A N 1
ATOM 2927 C CA . VAL A 1 370 ? -12.844 13.956 20.032 1.00 78.81 370 VAL A CA 1
ATOM 2928 C C . VAL A 1 370 ? -12.703 13.870 18.510 1.00 78.81 370 VAL A C 1
ATOM 2930 O O . VAL A 1 370 ? -12.707 12.777 17.945 1.00 78.81 370 VAL A O 1
ATOM 2933 N N . LYS A 1 371 ? -12.543 15.000 17.808 1.00 75.00 371 LYS A N 1
ATOM 2934 C CA . LYS A 1 371 ? -12.289 15.008 16.353 1.00 75.00 371 LYS A CA 1
ATOM 2935 C C . LYS A 1 371 ? -10.993 14.312 15.926 1.00 75.00 371 LYS A C 1
ATOM 2937 O O . LYS A 1 371 ? -10.918 13.832 14.788 1.00 75.00 371 LYS A O 1
ATOM 2942 N N . ASP A 1 372 ? -9.995 14.276 16.805 1.00 74.69 372 ASP A N 1
ATOM 2943 C CA . ASP A 1 372 ? -8.687 13.687 16.526 1.00 74.69 372 ASP A CA 1
ATOM 2944 C C . ASP A 1 372 ? -8.625 12.213 16.964 1.00 74.69 372 ASP A C 1
ATOM 2946 O O . ASP A 1 372 ? -7.800 11.462 16.437 1.00 74.69 372 ASP A O 1
ATOM 2950 N N . ASP A 1 373 ? -9.543 11.767 17.831 1.00 80.81 373 ASP A N 1
ATOM 2951 C CA . ASP A 1 373 ? -9.690 10.366 18.226 1.00 80.81 373 ASP A CA 1
ATOM 2952 C C . ASP A 1 373 ? -10.431 9.545 17.145 1.00 80.81 373 ASP A C 1
ATOM 2954 O O . ASP A 1 373 ? -11.457 9.936 16.575 1.00 80.81 373 ASP A O 1
ATOM 2958 N N . LEU A 1 374 ? -9.889 8.371 16.817 1.00 85.06 374 LEU A N 1
ATOM 2959 C CA . LEU A 1 374 ? -10.440 7.477 15.802 1.00 85.06 374 LEU A CA 1
ATOM 2960 C C . LEU A 1 374 ? -11.481 6.493 16.352 1.00 85.06 374 LEU A C 1
ATOM 2962 O O . LEU A 1 374 ? -12.260 5.963 15.554 1.00 85.06 374 LEU A O 1
ATOM 2966 N N . ARG A 1 375 ? -11.555 6.258 17.669 1.00 89.31 375 ARG A N 1
ATOM 2967 C CA . ARG A 1 375 ? -12.508 5.307 18.269 1.00 89.31 375 ARG A CA 1
ATOM 2968 C C . ARG A 1 375 ? -13.971 5.683 17.988 1.00 89.31 375 ARG A C 1
ATOM 2970 O O . ARG A 1 375 ? -14.693 4.809 17.498 1.00 89.31 375 ARG A O 1
ATOM 2977 N N . PRO A 1 376 ? -14.410 6.958 18.100 1.00 88.25 376 PRO A N 1
ATOM 2978 C CA . PRO A 1 376 ? -15.769 7.356 17.710 1.00 88.25 376 PRO A CA 1
ATOM 2979 C C . PRO A 1 376 ? -16.088 7.071 16.235 1.00 88.25 376 PRO A C 1
ATOM 2981 O O . PRO A 1 376 ? -17.220 6.741 15.878 1.00 88.25 376 PRO A O 1
ATOM 2984 N N . ARG A 1 377 ? -15.086 7.149 15.346 1.00 86.62 377 ARG A N 1
ATOM 2985 C CA . ARG A 1 377 ? -15.261 6.800 13.925 1.00 86.62 377 ARG A CA 1
ATOM 2986 C C . ARG A 1 377 ? -15.452 5.296 13.728 1.00 86.62 377 ARG A C 1
ATOM 2988 O O . ARG A 1 377 ? -16.215 4.904 12.845 1.00 86.62 377 ARG A O 1
ATOM 2995 N N . VAL A 1 378 ? -14.779 4.461 14.521 1.00 90.00 378 VAL A N 1
ATOM 2996 C CA . VAL A 1 378 ? -14.971 3.002 14.503 1.00 90.00 378 VAL A CA 1
ATOM 2997 C C . VAL A 1 378 ? -16.338 2.634 15.085 1.00 90.00 378 VAL A C 1
ATOM 2999 O O . VAL A 1 378 ? -17.066 1.876 14.445 1.00 90.00 378 VAL A O 1
ATOM 3002 N N . LEU A 1 379 ? -16.748 3.233 16.210 1.00 91.50 379 LEU A N 1
ATOM 3003 C CA . LEU A 1 379 ? -18.096 3.064 16.777 1.00 91.50 379 LEU A CA 1
ATOM 3004 C C . LEU A 1 379 ? -19.182 3.397 15.751 1.00 91.50 379 LEU A C 1
ATOM 3006 O O . LEU A 1 379 ? -20.095 2.606 15.524 1.00 91.50 379 LEU A O 1
ATOM 3010 N N . ALA A 1 380 ? -19.050 4.521 15.048 1.00 88.75 380 ALA A N 1
ATOM 3011 C CA . ALA A 1 380 ? -19.987 4.886 13.993 1.00 88.75 380 ALA A CA 1
ATOM 3012 C C . ALA A 1 380 ? -20.033 3.877 12.837 1.00 88.75 380 ALA A C 1
ATOM 3014 O O . ALA A 1 380 ? -21.095 3.637 12.255 1.00 88.75 380 ALA A O 1
ATOM 3015 N N . ARG A 1 381 ? -18.890 3.276 12.480 1.00 89.25 381 ARG A N 1
ATOM 3016 C CA . ARG A 1 381 ? -18.834 2.213 11.467 1.00 89.25 381 ARG A CA 1
ATOM 3017 C C . ARG A 1 381 ? -19.551 0.955 11.937 1.00 89.25 381 ARG A C 1
ATOM 3019 O O . ARG A 1 381 ? -20.289 0.387 11.135 1.00 89.25 381 ARG A O 1
ATOM 3026 N N . LEU A 1 382 ? -19.377 0.567 13.201 1.00 91.50 382 LEU A N 1
ATOM 3027 C CA . LEU A 1 382 ? -20.101 -0.547 13.814 1.00 91.50 382 LEU A CA 1
ATOM 3028 C C . LEU A 1 382 ? -21.609 -0.277 13.842 1.00 91.50 382 LEU A C 1
ATOM 3030 O O . LEU A 1 382 ? -22.379 -1.145 13.439 1.00 91.50 382 LEU A O 1
ATOM 3034 N N . HIS A 1 383 ? -22.034 0.934 14.216 1.00 90.75 383 HIS A N 1
ATOM 3035 C CA . HIS A 1 383 ? -23.449 1.310 14.220 1.00 90.75 383 HIS A CA 1
ATOM 3036 C C . HIS A 1 383 ? -24.060 1.240 12.817 1.00 90.75 383 HIS A C 1
ATOM 3038 O O . HIS A 1 383 ? -25.063 0.564 12.609 1.00 90.75 383 HIS A O 1
ATOM 3044 N N . ARG A 1 384 ? -23.389 1.828 11.816 1.00 88.56 384 ARG A N 1
ATOM 3045 C CA . ARG A 1 384 ? -23.826 1.772 10.411 1.00 88.56 384 ARG A CA 1
ATOM 3046 C C . ARG A 1 384 ? -23.927 0.342 9.872 1.00 88.56 384 ARG A C 1
ATOM 3048 O O . ARG A 1 384 ? -24.767 0.071 9.022 1.00 88.56 384 ARG A O 1
ATOM 3055 N N . ALA A 1 385 ? -23.065 -0.555 10.344 1.00 88.50 385 ALA A N 1
ATOM 3056 C CA . ALA A 1 385 ? -23.075 -1.968 9.975 1.00 88.50 385 ALA A CA 1
ATOM 3057 C C . ALA A 1 385 ? -24.124 -2.797 10.749 1.00 88.50 385 ALA A C 1
ATOM 3059 O O . ALA A 1 385 ? -24.232 -4.001 10.512 1.00 88.50 385 ALA A O 1
ATOM 3060 N N . GLY A 1 386 ? -24.865 -2.191 11.686 1.00 90.69 386 GLY A N 1
ATOM 3061 C CA . GLY A 1 386 ? -25.789 -2.896 12.580 1.00 90.69 386 GLY A CA 1
ATOM 3062 C C . GLY A 1 386 ? -25.083 -3.833 13.566 1.00 90.69 386 GLY A C 1
ATOM 3063 O O . GLY A 1 386 ? -25.662 -4.828 13.991 1.00 90.69 386 GLY A O 1
ATOM 3064 N N . LEU A 1 387 ? -23.813 -3.559 13.875 1.00 91.88 387 LEU A N 1
ATOM 3065 C CA . LEU A 1 387 ? -22.963 -4.373 14.748 1.00 91.88 387 LEU A CA 1
ATOM 3066 C C . LEU A 1 387 ? -22.772 -3.765 16.145 1.00 91.88 387 LEU A C 1
ATOM 3068 O O . LEU A 1 387 ? -22.238 -4.449 17.008 1.00 91.88 387 LEU A O 1
ATOM 3072 N N . LEU A 1 388 ? -23.183 -2.509 16.365 1.00 92.25 388 LEU A N 1
ATOM 3073 C CA . LEU A 1 388 ? -23.053 -1.825 17.654 1.00 92.25 388 LEU A CA 1
ATOM 3074 C C . LEU A 1 388 ? -24.313 -2.035 18.515 1.00 92.25 388 LEU A C 1
ATOM 3076 O O . LEU A 1 388 ? -25.391 -1.616 18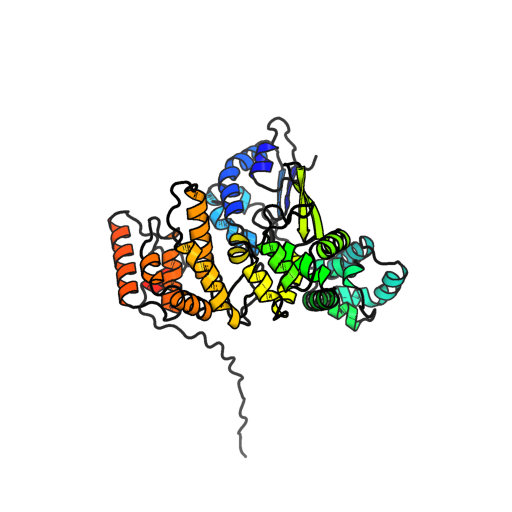.083 1.00 92.25 388 LEU A O 1
ATOM 3080 N N . PRO A 1 389 ? -24.198 -2.630 19.716 1.00 91.75 389 PRO A N 1
ATOM 3081 C CA . PRO A 1 389 ? -25.293 -2.698 20.680 1.00 91.75 389 PRO A CA 1
ATOM 3082 C C . PRO A 1 389 ? -25.780 -1.307 21.121 1.00 91.75 389 PRO A C 1
ATOM 3084 O O . PRO A 1 389 ? -24.992 -0.367 21.238 1.00 91.75 389 PRO A O 1
ATOM 3087 N N . GLU A 1 390 ? -27.085 -1.172 21.369 1.00 90.62 390 GLU A N 1
ATOM 3088 C CA . GLU A 1 390 ? -27.702 0.124 21.689 1.00 90.62 390 GLU A CA 1
ATOM 3089 C C . GLU A 1 390 ? -27.260 0.677 23.051 1.00 90.62 390 GLU A C 1
ATOM 3091 O O . GLU A 1 390 ? -27.079 1.881 23.194 1.00 90.62 390 GLU A O 1
ATOM 3096 N N . ASP A 1 391 ? -27.023 -0.186 24.036 1.00 92.50 391 ASP A N 1
ATOM 3097 C CA . ASP A 1 391 ? -26.477 0.186 25.344 1.00 92.50 391 ASP A CA 1
ATOM 3098 C C . ASP A 1 391 ? -25.093 0.840 25.221 1.00 92.50 391 ASP A C 1
ATOM 3100 O O . ASP A 1 391 ? -24.875 1.917 25.773 1.00 92.50 391 ASP A O 1
ATOM 3104 N N . ILE A 1 392 ? -24.206 0.259 24.408 1.00 92.19 392 ILE A N 1
ATOM 3105 C CA . ILE A 1 392 ? -22.883 0.831 24.117 1.00 92.19 392 ILE A CA 1
ATOM 3106 C C . ILE A 1 392 ? -23.006 2.146 23.340 1.00 92.19 392 ILE A C 1
ATOM 3108 O O . ILE A 1 392 ? -22.258 3.093 23.593 1.00 92.19 392 ILE A O 1
ATOM 3112 N N . ARG A 1 393 ? -23.949 2.244 22.390 1.00 90.69 393 ARG A N 1
ATOM 3113 C CA . ARG A 1 393 ? -24.197 3.501 21.664 1.00 90.69 393 ARG A CA 1
ATOM 3114 C C . ARG A 1 393 ? -24.576 4.620 22.634 1.00 90.69 393 ARG A C 1
ATOM 3116 O O . ARG A 1 393 ? -24.005 5.706 22.551 1.00 90.69 393 ARG A O 1
ATOM 3123 N N . GLN A 1 394 ? -25.501 4.353 23.555 1.00 91.56 394 GLN A N 1
ATOM 3124 C CA . GLN A 1 394 ? -25.924 5.326 24.563 1.00 91.56 394 GLN A CA 1
ATOM 3125 C C . GLN A 1 394 ? -24.785 5.701 25.518 1.00 91.56 394 GLN A C 1
ATOM 3127 O O . GLN A 1 394 ? -24.647 6.873 25.866 1.00 91.56 394 GLN A O 1
ATOM 3132 N N . GLU A 1 395 ? -23.930 4.747 25.889 1.00 93.50 395 GLU A N 1
ATOM 3133 C CA . GLU A 1 395 ? -22.733 5.011 26.693 1.00 93.50 395 GLU A CA 1
ATOM 3134 C C . GLU A 1 395 ? -21.765 5.966 25.978 1.00 93.50 395 GLU A C 1
ATOM 3136 O O . GLU A 1 395 ? -21.356 6.976 26.553 1.00 93.50 395 GLU A O 1
ATOM 3141 N N . ALA A 1 396 ? -21.478 5.722 24.695 1.00 91.00 396 ALA A N 1
ATOM 3142 C CA . ALA A 1 396 ? -20.641 6.604 23.885 1.00 91.00 396 ALA A CA 1
ATOM 3143 C C . ALA A 1 396 ? -21.227 8.023 23.774 1.00 91.00 396 ALA A C 1
ATOM 3145 O O . ALA A 1 396 ? -20.502 9.002 23.943 1.00 91.00 396 ALA A O 1
ATOM 3146 N N . ILE A 1 397 ? -22.540 8.153 23.542 1.00 89.69 397 ILE A N 1
ATOM 3147 C CA . ILE A 1 397 ? -23.226 9.457 23.486 1.00 89.69 397 ILE A CA 1
ATOM 3148 C C . ILE A 1 397 ? -23.138 10.176 24.836 1.00 89.69 397 ILE A C 1
ATOM 3150 O O . ILE A 1 397 ? -22.859 11.378 24.882 1.00 89.69 397 ILE A O 1
ATOM 3154 N N . SER A 1 398 ? -23.350 9.453 25.938 1.00 91.25 398 SER A N 1
ATOM 3155 C CA . SER A 1 398 ? -23.228 10.007 27.286 1.00 91.25 398 SER A CA 1
ATOM 3156 C C . SER A 1 398 ? -21.810 10.511 27.548 1.00 91.25 398 SER A C 1
ATOM 3158 O O . SER A 1 398 ? -21.648 11.611 28.073 1.00 91.25 398 SER A O 1
ATOM 3160 N N . HIS A 1 399 ? -20.787 9.753 27.142 1.00 90.56 399 HIS A N 1
ATOM 3161 C CA . HIS A 1 399 ? -19.392 10.156 27.296 1.00 90.56 399 HIS A CA 1
ATOM 3162 C C . HIS A 1 399 ? -19.063 11.405 26.460 1.00 90.56 399 HIS A C 1
ATOM 3164 O O . HIS A 1 399 ? -18.512 12.368 26.986 1.00 90.56 399 HIS A O 1
ATOM 3170 N N . MET A 1 400 ? -19.490 11.462 25.192 1.00 86.69 400 MET A N 1
ATOM 3171 C CA . MET A 1 400 ? -19.323 12.655 24.339 1.00 86.69 400 MET A CA 1
ATOM 3172 C C . MET A 1 400 ? -20.007 13.893 24.930 1.00 86.69 400 MET A C 1
ATOM 3174 O O . MET A 1 400 ? -19.469 14.999 24.864 1.00 86.69 400 MET A O 1
ATOM 3178 N N . THR A 1 401 ? -21.189 13.705 25.521 1.00 86.94 401 THR A N 1
ATOM 3179 C CA . THR A 1 401 ? -21.939 14.778 26.184 1.00 86.94 401 THR A CA 1
ATOM 3180 C C . THR A 1 401 ? -21.193 15.297 27.412 1.00 86.94 401 THR A C 1
ATOM 3182 O O . THR A 1 401 ? -21.130 16.509 27.612 1.00 86.94 401 THR A O 1
ATOM 3185 N N . ASP A 1 402 ? -20.596 14.405 28.207 1.00 89.31 402 ASP A N 1
ATOM 3186 C CA . ASP A 1 402 ? -19.783 14.793 29.361 1.00 89.31 402 ASP A CA 1
ATOM 3187 C C . ASP A 1 402 ? -18.542 15.589 28.933 1.00 89.31 402 ASP A C 1
ATOM 3189 O O . ASP A 1 402 ? -18.329 16.694 29.431 1.00 89.31 402 ASP A O 1
ATOM 3193 N N . LEU A 1 403 ? -17.791 15.109 27.933 1.00 87.69 403 LEU A N 1
ATOM 3194 C CA . LEU A 1 403 ? -16.605 15.801 27.405 1.00 87.69 403 LEU A CA 1
ATOM 3195 C C . LEU A 1 403 ? -16.928 17.200 26.849 1.00 87.69 403 LEU A C 1
ATOM 3197 O O . LEU A 1 403 ? -16.134 18.132 27.005 1.00 87.69 403 LEU A O 1
ATOM 3201 N N . ALA A 1 404 ? -18.109 17.382 26.250 1.00 83.75 404 ALA A N 1
ATOM 3202 C CA . ALA A 1 404 ? -18.566 18.687 25.768 1.00 83.75 404 ALA A CA 1
ATOM 3203 C C . ALA A 1 404 ? -18.759 19.710 26.899 1.00 83.75 404 ALA A C 1
ATOM 3205 O O . ALA A 1 404 ? -18.611 20.913 26.682 1.00 83.75 404 ALA A O 1
ATOM 3206 N N . VAL A 1 405 ? -19.099 19.242 28.103 1.00 85.81 405 VAL A N 1
ATOM 3207 C CA . VAL A 1 405 ? -19.326 20.085 29.283 1.00 85.81 405 VAL A CA 1
ATOM 3208 C C . VAL A 1 405 ? -18.037 20.274 30.082 1.00 85.81 405 VAL A C 1
ATOM 3210 O O . VAL A 1 405 ? -17.739 21.391 30.510 1.00 85.81 405 VAL A O 1
ATOM 3213 N N . THR A 1 406 ? -17.277 19.200 30.302 1.00 87.44 406 THR A N 1
ATOM 3214 C CA . THR A 1 406 ? -16.112 19.185 31.197 1.00 87.44 406 THR A CA 1
ATOM 3215 C C . THR A 1 406 ? -14.831 19.685 30.526 1.00 87.44 406 THR A C 1
ATOM 3217 O O . THR A 1 406 ? -14.030 20.361 31.177 1.00 87.44 406 THR A O 1
ATOM 3220 N N . ALA A 1 407 ? -14.648 19.414 29.230 1.00 82.88 407 ALA A N 1
ATOM 3221 C CA . ALA A 1 407 ? -13.455 19.746 28.443 1.00 82.88 407 ALA A CA 1
ATOM 3222 C C . ALA A 1 407 ? -13.724 20.743 27.286 1.00 82.88 407 ALA A C 1
ATOM 3224 O O . ALA A 1 407 ? -12.912 20.874 26.370 1.00 82.88 407 ALA A O 1
ATOM 3225 N N . PRO A 1 408 ? -14.786 21.559 27.409 1.00 80.25 408 PRO A N 1
ATOM 3226 C CA . PRO A 1 408 ? -15.479 22.305 26.340 1.00 80.25 408 PRO A CA 1
ATOM 3227 C C . PRO A 1 408 ? -15.293 21.830 24.888 1.00 80.25 408 PRO A C 1
ATOM 3229 O O . PRO A 1 408 ? -15.125 22.650 23.982 1.00 80.25 408 PRO A O 1
ATOM 3232 N N . ASP A 1 409 ? -15.322 20.521 24.641 1.00 77.19 409 ASP A N 1
ATOM 3233 C CA . ASP A 1 409 ? -15.084 19.977 23.307 1.00 77.19 409 ASP A CA 1
ATOM 3234 C C . ASP A 1 409 ? -16.393 19.747 22.537 1.00 77.19 409 ASP A C 1
ATOM 3236 O O . ASP A 1 409 ? -17.067 18.728 22.682 1.00 77.19 409 ASP A O 1
ATOM 3240 N N . ALA A 1 410 ? -16.742 20.708 21.681 1.00 73.94 410 ALA A N 1
ATOM 3241 C CA . ALA A 1 410 ? -17.884 20.626 20.771 1.00 73.94 410 ALA A CA 1
ATOM 3242 C C . ALA A 1 410 ? -17.516 20.063 19.387 1.00 73.94 410 ALA A C 1
ATOM 3244 O O . ALA A 1 410 ? -18.350 20.060 18.483 1.00 73.94 410 ALA A O 1
ATOM 3245 N N . SER A 1 411 ? -16.291 19.561 19.194 1.00 72.62 411 SER A N 1
ATOM 3246 C CA . SER A 1 411 ? -15.820 19.129 17.873 1.00 72.62 411 SER A CA 1
ATOM 3247 C C . SER A 1 411 ? -16.648 17.995 17.264 1.00 72.62 411 SER A C 1
ATOM 3249 O O . SER A 1 411 ? -16.591 17.745 16.062 1.00 72.62 411 SER A O 1
ATOM 3251 N N . TRP A 1 412 ? -17.467 17.313 18.065 1.00 67.06 412 TRP A N 1
ATOM 3252 C CA . TRP A 1 412 ? -18.334 16.238 17.609 1.00 67.06 412 TRP A CA 1
ATOM 3253 C C . TRP A 1 412 ? -19.686 16.660 17.020 1.00 67.06 412 TRP A C 1
ATOM 3255 O O . TRP A 1 412 ? -20.333 15.808 16.413 1.00 67.06 412 TRP A O 1
ATOM 3265 N N . ILE A 1 413 ? -20.072 17.931 17.172 1.00 68.94 413 ILE A N 1
ATOM 3266 C CA . ILE A 1 413 ? -21.279 18.543 16.582 1.00 68.94 413 ILE A CA 1
ATOM 3267 C C . ILE A 1 413 ? -20.959 19.587 15.501 1.00 68.94 413 ILE A C 1
ATOM 3269 O O . ILE A 1 413 ? -21.876 20.197 14.956 1.00 68.94 413 ILE A O 1
ATOM 3273 N N . GLU A 1 414 ? -19.678 19.837 15.214 1.00 65.19 414 GLU A N 1
ATOM 3274 C CA . GLU A 1 414 ? -19.266 20.773 14.163 1.00 65.19 414 GLU A CA 1
ATOM 3275 C C . GLU A 1 414 ? -19.660 20.218 12.781 1.00 65.19 414 GLU A C 1
ATOM 3277 O O . GLU A 1 414 ? -19.150 19.194 12.330 1.00 65.19 414 GLU A O 1
ATOM 3282 N N . ASP A 1 415 ? -20.612 20.897 12.137 1.00 49.81 415 ASP A N 1
ATOM 3283 C CA . ASP A 1 415 ? -21.258 20.511 10.878 1.00 49.81 415 ASP A CA 1
ATOM 3284 C C . ASP A 1 415 ? -20.644 21.314 9.721 1.00 49.81 415 ASP A C 1
ATOM 3286 O O . ASP A 1 415 ? -21.247 22.230 9.163 1.00 49.81 415 ASP A O 1
ATOM 3290 N N . ASP A 1 416 ? -19.386 21.030 9.395 1.00 45.28 416 ASP A N 1
ATOM 3291 C CA . ASP A 1 416 ? -18.811 21.524 8.147 1.00 45.28 416 ASP A CA 1
ATOM 3292 C C . ASP A 1 416 ? -19.397 20.684 6.995 1.00 45.28 416 ASP A C 1
ATOM 3294 O O . ASP A 1 416 ? -19.235 19.468 6.969 1.00 45.28 416 ASP A O 1
ATOM 3298 N N . ASP A 1 417 ? -20.052 21.311 6.007 1.00 40.47 417 ASP A N 1
ATOM 3299 C CA . ASP A 1 417 ? -20.808 20.659 4.908 1.00 40.47 417 ASP A CA 1
ATOM 3300 C C . ASP A 1 417 ? -20.022 19.602 4.083 1.00 40.47 417 ASP A C 1
ATOM 3302 O O . ASP A 1 417 ? -20.607 18.779 3.373 1.00 40.47 417 ASP A O 1
ATOM 3306 N N . TRP A 1 418 ? -18.688 19.592 4.162 1.00 41.31 418 TRP A N 1
ATOM 3307 C CA . TRP A 1 418 ? -17.806 18.603 3.516 1.00 41.31 418 TRP A CA 1
ATOM 3308 C C . TRP A 1 418 ? -17.394 17.444 4.451 1.00 41.31 418 TRP A C 1
ATOM 3310 O O . TRP A 1 418 ? -16.844 16.434 4.008 1.00 41.31 418 TRP A O 1
ATOM 3320 N N . GLN A 1 419 ? -17.702 17.588 5.737 1.00 41.81 419 GLN A N 1
ATOM 3321 C CA . GLN A 1 419 ? -17.466 16.712 6.874 1.00 41.81 419 GLN A CA 1
ATOM 3322 C C . GLN A 1 419 ? -18.806 16.344 7.531 1.00 41.81 419 GLN A C 1
ATOM 3324 O O . GLN A 1 419 ? -19.035 16.581 8.712 1.00 41.81 419 GLN A O 1
ATOM 3329 N N . LYS A 1 420 ? -19.668 15.611 6.816 1.00 49.53 420 LYS A N 1
ATOM 3330 C CA . LYS A 1 420 ? -20.545 14.659 7.519 1.00 49.53 420 LYS A CA 1
ATOM 3331 C C . LYS A 1 420 ? -19.650 13.590 8.142 1.00 49.53 420 LYS A C 1
ATOM 3333 O O . LYS A 1 420 ? -19.439 12.519 7.566 1.00 49.53 420 LYS A O 1
ATOM 3338 N N . GLU A 1 421 ? -19.010 13.931 9.257 1.00 56.44 421 GLU A N 1
ATOM 3339 C CA . GLU A 1 421 ? -18.027 13.083 9.904 1.00 56.44 421 GLU A CA 1
ATOM 3340 C C . GLU A 1 421 ? -18.735 11.821 10.378 1.00 56.44 421 GLU A C 1
ATOM 3342 O O . GLU A 1 421 ? -19.851 11.868 10.894 1.00 56.44 421 GLU A O 1
ATOM 3347 N N . ALA A 1 422 ? -18.093 10.665 10.185 1.00 59.25 422 ALA A N 1
ATOM 3348 C CA . ALA A 1 422 ? -18.719 9.372 10.441 1.00 59.25 422 ALA A CA 1
ATOM 3349 C C . ALA A 1 422 ? -19.384 9.302 11.828 1.00 59.25 422 ALA A C 1
ATOM 3351 O O . ALA A 1 422 ? -20.446 8.705 11.938 1.00 59.25 422 ALA A O 1
ATOM 3352 N N . ARG A 1 423 ? -18.822 9.977 12.841 1.00 63.03 423 ARG A N 1
ATOM 3353 C CA . ARG A 1 423 ? -19.338 10.039 14.217 1.00 63.03 423 ARG A CA 1
ATOM 3354 C C . ARG A 1 423 ? -20.727 10.679 14.375 1.00 63.03 423 ARG A C 1
ATOM 3356 O O . ARG A 1 423 ? -21.414 10.302 15.314 1.00 63.03 423 ARG A O 1
ATOM 3363 N N . HIS A 1 424 ? -21.192 11.544 13.461 1.00 70.81 424 HIS A N 1
ATOM 3364 C CA . HIS A 1 424 ? -22.561 12.102 13.522 1.00 70.81 424 HIS A CA 1
ATOM 3365 C C . HIS A 1 424 ? -23.619 10.994 13.427 1.00 70.81 424 HIS A C 1
ATOM 3367 O O . HIS A 1 424 ? -24.703 11.119 13.986 1.00 70.81 424 HIS A O 1
ATOM 3373 N N . VAL A 1 425 ? -23.274 9.874 12.781 1.00 73.56 425 VAL A N 1
ATOM 3374 C CA . VAL A 1 425 ? -24.145 8.697 12.666 1.00 73.56 425 VAL A CA 1
ATOM 3375 C C . VAL A 1 425 ? -24.476 8.084 14.028 1.00 73.56 425 VAL A C 1
ATOM 3377 O O . VAL A 1 425 ? -25.512 7.450 14.155 1.00 73.56 425 VAL A O 1
ATOM 3380 N N . LEU A 1 426 ? -23.653 8.296 15.062 1.00 76.81 426 LEU A N 1
ATOM 3381 C CA . LEU A 1 426 ? -23.982 7.840 16.416 1.00 76.81 426 LEU A CA 1
ATOM 3382 C C . LEU A 1 426 ? -25.169 8.602 17.021 1.00 76.81 426 LEU A C 1
ATOM 3384 O O . LEU A 1 426 ? -25.851 8.052 17.878 1.00 76.81 426 LEU A O 1
ATOM 3388 N N . LEU A 1 427 ? -25.426 9.837 16.576 1.00 73.88 427 LEU A N 1
ATOM 3389 C CA . LEU A 1 427 ? -26.466 10.726 17.109 1.00 73.88 427 LEU A CA 1
ATOM 3390 C C . LEU A 1 427 ? -27.810 10.578 16.397 1.00 73.88 427 LEU A C 1
ATOM 3392 O O . LEU A 1 427 ? -28.828 11.059 16.886 1.00 73.88 427 LEU A O 1
ATOM 3396 N N . THR A 1 428 ? -27.810 9.971 15.214 1.00 69.94 428 THR A N 1
ATOM 3397 C CA . THR A 1 428 ? -29.001 9.824 14.382 1.00 69.94 428 THR A CA 1
ATOM 3398 C C . THR A 1 428 ? -29.617 8.451 14.589 1.00 69.94 428 THR A C 1
ATOM 3400 O O . THR A 1 428 ? -28.927 7.454 14.421 1.00 69.94 428 THR A O 1
ATOM 3403 N N . ASP A 1 429 ? -30.926 8.390 14.827 1.00 58.06 429 ASP A N 1
ATOM 3404 C CA . ASP A 1 429 ? -31.683 7.128 14.852 1.00 58.06 429 ASP A CA 1
ATOM 3405 C C . ASP A 1 429 ? -31.983 6.581 13.433 1.00 58.06 429 ASP A C 1
ATOM 3407 O O . ASP A 1 429 ? -32.866 5.741 13.260 1.00 58.06 429 ASP A O 1
ATOM 3411 N N . GLU A 1 430 ? -31.310 7.074 12.381 1.00 49.12 430 GLU A N 1
ATOM 3412 C CA . GLU A 1 430 ? -31.551 6.604 11.012 1.00 49.12 430 GLU A CA 1
ATOM 3413 C C . GLU A 1 430 ? -31.148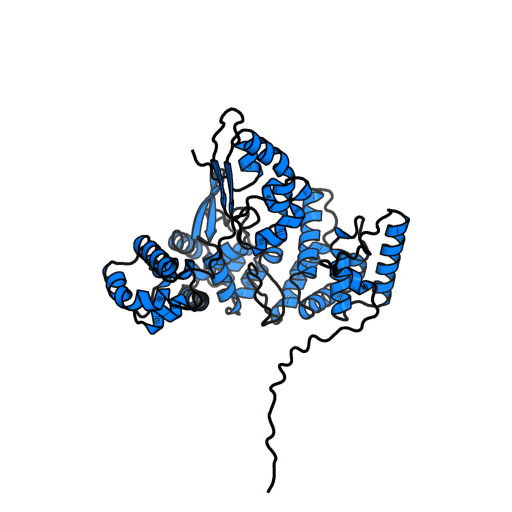 5.126 10.868 1.00 49.12 430 GLU A C 1
ATOM 3415 O O . GLU A 1 430 ? -29.970 4.772 10.942 1.00 49.12 430 GLU A O 1
ATOM 3420 N N . GLU A 1 431 ? -32.140 4.264 10.609 1.00 38.94 431 GLU A N 1
ATOM 3421 C CA . GLU A 1 431 ? -31.935 2.860 10.247 1.00 38.94 431 GLU A CA 1
ATOM 3422 C C . GLU A 1 431 ? -30.919 2.718 9.094 1.00 38.94 431 GLU A C 1
ATOM 3424 O O . GLU A 1 431 ? -30.897 3.537 8.163 1.00 38.94 431 GLU A O 1
ATOM 3429 N N . PRO A 1 432 ? -30.086 1.658 9.101 1.00 39.88 432 PRO A N 1
ATOM 3430 C CA . PRO A 1 432 ? -29.045 1.466 8.104 1.00 39.88 432 PRO A CA 1
ATOM 3431 C C . PRO A 1 432 ? -29.650 1.398 6.700 1.00 39.88 432 PRO A C 1
ATOM 3433 O O . PRO A 1 432 ? -30.317 0.431 6.326 1.00 39.88 432 PRO A O 1
ATOM 3436 N N . ARG A 1 433 ? -29.375 2.414 5.872 1.00 35.59 433 ARG A N 1
ATOM 3437 C CA . ARG A 1 433 ? -29.641 2.334 4.434 1.00 35.59 433 ARG A CA 1
ATOM 3438 C C . ARG A 1 433 ? -28.788 1.209 3.862 1.00 35.59 433 ARG A C 1
ATOM 3440 O O . ARG A 1 433 ? -27.581 1.363 3.684 1.00 35.59 433 ARG A O 1
ATOM 3447 N N . ALA A 1 434 ? -29.423 0.085 3.549 1.00 32.09 434 ALA A N 1
ATOM 3448 C CA . ALA A 1 434 ? -28.829 -0.935 2.707 1.00 32.09 434 ALA A CA 1
ATOM 3449 C C . ALA A 1 434 ? -28.390 -0.269 1.395 1.00 32.09 434 ALA A C 1
ATOM 3451 O O . ALA A 1 434 ? -29.228 0.192 0.616 1.00 32.09 434 ALA A O 1
ATOM 3452 N N . CYS A 1 435 ? -27.080 -0.207 1.149 1.00 29.02 435 CYS A N 1
ATOM 3453 C CA . CYS A 1 435 ? -26.528 0.128 -0.159 1.00 29.02 435 CYS A CA 1
ATOM 3454 C C . CYS A 1 435 ? -26.939 -0.963 -1.159 1.00 29.02 435 CYS A C 1
ATOM 3456 O O . CYS A 1 435 ? -26.181 -1.879 -1.464 1.00 29.02 435 CYS A O 1
ATOM 3458 N N . SER A 1 436 ? -28.167 -0.878 -1.659 1.00 27.86 436 SER A N 1
ATOM 3459 C CA . SER A 1 436 ? -28.672 -1.663 -2.774 1.00 27.86 436 SER A CA 1
ATOM 3460 C C . SER A 1 436 ? -28.345 -0.913 -4.062 1.00 27.86 436 SER A C 1
ATOM 3462 O O . SER A 1 436 ? -29.182 -0.233 -4.648 1.00 27.86 436 SER A O 1
ATOM 3464 N N . ASN A 1 437 ? -27.104 -1.050 -4.534 1.00 29.53 437 ASN A N 1
ATOM 3465 C CA . ASN A 1 437 ? -26.801 -0.786 -5.940 1.00 29.53 437 ASN A CA 1
ATOM 3466 C C . ASN A 1 437 ? -27.346 -1.950 -6.775 1.00 29.53 437 ASN A C 1
ATOM 3468 O O . ASN A 1 437 ? -26.610 -2.806 -7.258 1.00 29.53 437 ASN A O 1
ATOM 3472 N N . THR A 1 438 ? -28.665 -1.983 -6.932 1.00 27.94 438 THR A N 1
ATOM 3473 C CA . THR A 1 438 ? -29.306 -2.769 -7.983 1.00 27.94 438 THR A CA 1
ATOM 3474 C C . THR A 1 438 ? -29.496 -1.828 -9.159 1.00 27.94 438 THR A C 1
ATOM 3476 O O . THR A 1 438 ? -30.378 -0.973 -9.145 1.00 27.94 438 THR A O 1
ATOM 3479 N N . TYR A 1 439 ? -28.641 -1.964 -10.173 1.00 26.03 439 TYR A N 1
ATOM 3480 C CA . TYR A 1 439 ? -28.908 -1.404 -11.490 1.00 26.03 439 TYR A CA 1
ATOM 3481 C C . TYR A 1 439 ? -30.244 -1.974 -11.973 1.00 26.03 439 TYR A C 1
ATOM 3483 O O . TYR A 1 439 ? -30.338 -3.142 -12.352 1.00 26.03 439 TYR A O 1
ATOM 3491 N N . ALA A 1 440 ? -31.293 -1.156 -11.917 1.00 25.73 440 ALA A N 1
ATOM 3492 C CA . ALA A 1 440 ? -32.558 -1.452 -12.557 1.00 25.73 440 ALA A CA 1
ATOM 3493 C C . ALA A 1 440 ? -32.326 -1.449 -14.073 1.00 25.73 440 ALA A C 1
ATOM 3495 O O . ALA A 1 440 ? -32.274 -0.400 -14.713 1.00 25.73 440 ALA A O 1
ATOM 3496 N N . VAL A 1 441 ? -32.159 -2.641 -14.647 1.00 28.84 441 VAL A N 1
ATOM 3497 C CA . VAL A 1 441 ? -32.314 -2.855 -16.084 1.00 28.84 441 VAL A CA 1
ATOM 3498 C C . VAL A 1 441 ? -33.793 -2.648 -16.393 1.00 28.84 441 VAL A C 1
ATOM 3500 O O . VAL A 1 441 ? -34.645 -3.472 -16.060 1.00 28.84 441 VAL A O 1
ATOM 3503 N N . SER A 1 442 ? -34.098 -1.507 -16.999 1.00 27.91 442 SER A N 1
ATOM 3504 C CA . SER A 1 442 ? -35.393 -1.182 -17.577 1.00 27.91 442 SER A CA 1
ATOM 3505 C C . SER A 1 442 ? -35.716 -2.168 -18.703 1.00 27.91 442 SER A C 1
ATOM 3507 O O . SER A 1 442 ? -35.274 -2.029 -19.841 1.00 27.91 442 SER A O 1
ATOM 3509 N N . SER A 1 443 ? -36.516 -3.185 -18.388 1.00 28.30 443 SER A N 1
ATOM 3510 C CA . SER A 1 443 ? -37.208 -3.982 -19.396 1.00 28.30 443 SER A CA 1
ATOM 3511 C C . SER A 1 443 ? -38.413 -3.182 -19.895 1.00 28.30 443 SER A C 1
ATOM 3513 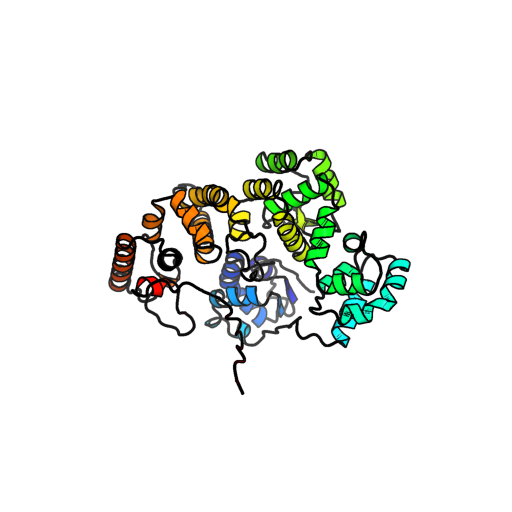O O . SER A 1 443 ? -39.451 -3.089 -19.246 1.00 28.30 443 SER A O 1
ATOM 3515 N N . PHE A 1 444 ? -38.255 -2.558 -21.063 1.00 29.89 444 PHE A N 1
ATOM 3516 C CA . PHE A 1 444 ? -39.369 -2.024 -21.841 1.00 29.89 444 PHE A CA 1
ATOM 3517 C C . PHE A 1 444 ? -40.228 -3.196 -22.337 1.00 29.89 444 PHE A C 1
ATOM 3519 O O . PHE A 1 444 ? -39.886 -3.875 -23.305 1.00 29.89 444 PHE A O 1
ATOM 3526 N N . GLY A 1 445 ? -41.349 -3.437 -21.661 1.00 27.23 445 GLY A N 1
ATOM 3527 C CA . GLY A 1 445 ? -42.451 -4.228 -22.192 1.00 27.23 445 GLY A CA 1
ATOM 3528 C C . GLY A 1 445 ? -43.211 -3.402 -23.225 1.00 27.23 445 GLY A C 1
ATOM 3529 O O . GLY A 1 445 ? -43.963 -2.498 -22.872 1.00 27.23 445 GLY A O 1
ATOM 3530 N N . ALA A 1 446 ? -43.015 -3.705 -24.507 1.00 31.75 446 ALA A N 1
ATOM 3531 C CA . ALA A 1 446 ? -43.911 -3.259 -25.561 1.00 31.75 446 ALA A CA 1
ATOM 3532 C C . ALA A 1 446 ? -45.121 -4.203 -25.603 1.00 31.75 446 ALA A C 1
ATOM 3534 O O . ALA A 1 446 ? -45.046 -5.307 -26.136 1.00 31.75 446 ALA A O 1
ATOM 3535 N N . SER A 1 447 ? -46.242 -3.754 -25.045 1.00 29.92 447 SER A N 1
ATOM 3536 C CA . SER A 1 447 ? -47.570 -4.271 -25.366 1.00 29.92 447 SER A CA 1
ATOM 3537 C C . SER A 1 447 ? -48.413 -3.113 -25.884 1.00 29.92 447 SER A C 1
ATOM 3539 O O . SER A 1 447 ? -48.884 -2.295 -25.101 1.00 29.92 447 SER A O 1
ATOM 3541 N N . ASN A 1 448 ? -48.606 -3.051 -27.198 1.00 32.41 448 ASN A N 1
ATOM 3542 C CA . ASN A 1 448 ? -49.760 -2.386 -27.788 1.00 32.41 448 ASN A CA 1
ATOM 3543 C C . ASN A 1 448 ? -50.391 -3.377 -28.758 1.00 32.41 448 ASN A C 1
ATOM 3545 O O . ASN A 1 448 ? -49.763 -3.793 -29.729 1.00 32.41 448 ASN A O 1
ATOM 3549 N N . GLY A 1 449 ? -51.613 -3.786 -28.429 1.00 32.66 449 GLY A N 1
ATOM 3550 C CA . GLY A 1 449 ? -52.480 -4.530 -29.321 1.00 32.66 449 GLY A CA 1
ATOM 3551 C C . GLY A 1 449 ? -53.221 -3.588 -30.264 1.00 32.66 449 GLY A C 1
ATOM 3552 O O . GLY A 1 449 ? -53.741 -2.560 -29.829 1.00 32.66 449 GLY A O 1
ATOM 3553 N N . ALA A 1 450 ? -53.256 -3.975 -31.533 1.00 34.34 450 ALA A N 1
ATOM 3554 C CA . ALA A 1 450 ? -54.415 -3.994 -32.423 1.00 34.34 450 ALA A CA 1
ATOM 3555 C C . ALA A 1 450 ? -54.042 -4.862 -33.629 1.00 34.34 450 ALA A C 1
ATOM 3557 O O . ALA A 1 450 ? -52.960 -4.605 -34.205 1.00 34.34 450 ALA A O 1
#

Radius of gyration: 25.17 Å; chains: 1; bounding box: 80×57×68 Å

pLDDT: mean 78.96, std 15.11, range [25.73, 95.88]

Secondary structure (DSSP, 8-state):
-EE--SSHHHHHHH--TT-TT-EEEESSTT-SSS--HHHHHHHHHHHHHHHHHHHTT-EEEE---HHHHHHHGGGG-GGG-THHHHS-----TTS--HHHHHHHHHHHHHHS---HHHHHHHGGGHHHHHT-SS--HHHHHHHT-GGGTTT---SHHHHHHHHH-HHHHHHHHHHTS-HHHHHHHHHHHHT-TTT-EEES----HHHHHHHHHHT--HHHHHHHHHHHBTTTEEEEE-TTS-EEEEESSHHHHHHHHHHHTT-TTHHHHHHHHS-HHHHHHHEEBPPTTS---TT--EEPPGGGHHHHHHHHHHHHH----TTS-HHHHHHHHHHHHHHHHHSB-HHHHHHHHHH-TTHHHHHH---SSTTT-SHHHHHHHHHHTT-S-HHHHHHHHHHHHHHHHHS---TTT---TT---GGGGGT-----------------------

Organism: Streptomyces viridochromogenes (NCBI:txid1938)